Protein AF-A0A813ULP0-F1 (afdb_monomer_lite)

Radius of gyration: 39.41 Å; chains: 1; bounding box: 170×65×70 Å

Organism: NCBI:txid433720

Structure (mmCIF, N/CA/C/O backbone):
data_AF-A0A813ULP0-F1
#
_entry.id   AF-A0A813ULP0-F1
#
loop_
_atom_site.group_PDB
_atom_site.id
_atom_site.type_symbol
_atom_site.label_atom_id
_atom_site.label_alt_id
_atom_site.label_comp_id
_atom_site.label_asym_id
_atom_site.label_entity_id
_atom_site.label_seq_id
_atom_site.pdbx_PDB_ins_code
_atom_site.Cartn_x
_atom_site.Cartn_y
_atom_site.Cartn_z
_atom_site.occupancy
_atom_site.B_iso_or_equiv
_atom_site.auth_seq_id
_atom_site.auth_comp_id
_atom_site.auth_asym_id
_atom_site.auth_atom_id
_atom_site.pdbx_PDB_model_num
ATOM 1 N N . MET A 1 1 ? -31.531 0.037 6.165 1.00 57.38 1 MET A N 1
ATOM 2 C CA . MET A 1 1 ? -31.667 1.491 5.894 1.00 57.38 1 MET A CA 1
ATOM 3 C C . MET A 1 1 ? -33.011 1.809 5.252 1.00 57.38 1 MET A C 1
ATOM 5 O O . MET A 1 1 ? -33.846 2.366 5.949 1.00 57.38 1 MET A O 1
ATOM 9 N N . SER A 1 2 ? -33.280 1.391 4.008 1.00 66.00 2 SER A N 1
ATOM 10 C CA . SER A 1 2 ? -34.586 1.605 3.349 1.00 66.00 2 SER A CA 1
ATOM 11 C C . SER A 1 2 ? -35.760 1.038 4.158 1.00 66.00 2 SER A C 1
ATOM 13 O O . SER A 1 2 ? -36.785 1.687 4.310 1.00 66.00 2 SER A O 1
ATOM 15 N N . THR A 1 3 ? -35.562 -0.120 4.789 1.00 75.50 3 THR A N 1
ATOM 16 C CA . THR A 1 3 ? -36.512 -0.748 5.720 1.00 75.50 3 THR A CA 1
ATOM 17 C C . THR A 1 3 ? -36.778 0.082 6.982 1.00 75.50 3 THR A C 1
ATOM 19 O O . THR A 1 3 ? -37.923 0.210 7.396 1.00 75.50 3 THR A O 1
ATOM 22 N N . CYS A 1 4 ? -35.760 0.737 7.548 1.00 81.62 4 CYS A N 1
ATOM 23 C CA . CYS A 1 4 ? -35.929 1.636 8.695 1.00 81.62 4 CYS A CA 1
ATOM 24 C C . CYS A 1 4 ? -36.692 2.919 8.322 1.00 81.62 4 CYS A C 1
ATOM 26 O O . CYS A 1 4 ? -37.351 3.516 9.164 1.00 81.62 4 CYS A O 1
ATOM 28 N N . ALA A 1 5 ? -36.621 3.366 7.066 1.00 83.88 5 ALA A N 1
ATOM 29 C CA . ALA A 1 5 ? -37.425 4.498 6.611 1.00 83.88 5 ALA A CA 1
ATOM 30 C C . ALA A 1 5 ? -38.918 4.133 6.525 1.00 83.88 5 ALA A C 1
ATOM 32 O O . ALA A 1 5 ? -39.761 4.970 6.835 1.00 83.88 5 ALA A O 1
ATOM 33 N N . ILE A 1 6 ? -39.247 2.879 6.184 1.00 85.31 6 ILE A N 1
ATOM 34 C CA . ILE A 1 6 ? -40.636 2.392 6.144 1.00 85.31 6 ILE A CA 1
ATOM 35 C C . ILE A 1 6 ? -41.298 2.559 7.513 1.00 85.31 6 ILE A C 1
ATOM 37 O O . ILE A 1 6 ? -42.375 3.141 7.591 1.00 85.31 6 ILE A O 1
ATOM 41 N N . ILE A 1 7 ? -40.641 2.142 8.603 1.00 87.94 7 ILE A N 1
ATOM 42 C CA . ILE A 1 7 ? -41.223 2.284 9.947 1.00 87.94 7 ILE A CA 1
ATOM 43 C C . ILE A 1 7 ? -41.443 3.751 10.340 1.00 87.94 7 ILE A C 1
ATOM 45 O O . ILE A 1 7 ? -42.465 4.062 10.947 1.00 87.94 7 ILE A O 1
ATOM 49 N N . TYR A 1 8 ? -40.547 4.662 9.944 1.00 90.44 8 TYR A N 1
ATOM 50 C CA . TYR A 1 8 ? -40.748 6.096 10.154 1.00 90.44 8 TYR A CA 1
ATOM 51 C C . TYR A 1 8 ? -42.027 6.585 9.468 1.00 90.44 8 TYR A C 1
ATOM 53 O O . TYR A 1 8 ? -42.889 7.166 10.125 1.00 90.44 8 TYR A O 1
ATOM 61 N N . TYR A 1 9 ? -42.185 6.307 8.171 1.00 89.62 9 TYR A N 1
ATOM 62 C CA . TYR A 1 9 ? -43.353 6.762 7.417 1.00 89.62 9 TYR A CA 1
ATOM 63 C C . TYR A 1 9 ? -44.649 6.086 7.878 1.00 89.62 9 TYR A C 1
ATOM 65 O O . TYR A 1 9 ? -45.676 6.753 7.962 1.00 89.62 9 TYR A O 1
ATOM 73 N N . CYS A 1 10 ? -44.615 4.801 8.241 1.00 89.06 10 CYS A N 1
ATOM 74 C CA . CYS A 1 10 ? -45.773 4.097 8.795 1.00 89.06 10 CYS A CA 1
ATOM 75 C C . CYS A 1 10 ? -46.200 4.665 10.156 1.00 89.06 10 CYS A C 1
ATOM 77 O O . CYS A 1 10 ? -47.393 4.844 10.393 1.00 89.06 10 CYS A O 1
ATOM 79 N N . PHE A 1 11 ? -45.248 4.975 11.041 1.00 90.50 11 PHE A N 1
ATOM 80 C CA . PHE A 1 11 ? -45.536 5.625 12.323 1.00 90.50 11 PHE A CA 1
ATOM 81 C C . PHE A 1 11 ? -46.102 7.038 12.126 1.00 90.50 11 PHE A C 1
ATOM 83 O O . PHE A 1 11 ? -47.079 7.415 12.768 1.00 90.50 11 PHE A O 1
ATOM 90 N N . HIS A 1 12 ? -45.533 7.794 11.187 1.00 89.19 12 HIS A N 1
ATOM 91 C CA . HIS A 1 12 ? -45.998 9.135 10.842 1.00 89.19 12 HIS A CA 1
ATOM 92 C C . HIS A 1 12 ? -47.400 9.115 10.209 1.00 89.19 12 HIS A C 1
ATOM 94 O O . HIS A 1 12 ? -48.234 9.966 10.492 1.00 89.19 12 HIS A O 1
ATOM 100 N N . PHE A 1 13 ? -47.702 8.124 9.370 1.00 89.25 13 PHE A N 1
ATOM 101 C CA . PHE A 1 13 ? -49.045 7.934 8.829 1.00 89.25 13 PHE A CA 1
ATOM 102 C C . PHE A 1 13 ? -50.051 7.594 9.932 1.00 89.25 13 PHE A C 1
ATOM 104 O O . PHE A 1 13 ? -51.128 8.190 9.982 1.00 89.25 13 PHE A O 1
ATOM 111 N N . TRP A 1 14 ? -49.689 6.673 10.830 1.00 90.94 14 TRP A N 1
ATOM 112 C CA . TRP A 1 14 ? -50.522 6.297 11.969 1.00 90.94 14 TRP A CA 1
ATOM 113 C C . TRP A 1 14 ? -50.854 7.502 12.849 1.00 90.94 14 TRP A C 1
ATOM 115 O O . TRP A 1 14 ? -52.031 7.755 13.088 1.00 90.94 14 TRP A O 1
ATOM 125 N N . SER A 1 15 ? -49.865 8.305 13.249 1.00 87.12 15 SER A N 1
ATOM 126 C CA . SER A 1 15 ? -50.094 9.453 14.136 1.00 87.12 15 SER A CA 1
ATOM 127 C C . SER A 1 15 ? -51.034 10.504 13.530 1.00 87.12 15 SER A C 1
ATOM 129 O O . SER A 1 15 ? -51.970 10.950 14.194 1.00 87.12 15 SER A O 1
ATOM 131 N N . TYR A 1 16 ? -50.853 10.856 12.253 1.00 85.69 16 TYR A N 1
ATOM 132 C CA . TYR A 1 16 ? -51.699 11.839 11.565 1.00 85.69 16 TYR A CA 1
ATOM 133 C C . TYR A 1 16 ? -53.104 11.310 11.262 1.00 85.69 16 TYR A C 1
ATOM 135 O O . TYR A 1 16 ? -54.089 12.032 11.428 1.00 85.69 16 TYR A O 1
ATOM 143 N N . LYS A 1 17 ? -53.239 10.050 10.831 1.00 84.94 17 LYS A N 1
ATOM 144 C CA . LYS A 1 17 ? -54.567 9.461 10.602 1.00 84.94 17 LYS A CA 1
ATOM 145 C C . LYS A 1 17 ? -55.341 9.280 11.896 1.00 84.94 17 LYS A C 1
ATOM 147 O O . LYS A 1 17 ? -56.541 9.533 11.907 1.00 84.94 17 LYS A O 1
ATOM 152 N N . ARG A 1 18 ? -54.659 8.939 12.986 1.00 84.81 18 ARG A N 1
ATOM 153 C CA . ARG A 1 18 ? -55.249 8.874 14.322 1.00 84.81 18 ARG A CA 1
ATOM 154 C C . ARG A 1 18 ? -55.837 10.224 14.754 1.00 84.81 18 ARG A C 1
ATOM 156 O O . ARG A 1 18 ? -56.952 10.253 15.262 1.00 84.81 18 ARG A O 1
ATOM 163 N N . LEU A 1 19 ? -55.149 11.337 14.481 1.00 79.44 19 LEU A N 1
ATOM 164 C CA . LEU A 1 19 ? -55.668 12.699 14.705 1.00 79.44 19 LEU A CA 1
ATOM 165 C C . LEU A 1 19 ? -56.899 13.019 13.851 1.00 79.44 19 LEU A C 1
ATOM 167 O O . LEU A 1 19 ? -57.885 13.539 14.362 1.00 79.44 19 LEU A O 1
ATOM 171 N N . SER A 1 20 ? -56.869 12.671 12.563 1.00 79.19 20 SER A N 1
ATOM 172 C CA . SER A 1 20 ? -58.017 12.865 11.667 1.00 79.19 20 SER A CA 1
ATOM 173 C C . SER A 1 20 ? -59.244 12.062 12.117 1.00 79.19 20 SER A C 1
ATOM 175 O O . SER A 1 20 ? -60.358 12.575 12.059 1.00 79.19 20 SER A O 1
ATOM 177 N N . LEU A 1 21 ? -59.051 10.834 12.607 1.00 79.19 21 LEU A N 1
ATOM 178 C CA . LEU A 1 21 ? -60.127 10.016 13.171 1.00 79.19 21 LEU A CA 1
ATOM 179 C C . LEU A 1 21 ? -60.687 10.626 14.464 1.00 79.19 21 LEU A C 1
ATOM 181 O O . LEU A 1 21 ? -61.899 10.646 14.641 1.00 79.19 21 LEU A O 1
ATOM 185 N N . LEU A 1 22 ? -59.832 11.179 15.331 1.00 75.50 22 LEU A N 1
ATOM 186 C CA . LEU A 1 22 ? -60.267 11.900 16.534 1.00 75.50 22 LEU A CA 1
ATOM 187 C C . LEU A 1 22 ? -61.091 13.154 16.193 1.00 75.50 22 LEU A C 1
ATOM 189 O O . LEU A 1 22 ? -62.142 13.362 16.789 1.00 75.50 22 LEU A O 1
ATOM 193 N N . SER A 1 23 ? -60.661 13.946 15.207 1.00 68.69 23 SER A N 1
ATOM 194 C CA . SER A 1 23 ? -61.389 15.138 14.743 1.00 68.69 23 SER A CA 1
ATOM 195 C C . SER A 1 23 ? -62.751 14.791 14.125 1.00 68.69 23 SER A C 1
ATOM 197 O O . SER A 1 23 ? -63.761 15.389 14.489 1.00 68.69 23 SER A O 1
ATOM 199 N N . ASN A 1 24 ? -62.811 13.775 13.258 1.00 66.06 24 ASN A N 1
ATOM 200 C CA . ASN A 1 24 ? -64.068 13.324 12.651 1.00 66.06 24 ASN A CA 1
ATOM 201 C C . ASN A 1 24 ? -65.046 12.752 13.691 1.00 66.06 24 ASN A C 1
ATOM 203 O O . ASN A 1 24 ? -66.256 12.937 13.564 1.00 66.06 24 ASN A O 1
ATOM 207 N N . ASN A 1 25 ? -64.532 12.081 14.728 1.00 65.00 25 ASN A N 1
ATOM 208 C CA . ASN A 1 25 ? -65.350 11.571 15.825 1.00 65.00 25 ASN A CA 1
ATOM 209 C C . ASN A 1 25 ? -66.039 12.712 16.594 1.00 65.00 25 ASN A C 1
ATOM 211 O O . ASN A 1 25 ? -67.228 12.584 16.880 1.00 65.00 25 ASN A O 1
ATOM 215 N N . LEU A 1 26 ? -65.328 13.817 16.856 1.00 61.91 26 LEU A N 1
ATOM 216 C CA . LEU A 1 26 ? -65.849 15.015 17.536 1.00 61.91 26 LEU A CA 1
ATOM 217 C C . LEU A 1 26 ? -66.866 15.791 16.681 1.00 61.91 26 LEU A C 1
ATOM 219 O O . LEU A 1 26 ? -67.908 16.203 17.180 1.00 61.91 26 LEU A O 1
ATOM 223 N N . LEU A 1 27 ? -66.611 15.944 15.378 1.00 59.59 27 LEU A N 1
ATOM 224 C CA . LEU A 1 27 ? -67.542 16.621 14.464 1.00 59.59 27 LEU A CA 1
ATOM 225 C C . LEU A 1 27 ? -68.843 15.823 14.273 1.00 59.59 27 LEU A C 1
ATOM 227 O O . LEU A 1 27 ? -69.924 16.400 14.214 1.00 59.59 27 LEU A O 1
ATOM 231 N N . SER A 1 28 ? -68.765 14.486 14.237 1.00 54.34 28 SER A N 1
ATOM 232 C CA . SER A 1 28 ? -69.952 13.632 14.083 1.00 54.34 28 SER A CA 1
ATOM 233 C C . SER A 1 28 ? -70.864 13.596 15.315 1.00 54.34 28 SER A C 1
ATOM 235 O O . SER A 1 28 ? -72.061 13.361 15.163 1.00 54.34 28 SER A O 1
ATOM 237 N N . SER A 1 29 ? -70.331 13.837 16.524 1.00 53.97 29 SER A N 1
ATOM 238 C CA . SER A 1 29 ? -71.146 13.892 17.748 1.00 53.97 29 SER A CA 1
ATOM 239 C C . SER A 1 29 ? -72.040 15.129 17.829 1.00 53.97 29 SER A C 1
ATOM 241 O O . SER A 1 29 ? -73.008 15.101 18.584 1.00 53.97 29 SER A O 1
ATOM 243 N N . ASN A 1 30 ? -71.760 16.172 17.039 1.00 53.84 30 ASN A N 1
ATOM 244 C CA . ASN A 1 30 ? -72.551 17.405 17.017 1.00 53.84 30 ASN A CA 1
ATOM 245 C C . ASN A 1 30 ? -73.714 17.375 16.006 1.00 53.84 30 ASN A C 1
ATOM 247 O O . ASN A 1 30 ? -74.602 18.215 16.112 1.00 5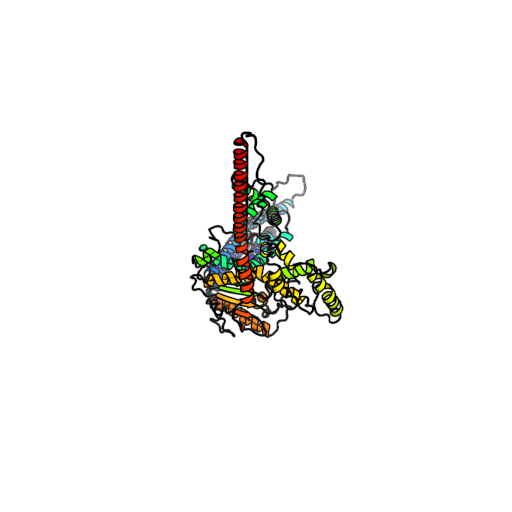3.84 30 ASN A O 1
ATOM 251 N N . GLU A 1 31 ? -73.759 16.425 15.056 1.00 53.81 31 GLU A N 1
ATOM 252 C CA . GLU A 1 31 ? -74.728 16.487 13.945 1.00 53.81 31 GLU A CA 1
ATOM 253 C C . GLU A 1 31 ? -75.733 15.335 13.803 1.00 53.81 31 GLU A C 1
ATOM 255 O O . GLU A 1 31 ? -76.680 15.521 13.053 1.00 53.81 31 GLU A O 1
ATOM 260 N N . THR A 1 32 ? -75.650 14.173 14.465 1.00 46.78 32 THR A N 1
ATOM 261 C CA . THR A 1 32 ? -76.798 13.225 14.506 1.00 46.78 32 THR A CA 1
ATOM 262 C C . THR A 1 32 ? -76.580 12.015 15.420 1.00 46.78 32 THR A C 1
ATOM 264 O O . THR A 1 32 ? -75.466 11.555 15.651 1.00 46.78 32 THR A O 1
ATOM 267 N N . GLU A 1 33 ? -77.709 11.467 15.871 1.00 49.66 33 GLU A N 1
ATOM 268 C CA . GLU A 1 33 ? -77.979 10.300 16.723 1.00 49.66 33 GLU A CA 1
ATOM 269 C C . GLU A 1 33 ? -77.349 8.959 16.245 1.00 49.66 33 GLU A C 1
ATOM 271 O O . GLU A 1 33 ? -78.037 7.974 15.987 1.00 49.66 33 GLU A O 1
ATOM 276 N N . LYS A 1 34 ? -76.016 8.874 16.122 1.00 48.75 34 LYS A N 1
ATOM 277 C CA . LYS A 1 34 ? -75.280 7.595 16.051 1.00 48.75 34 LYS A CA 1
ATOM 278 C C . LYS A 1 34 ? -74.608 7.310 17.388 1.00 48.75 34 LYS A C 1
ATOM 280 O O . LYS A 1 34 ? -73.934 8.169 17.948 1.00 48.75 34 LYS A O 1
ATOM 285 N N . SER A 1 35 ? -74.773 6.085 17.898 1.00 44.38 35 SER A N 1
ATOM 286 C CA . SER A 1 35 ? -74.277 5.702 19.223 1.00 44.38 35 SER A CA 1
ATOM 287 C C . SER A 1 35 ? -72.772 6.004 19.371 1.00 44.38 35 SER A C 1
ATOM 289 O O . SER A 1 35 ? -71.990 5.535 18.533 1.00 44.38 35 SER A O 1
ATOM 291 N N . PRO A 1 36 ? -72.336 6.687 20.447 1.00 49.50 36 PRO A N 1
ATOM 292 C CA . PRO A 1 36 ? -70.943 7.112 20.658 1.00 49.50 36 PRO A CA 1
ATOM 293 C C . PRO A 1 36 ? -69.922 5.956 20.721 1.00 49.50 36 PRO A C 1
ATOM 295 O O . PRO A 1 36 ? -68.712 6.174 20.680 1.00 49.50 36 PRO A O 1
ATOM 298 N N . THR A 1 37 ? -70.388 4.707 20.777 1.00 49.84 37 THR A N 1
ATOM 299 C CA . THR A 1 37 ? -69.567 3.492 20.818 1.00 49.84 37 THR A CA 1
ATOM 300 C C . THR A 1 37 ? -68.911 3.155 19.470 1.00 49.84 37 THR A C 1
ATOM 302 O O . THR A 1 37 ? -67.724 2.844 19.454 1.00 49.84 37 THR A O 1
ATOM 305 N N . SER A 1 38 ? -69.613 3.304 18.337 1.00 50.78 38 SER A N 1
ATOM 306 C CA . SER A 1 38 ? -69.149 2.931 16.976 1.00 50.78 38 SER A CA 1
ATOM 307 C C . SER A 1 38 ? -67.841 3.626 16.553 1.00 50.78 38 SER A C 1
ATOM 309 O O . SER A 1 38 ? -66.940 3.031 15.951 1.00 50.78 38 SER A O 1
ATOM 311 N N . ASN A 1 39 ? -67.715 4.905 16.897 1.00 55.78 39 ASN A N 1
ATOM 312 C CA . ASN A 1 39 ? -66.625 5.771 16.446 1.00 55.78 39 ASN A CA 1
ATOM 313 C C . ASN A 1 39 ? -65.359 5.625 17.315 1.00 55.78 39 ASN A C 1
ATOM 315 O O . ASN A 1 39 ? -64.236 5.691 16.807 1.00 55.78 39 ASN A O 1
ATOM 319 N N . SER A 1 40 ? -65.526 5.301 18.603 1.00 66.19 40 SER A N 1
ATOM 320 C CA . SER A 1 40 ? -64.434 4.877 19.493 1.00 66.19 40 SER A CA 1
ATOM 321 C C . SER A 1 40 ? -63.865 3.512 19.080 1.00 66.19 40 SER A C 1
ATOM 323 O O . SER A 1 40 ? -62.647 3.326 19.031 1.00 66.19 40 SER A O 1
ATOM 325 N N . THR A 1 41 ? -64.728 2.575 18.664 1.00 77.12 41 THR A N 1
ATOM 326 C CA . THR A 1 41 ? -64.302 1.254 18.174 1.00 77.12 41 THR A CA 1
ATOM 327 C C . THR A 1 41 ? -63.416 1.354 16.929 1.00 77.12 41 THR A C 1
ATOM 329 O O . THR A 1 41 ? -62.426 0.635 16.832 1.00 77.12 41 THR A O 1
ATOM 332 N N . THR A 1 42 ? -63.699 2.286 16.013 1.00 80.75 42 THR A N 1
ATOM 333 C CA . THR A 1 42 ? -62.881 2.505 14.803 1.00 80.75 42 THR A CA 1
ATOM 334 C C . THR A 1 42 ? -61.440 2.918 15.132 1.00 80.75 42 THR A C 1
ATOM 336 O O . THR A 1 42 ? -60.498 2.408 14.526 1.00 80.75 42 THR A O 1
ATOM 339 N N . LEU A 1 43 ? -61.249 3.799 16.121 1.00 82.12 43 LEU A N 1
ATOM 340 C CA . LEU A 1 43 ? -59.921 4.234 16.569 1.00 82.12 43 LEU A CA 1
ATOM 341 C C . LEU A 1 43 ? -59.136 3.079 17.208 1.00 82.12 43 LEU A C 1
ATOM 343 O O . LEU A 1 43 ? -57.963 2.879 16.902 1.00 82.12 43 LEU A O 1
ATOM 347 N N . VAL A 1 44 ? -59.805 2.290 18.055 1.00 84.88 44 VAL A N 1
ATOM 348 C CA . VAL A 1 44 ? -59.213 1.115 18.711 1.00 84.88 44 VAL A CA 1
ATOM 349 C C . VAL A 1 44 ? -58.806 0.063 17.679 1.00 84.88 44 VAL A C 1
ATOM 351 O O . VAL A 1 44 ? -57.695 -0.458 17.746 1.00 84.88 44 VAL A O 1
ATOM 354 N N . ILE A 1 45 ? -59.661 -0.220 16.691 1.00 87.06 45 ILE A N 1
ATOM 355 C CA . ILE A 1 45 ? -59.338 -1.136 15.588 1.00 87.06 45 ILE A CA 1
ATOM 356 C C . ILE A 1 45 ? -58.115 -0.629 14.815 1.00 87.06 45 ILE A C 1
ATOM 358 O O . ILE A 1 45 ? -57.216 -1.413 14.521 1.00 87.06 45 ILE A O 1
ATOM 362 N N . PHE A 1 46 ? -58.042 0.670 14.516 1.00 88.00 46 PHE A N 1
ATOM 363 C CA . PHE A 1 46 ? -56.906 1.258 13.806 1.00 88.00 46 PHE A CA 1
ATOM 364 C C . PHE A 1 46 ? -55.585 1.130 14.585 1.00 88.00 46 PHE A C 1
ATOM 366 O O . PHE A 1 46 ? -54.567 0.746 14.003 1.00 88.00 46 PHE A O 1
ATOM 373 N N . ASP A 1 47 ? -55.606 1.377 15.899 1.00 87.81 47 ASP A N 1
ATOM 374 C CA . ASP A 1 47 ? -54.438 1.216 16.775 1.00 87.81 47 ASP A CA 1
ATOM 375 C C . ASP A 1 47 ? -53.980 -0.259 16.838 1.00 87.81 47 ASP A C 1
ATOM 377 O O . ASP A 1 47 ? -52.782 -0.542 16.741 1.00 87.81 47 ASP A O 1
ATOM 381 N N . TRP A 1 48 ? -54.917 -1.216 16.890 1.00 90.69 48 TRP A N 1
ATOM 382 C CA . TRP A 1 48 ? -54.605 -2.651 16.824 1.00 90.69 48 TRP A CA 1
ATOM 383 C C . TRP A 1 48 ? -54.032 -3.084 15.473 1.00 90.69 48 TRP A C 1
ATOM 385 O O . TRP A 1 48 ? -53.060 -3.839 15.438 1.00 90.69 48 TRP A O 1
ATOM 395 N N . VAL A 1 49 ? -54.586 -2.596 14.359 1.00 91.62 49 VAL A N 1
ATOM 396 C CA . VAL A 1 49 ? -54.069 -2.887 13.010 1.00 91.62 49 VAL A CA 1
ATOM 397 C C . VAL A 1 49 ? -52.628 -2.402 12.874 1.00 91.62 49 VAL A C 1
ATOM 399 O O . VAL A 1 49 ? -51.772 -3.135 12.373 1.00 91.62 49 VAL A O 1
ATOM 402 N N . TRP A 1 50 ? -52.331 -1.195 13.358 1.00 90.56 50 TRP A N 1
ATOM 403 C CA . TRP A 1 50 ? -50.969 -0.672 13.346 1.00 90.56 50 TRP A CA 1
ATOM 404 C C . TRP A 1 50 ? -50.029 -1.484 14.246 1.00 90.56 50 TRP A C 1
ATOM 406 O O . TRP A 1 50 ? -48.917 -1.806 13.826 1.00 90.56 50 TRP A O 1
ATOM 416 N N . PHE A 1 51 ? -50.475 -1.872 15.445 1.00 90.25 51 PHE A N 1
ATOM 417 C CA . PHE A 1 51 ? -49.680 -2.699 16.354 1.00 90.25 51 PHE A CA 1
ATOM 418 C C . PHE A 1 51 ? -49.320 -4.054 15.729 1.00 90.25 51 PHE A C 1
ATOM 420 O O . PHE A 1 51 ? -48.155 -4.453 15.744 1.00 90.25 51 PHE A O 1
ATOM 427 N N . VAL A 1 52 ? -50.288 -4.726 15.101 1.00 92.31 52 VAL A N 1
ATOM 428 C CA . VAL A 1 52 ? -50.052 -5.989 14.385 1.00 92.31 52 VAL A CA 1
ATOM 429 C C . VAL A 1 52 ? -49.063 -5.783 13.235 1.00 92.31 52 VAL A C 1
ATOM 431 O O . VAL A 1 52 ? -48.091 -6.531 13.124 1.00 92.31 52 VAL A O 1
ATOM 434 N N . ALA A 1 53 ? -49.240 -4.735 12.424 1.00 89.50 53 ALA A N 1
ATOM 435 C CA . ALA A 1 53 ? -48.315 -4.410 11.338 1.00 89.50 53 ALA A CA 1
ATOM 436 C C . ALA A 1 53 ? -46.889 -4.125 11.848 1.00 89.50 53 ALA A C 1
ATOM 438 O O . ALA A 1 53 ? -45.908 -4.539 11.226 1.00 89.50 53 ALA A O 1
ATOM 439 N N . TYR A 1 54 ? -46.761 -3.469 13.002 1.00 91.00 54 TYR A N 1
ATOM 440 C CA . TYR A 1 54 ? -45.483 -3.203 13.651 1.00 91.00 54 TYR A CA 1
ATOM 441 C C . TYR A 1 54 ? -44.792 -4.486 14.139 1.00 91.00 54 TYR A C 1
ATOM 443 O O . TYR A 1 54 ? -43.598 -4.677 13.892 1.00 91.00 54 TYR A O 1
ATOM 451 N N . CYS A 1 55 ? -45.534 -5.407 14.759 1.00 91.31 55 CYS A N 1
ATOM 452 C CA . CYS A 1 55 ? -45.019 -6.722 15.145 1.00 91.31 55 CYS A CA 1
ATOM 453 C C . CYS A 1 55 ? -44.578 -7.546 13.925 1.00 91.31 55 CYS A C 1
ATOM 455 O O . CYS A 1 55 ? -43.494 -8.135 13.942 1.00 91.31 55 CYS A O 1
ATOM 457 N N . CYS A 1 56 ? -45.361 -7.537 12.841 1.00 90.00 56 CYS A N 1
ATOM 458 C CA . CYS A 1 56 ? -44.983 -8.175 11.579 1.00 90.00 56 CYS A CA 1
ATOM 459 C C . CYS A 1 56 ? -43.703 -7.565 10.991 1.00 90.00 56 CYS A C 1
ATOM 461 O O . CYS A 1 56 ? -42.821 -8.306 10.557 1.00 90.00 56 CYS A O 1
ATOM 463 N N . TYR A 1 57 ? -43.561 -6.235 11.021 1.00 90.00 57 TYR A N 1
ATOM 464 C CA . TYR A 1 57 ? -42.339 -5.550 10.595 1.00 90.00 57 TYR A CA 1
ATOM 465 C C . TYR A 1 57 ? -41.120 -6.029 11.391 1.00 90.00 57 TYR A C 1
ATOM 467 O O . TYR A 1 57 ? -40.118 -6.389 10.781 1.00 90.00 57 TYR A O 1
ATOM 475 N N . ILE A 1 58 ? -41.205 -6.095 12.726 1.00 89.81 58 ILE A N 1
ATOM 476 C CA . ILE A 1 58 ? -40.113 -6.594 13.582 1.00 89.81 58 ILE A CA 1
ATOM 477 C C . ILE A 1 58 ? -39.722 -8.025 13.189 1.00 89.81 58 ILE A C 1
ATOM 479 O O . ILE A 1 58 ? -38.536 -8.310 13.009 1.00 89.81 58 ILE A O 1
ATOM 483 N N . GLY A 1 59 ? -40.710 -8.910 13.023 1.00 88.44 59 GLY A N 1
ATOM 484 C CA . GLY A 1 59 ? -40.480 -10.303 12.639 1.00 88.44 59 GLY A CA 1
ATOM 485 C C . GLY A 1 59 ? -39.791 -10.432 11.280 1.00 88.44 59 GLY A C 1
ATOM 486 O O . GLY A 1 59 ? -38.764 -11.098 11.167 1.00 88.44 59 GLY A O 1
ATOM 487 N N . LEU A 1 60 ? -40.299 -9.736 10.259 1.00 88.56 60 LEU A N 1
ATOM 488 C CA . LEU A 1 60 ? -39.720 -9.741 8.911 1.00 88.56 60 LEU A CA 1
ATOM 489 C C . LEU A 1 60 ? -38.323 -9.110 8.870 1.00 88.56 60 LEU A C 1
ATOM 491 O O . LEU A 1 60 ? -37.446 -9.604 8.162 1.00 88.56 60 LEU A O 1
ATOM 495 N N . PHE A 1 61 ? -38.100 -8.047 9.645 1.00 88.56 61 PHE A N 1
ATOM 496 C CA . PHE A 1 61 ? -36.820 -7.342 9.717 1.00 88.56 61 PHE A CA 1
ATOM 497 C C . PHE A 1 61 ? -35.699 -8.228 10.272 1.00 88.56 61 PHE A C 1
ATOM 499 O O . PHE A 1 61 ? -34.553 -8.099 9.849 1.00 88.56 61 PHE A O 1
ATOM 506 N N . LEU A 1 62 ? -36.021 -9.147 11.186 1.00 88.19 62 LEU A N 1
ATOM 507 C CA . LEU A 1 62 ? -35.076 -10.145 11.690 1.00 88.19 62 LEU A CA 1
ATOM 508 C C . LEU A 1 62 ? -34.975 -11.368 10.771 1.00 88.19 62 LEU A C 1
ATOM 510 O O . LEU A 1 62 ? -33.877 -11.871 10.535 1.00 88.19 62 LEU A O 1
ATOM 514 N N . TYR A 1 63 ? -36.105 -11.832 10.234 1.00 90.56 63 TYR A N 1
ATOM 515 C CA . TYR A 1 63 ? -36.170 -13.051 9.433 1.00 90.56 63 TYR A CA 1
ATOM 516 C C . TYR A 1 63 ? -35.459 -12.924 8.082 1.00 90.56 63 TYR A C 1
ATOM 518 O O . TYR A 1 63 ? -34.655 -13.788 7.745 1.00 90.56 63 TYR A O 1
ATOM 526 N N . ILE A 1 64 ? -35.714 -11.859 7.312 1.00 88.44 64 ILE A N 1
ATOM 527 C CA . ILE A 1 64 ? -35.203 -11.735 5.935 1.00 88.44 64 ILE A CA 1
ATOM 528 C C . ILE A 1 64 ? -33.664 -11.752 5.894 1.00 88.44 64 ILE A C 1
ATOM 530 O O . ILE A 1 64 ? -33.106 -12.557 5.142 1.00 88.44 64 ILE A O 1
ATOM 534 N N . PRO A 1 65 ? -32.943 -10.944 6.701 1.00 87.12 65 PRO A N 1
ATOM 535 C CA . PRO A 1 65 ? -31.484 -10.976 6.702 1.00 87.12 65 PRO A CA 1
ATOM 536 C C . PRO A 1 65 ? -30.941 -12.309 7.219 1.00 87.12 65 PRO A C 1
ATOM 538 O O . PRO A 1 65 ? -29.997 -12.832 6.640 1.00 87.12 65 PRO A O 1
ATOM 541 N N . ALA A 1 66 ? -31.548 -12.896 8.257 1.00 88.81 66 ALA A N 1
ATOM 542 C CA . ALA A 1 66 ? -31.127 -14.196 8.779 1.00 88.81 66 ALA A CA 1
ATOM 543 C C . ALA A 1 66 ? -31.284 -15.315 7.735 1.00 88.81 66 ALA A C 1
ATOM 545 O O . ALA A 1 66 ? -30.363 -16.106 7.540 1.00 88.81 66 ALA A O 1
ATOM 546 N N . HIS A 1 67 ? -32.408 -15.340 7.015 1.00 90.31 67 HIS A N 1
ATOM 547 C CA . HIS A 1 67 ? -32.655 -16.284 5.927 1.00 90.31 67 HIS A CA 1
ATOM 548 C C . HIS A 1 67 ? -31.624 -16.124 4.805 1.00 90.31 67 HIS A C 1
ATOM 550 O O . HIS A 1 67 ? -31.029 -17.108 4.376 1.00 90.31 67 HIS A O 1
ATOM 556 N N . TYR A 1 68 ? -31.363 -14.889 4.362 1.00 88.38 68 TYR A N 1
ATOM 557 C CA . TYR A 1 68 ? -30.385 -14.615 3.305 1.00 88.38 68 TYR A CA 1
ATOM 558 C C . TYR A 1 68 ? -28.961 -15.010 3.721 1.00 88.38 68 TYR A C 1
ATOM 560 O O . TYR A 1 68 ? -28.213 -15.585 2.935 1.00 88.38 68 TYR A O 1
ATOM 568 N N . ILE A 1 69 ? -28.600 -14.771 4.988 1.00 91.31 69 ILE A N 1
ATOM 569 C CA . ILE A 1 69 ? -27.295 -15.155 5.533 1.00 91.31 69 ILE A CA 1
ATOM 570 C C . ILE A 1 69 ? -27.080 -16.676 5.481 1.00 91.31 69 ILE A C 1
ATOM 572 O O . ILE A 1 69 ? -25.969 -17.134 5.201 1.00 91.31 69 ILE A O 1
ATOM 576 N N . ILE A 1 70 ? -28.132 -17.442 5.783 1.00 86.50 70 ILE A N 1
ATOM 577 C CA . ILE A 1 70 ? -28.111 -18.908 5.779 1.00 86.50 70 ILE A CA 1
ATOM 578 C C . ILE A 1 70 ? -28.112 -19.441 4.341 1.00 86.50 70 ILE A C 1
ATOM 580 O O . ILE A 1 70 ? -27.311 -20.320 4.035 1.00 86.50 70 ILE A O 1
ATOM 584 N N . ALA A 1 71 ? -28.959 -18.891 3.465 1.00 89.06 71 ALA A N 1
ATOM 585 C CA . ALA A 1 71 ? -29.091 -19.321 2.073 1.00 89.06 71 ALA A CA 1
ATOM 586 C C . ALA A 1 71 ? -27.791 -19.141 1.268 1.00 89.06 71 ALA A C 1
ATOM 588 O O . ALA A 1 71 ? -27.398 -20.035 0.527 1.00 89.06 71 ALA A O 1
ATOM 589 N N . GLU A 1 72 ? -27.087 -18.025 1.470 1.00 87.69 72 GLU A N 1
ATOM 590 C CA . GLU A 1 72 ? -25.849 -17.686 0.748 1.00 87.69 72 GLU A CA 1
ATOM 591 C C . GLU A 1 72 ? -24.567 -18.160 1.463 1.00 87.69 72 GLU A C 1
ATOM 593 O O . GLU A 1 72 ? -23.452 -17.888 1.020 1.00 87.69 72 GLU A O 1
ATOM 598 N N . ASN A 1 73 ? -24.702 -18.866 2.592 1.00 87.38 73 ASN A N 1
ATOM 599 C CA . ASN A 1 73 ? -23.606 -19.484 3.345 1.00 87.38 73 ASN A CA 1
ATOM 600 C C . ASN A 1 73 ? -22.415 -18.544 3.668 1.00 87.38 73 ASN A C 1
ATOM 602 O O . ASN A 1 73 ? -21.251 -18.936 3.570 1.00 87.38 73 ASN A O 1
ATOM 606 N N . TYR A 1 74 ? -22.682 -17.309 4.111 1.00 80.00 74 TYR A N 1
ATOM 607 C CA . TYR A 1 74 ? -21.633 -16.315 4.416 1.00 80.00 74 TYR A CA 1
ATOM 608 C C . TYR A 1 74 ? -20.632 -16.770 5.504 1.00 80.00 74 TYR A C 1
ATOM 610 O O . TYR A 1 74 ? -20.996 -17.577 6.357 1.00 80.00 74 TYR A O 1
ATOM 618 N N . PRO A 1 75 ? -19.400 -16.229 5.574 1.00 85.00 75 PRO A N 1
ATOM 619 C CA . PRO A 1 75 ? -18.448 -16.517 6.657 1.00 85.00 75 PRO A CA 1
ATOM 620 C C . PRO A 1 75 ? -18.956 -16.094 8.045 1.00 85.00 75 PRO A C 1
ATOM 622 O O . PRO A 1 75 ? -19.670 -15.099 8.162 1.00 85.00 75 PRO A O 1
ATOM 625 N N . ILE A 1 76 ? -18.549 -16.801 9.111 1.00 81.06 76 ILE A N 1
ATOM 626 C CA . ILE A 1 76 ? -19.090 -16.623 10.477 1.00 81.06 76 ILE A CA 1
ATOM 627 C C . ILE A 1 76 ? -19.008 -15.177 10.989 1.00 81.06 76 ILE A C 1
ATOM 629 O O . ILE A 1 76 ? -19.979 -14.664 11.540 1.00 81.06 76 ILE A O 1
ATOM 633 N N . VAL A 1 77 ? -17.895 -14.489 10.723 1.00 79.12 77 VAL A N 1
ATOM 634 C CA . VAL A 1 77 ? -17.684 -13.088 11.117 1.00 79.12 77 VAL A CA 1
ATOM 635 C C . VAL A 1 77 ? -18.668 -12.166 10.395 1.00 79.12 77 VAL A C 1
ATOM 637 O O . VAL A 1 77 ? -19.309 -11.326 11.022 1.00 79.12 77 VAL A O 1
ATOM 640 N N . THR A 1 78 ? -18.870 -12.369 9.092 1.00 81.25 78 THR A N 1
ATOM 641 C CA . THR A 1 78 ? -19.858 -11.627 8.300 1.00 81.25 78 THR A CA 1
ATOM 642 C C . THR A 1 78 ? -21.275 -11.855 8.825 1.00 81.25 78 THR A C 1
ATOM 644 O O . THR A 1 78 ? -22.038 -10.896 8.932 1.00 81.25 78 THR A O 1
ATOM 647 N N . ARG A 1 79 ? -21.620 -13.091 9.228 1.00 85.75 79 ARG A N 1
ATOM 648 C CA . ARG A 1 79 ? -22.925 -13.388 9.851 1.00 85.75 79 ARG A CA 1
ATOM 649 C C . ARG A 1 79 ? -23.121 -12.573 11.125 1.00 85.75 79 ARG A C 1
ATOM 651 O O . ARG A 1 79 ? -24.156 -11.932 11.278 1.00 85.75 79 ARG A O 1
ATOM 658 N N . ILE A 1 80 ? -22.118 -12.567 12.007 1.00 85.12 80 ILE A N 1
ATOM 659 C CA . ILE A 1 80 ? -22.158 -11.828 13.276 1.00 85.12 80 ILE A CA 1
ATOM 660 C C . ILE A 1 80 ? -22.338 -10.331 13.020 1.00 85.12 80 ILE A C 1
ATOM 662 O O . ILE A 1 80 ? -23.217 -9.723 13.624 1.00 85.12 80 ILE A O 1
ATOM 666 N N . ILE A 1 81 ? -21.565 -9.747 12.099 1.00 85.81 81 ILE A N 1
ATOM 667 C CA . ILE A 1 81 ? -21.644 -8.315 11.775 1.00 85.81 81 ILE A CA 1
ATOM 668 C C . ILE A 1 81 ? -23.034 -7.951 11.250 1.00 85.81 81 ILE A C 1
ATOM 670 O O . ILE A 1 81 ? -23.650 -7.012 11.752 1.00 85.81 81 ILE A O 1
ATOM 674 N N . ILE A 1 82 ? -23.551 -8.695 10.264 1.00 86.94 82 ILE A N 1
ATOM 675 C CA . ILE A 1 82 ? -24.855 -8.382 9.669 1.00 86.94 82 ILE A CA 1
ATOM 676 C C . ILE A 1 82 ? -25.960 -8.507 10.723 1.00 86.94 82 ILE A C 1
ATOM 678 O O . ILE A 1 82 ? -26.808 -7.617 10.804 1.00 86.94 82 ILE A O 1
ATOM 682 N N . LEU A 1 83 ? -25.945 -9.565 11.544 1.00 89.94 83 LEU A N 1
ATOM 683 C CA . LEU A 1 83 ? -26.939 -9.779 12.600 1.00 89.94 83 LEU A CA 1
ATOM 684 C C . LEU A 1 83 ? -26.855 -8.715 13.702 1.00 89.94 83 LEU A C 1
ATOM 686 O O . LEU A 1 83 ? -27.887 -8.178 14.099 1.00 89.94 83 LEU A O 1
ATOM 690 N N . ALA A 1 84 ? -25.653 -8.359 14.161 1.00 88.88 84 ALA A N 1
ATOM 691 C CA . ALA A 1 84 ? -25.457 -7.305 15.155 1.00 88.88 84 ALA A CA 1
ATOM 692 C C . ALA A 1 84 ? -25.957 -5.946 14.640 1.00 88.88 84 ALA A C 1
ATOM 694 O O . ALA A 1 84 ? -26.646 -5.222 15.360 1.00 88.88 84 ALA A O 1
ATOM 695 N N . GLU A 1 85 ? -25.695 -5.629 13.369 1.00 90.19 85 GLU A N 1
ATOM 696 C CA . GLU A 1 85 ? -26.228 -4.426 12.728 1.00 90.19 85 GLU A CA 1
ATOM 697 C C . GLU A 1 85 ? -27.757 -4.463 12.593 1.00 90.19 85 GLU A C 1
ATOM 699 O O . GLU A 1 85 ? -28.410 -3.444 12.832 1.00 90.19 85 GLU A O 1
ATOM 704 N N . GLN A 1 86 ? -28.360 -5.623 12.292 1.00 90.62 86 GLN A N 1
ATOM 705 C CA . GLN A 1 86 ? -29.823 -5.749 12.294 1.00 90.62 86 GLN A CA 1
ATOM 706 C C . GLN A 1 86 ? -30.405 -5.484 13.683 1.00 90.62 86 GLN A C 1
ATOM 708 O O . GLN A 1 86 ? -31.344 -4.699 13.815 1.00 90.62 86 GLN A O 1
ATOM 713 N N . VAL A 1 87 ? -29.824 -6.075 14.729 1.00 90.38 87 VAL A N 1
ATOM 714 C CA . VAL A 1 87 ? -30.249 -5.840 16.115 1.00 90.38 87 VAL A CA 1
ATOM 715 C C . VAL A 1 87 ? -30.115 -4.356 16.468 1.00 90.38 87 VAL A C 1
ATOM 717 O O . VAL A 1 87 ? -31.059 -3.765 16.994 1.00 90.38 87 VAL A O 1
ATOM 720 N N . ARG A 1 88 ? -29.005 -3.707 16.095 1.00 91.44 88 ARG A N 1
ATOM 721 C CA . ARG A 1 88 ? -28.790 -2.269 16.321 1.00 91.44 88 ARG A CA 1
ATOM 722 C C . ARG A 1 88 ? -29.882 -1.416 15.671 1.00 91.44 88 ARG A C 1
ATOM 724 O O . ARG A 1 88 ? -30.451 -0.538 16.326 1.00 91.44 88 ARG A O 1
ATOM 731 N N . PHE A 1 89 ? -30.195 -1.658 14.399 1.00 91.94 89 PHE A N 1
ATOM 732 C CA . PHE A 1 89 ? -31.238 -0.911 13.691 1.00 91.94 89 PHE A CA 1
ATOM 733 C C . PHE A 1 89 ? -32.641 -1.189 14.230 1.00 91.94 89 PHE A C 1
ATOM 735 O O . PHE A 1 89 ? -33.463 -0.267 14.277 1.00 91.94 89 PHE A O 1
ATOM 742 N N . LEU A 1 90 ? -32.908 -2.417 14.671 1.00 91.69 90 LEU A N 1
ATOM 743 C CA . LEU A 1 90 ? -34.168 -2.789 15.302 1.00 91.69 90 LEU A CA 1
ATOM 744 C C . LEU A 1 90 ? -34.368 -2.039 16.620 1.00 91.69 90 LEU A C 1
ATOM 746 O O . LEU A 1 90 ? -35.395 -1.387 16.805 1.00 91.69 90 LEU A O 1
ATOM 750 N N . MET A 1 91 ? -33.364 -2.070 17.502 1.00 91.88 91 MET A N 1
ATOM 751 C CA . MET A 1 91 ? -33.396 -1.376 18.792 1.00 91.88 91 MET A CA 1
ATOM 752 C C . MET A 1 91 ? -33.622 0.124 18.610 1.00 91.88 91 MET A C 1
ATOM 754 O O . MET A 1 91 ? -34.434 0.713 19.317 1.00 91.88 91 MET A O 1
ATOM 758 N N . LYS A 1 92 ? -32.959 0.739 17.625 1.00 93.12 92 LYS A N 1
ATOM 759 C CA . LYS A 1 92 ? -33.170 2.152 17.286 1.00 93.12 92 LYS A CA 1
ATOM 760 C C . LYS A 1 92 ? -34.580 2.407 16.757 1.00 93.12 92 LYS A C 1
ATOM 762 O O . LYS A 1 92 ? -35.256 3.311 17.233 1.00 93.12 92 LYS A O 1
ATOM 767 N N . SER A 1 93 ? -35.062 1.596 15.820 1.00 91.38 93 SER A N 1
ATOM 768 C CA . SER A 1 93 ? -36.423 1.737 15.285 1.00 91.38 93 SER A CA 1
ATOM 769 C C . SER A 1 93 ? -37.477 1.628 16.393 1.00 91.38 93 SER A C 1
ATOM 771 O O . SER A 1 93 ? -38.405 2.432 16.447 1.00 91.38 93 SER A O 1
ATOM 773 N N . HIS A 1 94 ? -37.300 0.685 17.321 1.00 92.12 94 HIS A N 1
ATOM 774 C CA . HIS A 1 94 ? -38.172 0.530 18.480 1.00 92.12 94 HIS A CA 1
ATOM 775 C C . HIS A 1 94 ? -38.058 1.689 19.470 1.00 92.12 94 HIS A C 1
ATOM 777 O O . HIS A 1 94 ? -39.080 2.214 19.897 1.00 92.12 94 HIS A O 1
ATOM 783 N N . ALA A 1 95 ? -36.846 2.147 19.787 1.00 92.75 95 ALA A N 1
ATOM 784 C CA . ALA A 1 95 ? -36.638 3.299 20.659 1.00 92.75 95 ALA A CA 1
ATOM 785 C C . ALA A 1 95 ? -37.307 4.569 20.110 1.00 92.75 95 ALA A C 1
ATOM 787 O O . ALA A 1 95 ? -37.914 5.311 20.876 1.00 92.75 95 ALA A O 1
ATOM 788 N N . PHE A 1 96 ? -37.256 4.793 18.792 1.00 92.81 96 PHE A N 1
ATOM 789 C CA . PHE A 1 96 ? -37.961 5.901 18.146 1.00 92.81 96 PHE A CA 1
ATOM 790 C C . PHE A 1 96 ? -39.481 5.802 18.330 1.00 92.81 96 PHE A C 1
ATOM 792 O O . PHE A 1 96 ? -40.112 6.765 18.759 1.00 92.81 96 PHE A O 1
ATOM 799 N N . VAL A 1 97 ? -40.067 4.640 18.032 1.00 91.75 97 VAL A N 1
ATOM 800 C CA . VAL A 1 97 ? -41.514 4.417 18.160 1.00 91.75 97 VAL A CA 1
ATOM 801 C C . VAL A 1 97 ? -41.960 4.531 19.620 1.00 91.75 97 VAL A C 1
ATOM 803 O O . VAL A 1 97 ? -42.919 5.238 19.913 1.00 91.75 97 VAL A O 1
ATOM 806 N N . ARG A 1 98 ? -41.234 3.898 20.547 1.00 91.62 98 ARG A N 1
ATOM 807 C CA . ARG A 1 98 ? -41.523 3.905 21.987 1.00 91.62 98 ARG A CA 1
ATOM 808 C C . ARG A 1 98 ? -41.517 5.315 22.574 1.00 91.62 98 ARG A C 1
ATOM 810 O O . ARG A 1 98 ? -42.367 5.626 23.396 1.00 91.62 98 ARG A O 1
ATOM 817 N N . GLU A 1 99 ? -40.572 6.154 22.159 1.00 90.50 99 GLU A N 1
ATOM 818 C CA . GLU A 1 99 ? -40.444 7.520 22.675 1.00 90.50 99 GLU A CA 1
ATOM 819 C C . GLU A 1 99 ? -41.522 8.461 22.112 1.00 90.50 99 GLU A C 1
ATOM 821 O O . GLU A 1 99 ? -41.972 9.381 22.790 1.00 90.50 99 GLU A O 1
ATOM 826 N N . ASN A 1 100 ? -41.966 8.238 20.870 1.00 90.00 100 ASN A N 1
ATOM 827 C CA . ASN A 1 100 ? -42.897 9.147 20.198 1.00 90.00 100 ASN A CA 1
ATOM 828 C C . ASN A 1 100 ? -44.364 8.699 20.253 1.00 90.00 100 ASN A C 1
ATOM 830 O O . ASN A 1 100 ? -45.243 9.550 20.132 1.00 90.00 100 ASN A O 1
ATOM 834 N N . ALA A 1 101 ? -44.667 7.413 20.458 1.00 88.75 101 ALA A N 1
ATOM 835 C CA . ALA A 1 101 ? -46.051 6.933 20.527 1.00 88.75 101 ALA A CA 1
ATOM 836 C C . ALA A 1 101 ? -46.856 7.579 21.676 1.00 88.75 101 ALA A C 1
ATOM 838 O O . ALA A 1 101 ? -47.947 8.086 21.402 1.00 88.75 101 ALA A O 1
ATOM 839 N N . PRO A 1 102 ? -46.338 7.686 22.922 1.00 86.69 102 PRO A N 1
ATOM 840 C CA . PRO A 1 102 ? -47.040 8.391 23.997 1.00 86.69 102 PRO A CA 1
ATOM 841 C C . PRO A 1 102 ? -47.241 9.878 23.691 1.00 86.69 102 PRO A C 1
ATOM 843 O O . PRO A 1 102 ? -48.294 10.433 23.990 1.00 86.69 102 PRO A O 1
ATOM 846 N N . ARG A 1 103 ? -46.257 10.518 23.040 1.00 84.88 103 ARG A N 1
ATOM 847 C CA . ARG A 1 103 ? -46.328 11.933 22.640 1.00 84.88 103 ARG A CA 1
ATOM 848 C C . ARG A 1 103 ? -47.429 12.168 21.607 1.00 84.88 103 ARG A C 1
ATOM 850 O O . ARG A 1 103 ? -48.185 13.119 21.750 1.00 84.88 103 ARG A O 1
ATOM 857 N N . ALA A 1 104 ? -47.557 11.285 20.617 1.00 84.19 104 ALA A N 1
ATOM 858 C CA . ALA A 1 104 ? -48.615 11.356 19.610 1.00 84.19 104 ALA A CA 1
ATOM 859 C C . ALA A 1 104 ? -50.017 11.148 20.218 1.00 84.19 104 ALA A C 1
ATOM 861 O O . ALA A 1 104 ? -50.972 11.810 19.813 1.00 84.19 104 ALA A O 1
ATOM 862 N N . ILE A 1 105 ? -50.147 10.261 21.213 1.00 83.94 105 ILE A N 1
ATOM 863 C CA . ILE A 1 105 ? -51.411 10.028 21.929 1.00 83.94 105 ILE A CA 1
ATOM 864 C C . ILE A 1 105 ? -51.791 11.247 22.777 1.00 83.94 105 ILE A C 1
ATOM 866 O O . ILE A 1 105 ? -52.920 11.724 22.666 1.00 83.94 105 ILE A O 1
ATOM 870 N N . LEU A 1 106 ? -50.852 11.765 23.576 1.00 81.62 106 LEU A N 1
ATOM 871 C CA . LEU A 1 106 ? -51.055 12.945 24.420 1.00 81.62 106 LEU A CA 1
ATOM 872 C C . LEU A 1 106 ? -51.405 14.180 23.581 1.00 81.62 106 LEU A C 1
ATOM 874 O O . LEU A 1 106 ? -52.317 14.925 23.923 1.00 81.62 106 LEU A O 1
ATOM 878 N N . TYR A 1 107 ? -50.729 14.356 22.444 1.00 80.12 107 TYR A N 1
ATOM 879 C CA . TYR A 1 107 ? -51.032 15.427 21.499 1.00 80.12 107 TYR A CA 1
ATOM 880 C C . TYR A 1 107 ? -52.476 15.343 20.984 1.00 80.12 107 TYR A C 1
ATOM 882 O O . TYR A 1 107 ? -53.180 16.346 20.972 1.00 80.12 107 TYR A O 1
ATOM 890 N N . GLY A 1 108 ? -52.954 14.144 20.633 1.00 75.81 108 GLY A N 1
ATOM 891 C CA . GLY A 1 108 ? -54.350 13.941 20.236 1.00 75.81 108 GLY A CA 1
ATOM 892 C C . GLY A 1 108 ? -55.365 14.254 21.341 1.00 75.81 108 GLY A C 1
ATOM 893 O O . GLY A 1 108 ? -56.449 14.743 21.037 1.00 75.81 108 GLY A O 1
ATOM 894 N N . GLN A 1 109 ? -55.021 14.014 22.612 1.00 76.00 109 GLN A N 1
ATOM 895 C CA . GLN A 1 109 ? -55.879 14.350 23.755 1.00 76.00 109 GLN A CA 1
ATOM 896 C C . GLN A 1 109 ? -55.986 15.865 23.956 1.00 76.00 109 GLN A C 1
ATOM 898 O O . GLN A 1 109 ? -57.096 16.380 24.066 1.00 76.00 109 GLN A O 1
ATOM 903 N N . ILE A 1 110 ? -54.859 16.577 23.935 1.00 75.12 110 ILE A N 1
ATOM 904 C CA . ILE A 1 110 ? -54.830 18.044 24.057 1.00 75.12 110 ILE A CA 1
ATOM 905 C C . ILE A 1 110 ? -55.590 18.684 22.888 1.00 75.12 110 ILE A C 1
ATOM 907 O O . ILE A 1 110 ? -56.483 19.495 23.105 1.00 75.12 110 ILE A O 1
ATOM 911 N N . TYR A 1 111 ? -55.334 18.223 21.661 1.00 72.50 111 TYR A N 1
ATOM 912 C CA . TYR A 1 111 ? -56.024 18.696 20.458 1.00 72.50 111 TYR A CA 1
ATOM 913 C C . TYR A 1 111 ? -57.550 18.505 20.533 1.00 72.50 111 TYR A C 1
ATOM 915 O O . TYR A 1 111 ? -58.313 19.390 20.155 1.00 72.50 111 TYR A O 1
ATOM 923 N N . SER A 1 112 ? -58.018 17.371 21.072 1.00 67.88 112 SER A N 1
ATOM 924 C CA . SER A 1 112 ? -59.455 17.143 21.283 1.00 67.88 112 SER A CA 1
ATOM 925 C C . SER A 1 112 ? -60.074 18.050 22.353 1.00 67.88 112 SER A C 1
ATOM 927 O O . SER A 1 112 ? -61.249 18.389 22.258 1.00 67.88 112 SER A O 1
ATOM 929 N N . GLN A 1 113 ? -59.301 18.449 23.369 1.00 68.75 113 GLN A N 1
ATOM 930 C CA . GLN A 1 113 ? -59.761 19.347 24.431 1.00 68.75 113 GLN A CA 1
ATOM 931 C C . GLN A 1 113 ? -59.842 20.801 23.951 1.00 68.75 113 GLN A C 1
ATOM 933 O O . GLN A 1 113 ? -60.804 21.484 24.288 1.00 68.75 113 GLN A O 1
ATOM 938 N N . GLU A 1 114 ? -58.886 21.248 23.133 1.00 68.75 114 GLU A N 1
ATOM 939 C CA . GLU A 1 114 ? -58.886 22.589 22.530 1.00 68.75 114 GLU A CA 1
ATOM 940 C C . GLU A 1 114 ? -60.069 22.784 21.566 1.00 68.75 114 GLU A C 1
ATOM 942 O O . GLU A 1 114 ? -60.772 23.785 21.670 1.00 68.75 114 GLU A O 1
ATOM 947 N N . ILE A 1 115 ? -60.373 21.796 20.710 1.00 66.12 115 ILE A N 1
ATOM 948 C CA . ILE A 1 115 ? -61.552 21.845 19.820 1.00 66.12 115 ILE A CA 1
ATOM 949 C C . ILE A 1 115 ? -62.861 21.954 20.620 1.00 66.12 115 ILE A C 1
ATOM 951 O O . ILE A 1 115 ? -63.731 22.749 20.274 1.00 66.12 115 ILE A O 1
ATOM 955 N N . ASN A 1 116 ? -62.997 21.192 21.711 1.00 60.47 116 ASN A N 1
ATOM 956 C CA . ASN A 1 116 ? -64.190 21.250 22.561 1.00 60.47 116 ASN A CA 1
ATOM 957 C C . ASN A 1 116 ? -64.321 22.587 23.316 1.00 60.47 116 ASN A C 1
ATOM 959 O O . ASN A 1 116 ? -65.436 23.032 23.581 1.00 60.47 116 ASN A O 1
ATOM 963 N N . ALA A 1 117 ? -63.204 23.228 23.678 1.00 59.25 117 ALA A N 1
ATOM 964 C CA . ALA A 1 117 ? -63.200 24.524 24.357 1.00 59.25 117 ALA A CA 1
ATOM 965 C C . ALA A 1 117 ? -63.575 25.684 23.417 1.00 59.25 117 ALA A C 1
ATOM 967 O O . ALA A 1 117 ? -64.277 26.603 23.840 1.00 59.25 117 ALA A O 1
ATOM 968 N N . ASP A 1 118 ? -63.162 25.628 22.148 1.00 55.94 118 ASP A N 1
ATOM 969 C CA . ASP A 1 118 ? -63.528 26.625 21.134 1.00 55.94 118 ASP A CA 1
ATOM 970 C C . ASP A 1 118 ? -65.011 26.542 20.723 1.00 55.94 118 ASP A C 1
ATOM 972 O O . ASP A 1 118 ? -65.638 27.580 20.500 1.00 55.94 118 ASP A O 1
ATOM 976 N N . ASP A 1 119 ? -65.608 25.343 20.689 1.00 53.28 119 ASP A N 1
ATOM 977 C CA . ASP A 1 119 ? -67.054 25.186 20.449 1.00 53.28 119 ASP A CA 1
ATOM 978 C C . ASP A 1 119 ? -67.902 25.653 21.652 1.00 53.28 119 ASP A C 1
ATOM 980 O O . ASP A 1 119 ? -68.956 26.253 21.457 1.00 53.28 119 ASP A O 1
ATOM 984 N N . LEU A 1 120 ? -67.428 25.481 22.895 1.00 51.59 120 LEU A N 1
ATOM 985 C CA . LEU A 1 120 ? -68.098 26.001 24.104 1.00 51.59 120 LEU A CA 1
ATOM 986 C C . LEU A 1 120 ? -67.987 27.531 24.260 1.00 51.59 120 LEU A C 1
ATOM 988 O O . LEU A 1 120 ? -68.866 28.151 24.862 1.00 51.59 120 LEU A O 1
ATOM 992 N N . ASN A 1 121 ? -66.929 28.150 23.726 1.00 49.91 121 ASN A N 1
ATOM 993 C CA . ASN A 1 121 ? -66.708 29.601 23.790 1.00 49.91 121 ASN A CA 1
ATOM 994 C C . ASN A 1 121 ? -67.336 30.378 22.621 1.00 49.91 121 ASN A C 1
ATOM 996 O O . ASN A 1 121 ? -67.421 31.605 22.686 1.00 49.91 121 ASN A O 1
ATOM 1000 N N . LYS A 1 122 ? -67.832 29.703 21.576 1.00 47.69 122 LYS A N 1
ATOM 1001 C CA . LYS A 1 122 ? -68.557 30.355 20.471 1.00 47.69 122 LYS A CA 1
ATOM 1002 C C . LYS A 1 122 ? -69.932 30.911 20.861 1.00 47.69 122 LYS A C 1
ATOM 1004 O O . LYS A 1 122 ? -70.399 31.831 20.196 1.00 47.69 122 LYS A O 1
ATOM 1009 N N . ASP A 1 123 ? -70.526 30.436 21.959 1.00 44.97 123 ASP A N 1
ATOM 1010 C CA . ASP A 1 123 ? -71.839 30.889 22.449 1.00 44.97 123 ASP A CA 1
ATOM 1011 C C . ASP A 1 123 ? -71.779 32.024 23.494 1.00 44.97 123 ASP A C 1
ATOM 1013 O O . ASP A 1 123 ? -72.814 32.464 24.001 1.00 44.97 123 ASP A O 1
ATOM 1017 N N . LYS A 1 124 ? -70.592 32.557 23.820 1.00 44.44 124 LYS A N 1
ATOM 1018 C CA . LYS A 1 124 ? -70.453 33.730 24.703 1.00 44.44 124 LYS A CA 1
ATOM 1019 C C . LYS A 1 124 ? -69.474 34.749 24.130 1.00 44.44 124 LYS A C 1
ATOM 1021 O O . LYS A 1 124 ? -68.281 34.727 24.409 1.00 44.44 124 LYS A O 1
ATOM 1026 N N . SER A 1 125 ? -70.003 35.686 23.349 1.00 43.75 125 SER A N 1
ATOM 1027 C CA . SER A 1 125 ? -69.299 36.917 22.991 1.00 43.75 125 SER A CA 1
ATOM 1028 C C . SER A 1 125 ? -69.177 37.866 24.193 1.00 43.75 125 SER A C 1
ATOM 1030 O O . SER A 1 125 ? -70.181 38.096 24.871 1.00 43.75 125 SER A O 1
ATOM 1032 N N . ASN A 1 126 ? -68.001 38.502 24.315 1.00 42.09 126 ASN A N 1
ATOM 1033 C CA . ASN A 1 126 ? -67.595 39.562 25.262 1.00 42.09 126 ASN A CA 1
ATOM 1034 C C . ASN A 1 126 ? -67.322 39.011 26.679 1.00 42.09 126 ASN A C 1
ATOM 1036 O O . ASN A 1 126 ? -68.183 38.372 27.264 1.00 42.09 126 ASN A O 1
ATOM 1040 N N . ASP A 1 127 ? -66.157 39.156 27.314 1.00 32.62 127 ASP A N 1
ATOM 1041 C CA . ASP A 1 127 ? -65.341 40.361 27.519 1.00 32.62 127 ASP A CA 1
ATOM 1042 C C . ASP A 1 127 ? -63.942 39.993 28.104 1.00 32.62 127 ASP A C 1
ATOM 1044 O O . ASP A 1 127 ? -63.767 38.904 28.642 1.00 32.62 127 ASP A O 1
ATOM 1048 N N . SER A 1 128 ? -62.977 40.920 28.014 1.00 35.72 128 SER A N 1
ATOM 1049 C CA . SER A 1 128 ? -61.714 41.087 28.783 1.00 35.72 128 SER A CA 1
ATOM 1050 C C . SER A 1 128 ? -60.878 39.892 29.329 1.00 35.72 128 SER A C 1
ATOM 1052 O O . SER A 1 128 ? -61.302 39.151 30.208 1.00 35.72 128 SER A O 1
ATOM 1054 N N . SER A 1 129 ? -59.587 39.898 28.945 1.00 39.84 129 SER A N 1
ATOM 1055 C CA . SER A 1 129 ? -58.369 39.547 29.719 1.00 39.84 129 SER A CA 1
ATOM 1056 C C . SER A 1 129 ? -58.331 38.274 30.583 1.00 39.84 129 SER A C 1
ATOM 1058 O O . SER A 1 129 ? -58.942 38.245 31.646 1.00 39.84 129 SER A O 1
ATOM 1060 N N . ASN A 1 130 ? -57.431 37.328 30.258 1.00 28.50 130 ASN A N 1
ATOM 1061 C CA . ASN A 1 130 ? -56.476 36.818 31.254 1.00 28.50 130 ASN A CA 1
ATOM 1062 C C . ASN A 1 130 ? -55.327 35.955 30.703 1.00 28.50 130 ASN A C 1
ATOM 1064 O O . ASN A 1 130 ? -55.472 35.175 29.768 1.00 28.50 130 ASN A O 1
ATOM 1068 N N . GLU A 1 131 ? -54.190 36.176 31.361 1.00 34.78 131 GLU A N 1
ATOM 1069 C CA . GLU A 1 131 ? -52.939 35.426 31.506 1.00 34.78 131 GLU A CA 1
ATOM 1070 C C . GLU A 1 131 ? -52.793 34.071 30.791 1.00 34.78 131 GLU A C 1
ATOM 1072 O O . GLU A 1 131 ? -53.436 33.069 31.103 1.00 34.78 131 GLU A O 1
ATOM 1077 N N . GLN A 1 132 ? -51.817 34.028 29.882 1.00 29.56 132 GLN A N 1
ATOM 1078 C CA . GLN A 1 132 ? -51.421 32.838 29.144 1.00 29.56 132 GLN A CA 1
ATOM 1079 C C . GLN A 1 132 ? -50.410 32.025 29.967 1.00 29.56 132 GLN A C 1
ATOM 1081 O O . GLN A 1 132 ? -49.234 32.375 30.085 1.00 29.56 132 GLN A O 1
ATOM 1086 N N . SER A 1 133 ? -50.892 30.929 30.548 1.00 30.38 133 SER A N 1
ATOM 1087 C CA . SER A 1 133 ? -50.068 29.896 31.169 1.00 30.38 133 SER A CA 1
ATOM 1088 C C . SER A 1 133 ? -49.161 29.237 30.120 1.00 30.38 133 SER A C 1
ATOM 1090 O O . SER A 1 133 ? -49.593 28.758 29.073 1.00 30.38 133 SER A O 1
ATOM 1092 N N . THR A 1 134 ? -47.859 29.247 30.385 1.00 31.77 134 THR A N 1
ATOM 1093 C CA . THR A 1 134 ? -46.815 28.713 29.511 1.00 31.77 134 THR A CA 1
ATOM 1094 C C . THR A 1 134 ? -46.686 27.197 29.674 1.00 31.77 134 THR A C 1
ATOM 1096 O O . THR A 1 134 ? -45.799 26.702 30.365 1.00 31.77 134 THR A O 1
ATOM 1099 N N . PHE A 1 135 ? -47.539 26.436 28.988 1.00 34.88 135 PHE A N 1
ATOM 1100 C CA . PHE A 1 135 ? -47.235 25.047 28.632 1.00 34.88 135 PHE A CA 1
ATOM 1101 C C . PHE A 1 135 ? -47.108 24.966 27.108 1.00 34.88 135 PHE A C 1
ATOM 1103 O O . PHE A 1 135 ? -48.091 25.058 26.380 1.00 34.88 135 PHE A O 1
ATOM 1110 N N . SER A 1 136 ? -45.875 24.890 26.603 1.00 36.78 136 SER A N 1
ATOM 1111 C CA . SER A 1 136 ? -45.596 24.888 25.167 1.00 36.78 136 SER A CA 1
ATOM 1112 C C . SER A 1 136 ? -46.079 23.588 24.516 1.00 36.78 136 SER A C 1
ATOM 1114 O O . SER A 1 136 ? -45.414 22.552 24.565 1.00 36.78 136 SER A O 1
ATOM 1116 N N . VAL A 1 137 ? -47.250 23.647 23.881 1.00 46.12 137 VAL A N 1
ATOM 1117 C CA . VAL A 1 137 ? -47.787 22.566 23.046 1.00 46.12 137 VAL A CA 1
ATOM 1118 C C . VAL A 1 137 ? -46.811 22.294 21.882 1.00 46.12 137 VAL A C 1
ATOM 1120 O O . VAL A 1 137 ? -46.384 23.235 21.208 1.00 46.12 137 VAL A O 1
ATOM 1123 N N . PRO A 1 138 ? -46.400 21.036 21.623 1.00 52.09 138 PRO A N 1
ATOM 1124 C CA . PRO A 1 138 ? -45.483 20.729 20.526 1.00 52.09 138 PRO A CA 1
ATOM 1125 C C . PRO A 1 138 ? -46.121 21.028 19.159 1.00 52.09 138 PRO A C 1
ATOM 1127 O O . PRO A 1 138 ? -47.208 20.556 18.866 1.00 52.09 138 PRO A O 1
ATOM 1130 N N . HIS A 1 139 ? -45.420 21.756 18.283 1.00 58.69 139 HIS A N 1
ATOM 1131 C CA . HIS A 1 139 ? -45.938 22.216 16.980 1.00 58.69 139 HIS A CA 1
ATOM 1132 C C . HIS A 1 139 ? -46.332 21.108 15.976 1.00 58.69 139 HIS A C 1
ATOM 1134 O O . HIS A 1 139 ? -46.932 21.414 14.951 1.00 58.69 139 HIS A O 1
ATOM 1140 N N . THR A 1 140 ? -45.980 19.839 16.219 1.00 67.12 140 THR A N 1
ATOM 1141 C CA . THR A 1 140 ? -46.305 18.698 15.341 1.00 67.12 140 THR A CA 1
ATOM 1142 C C . THR A 1 140 ? -46.430 17.393 16.143 1.00 67.12 140 THR A C 1
ATOM 1144 O O . THR A 1 140 ? -45.726 17.223 17.142 1.00 67.12 140 THR A O 1
ATOM 1147 N N . PRO A 1 141 ? -47.261 16.429 15.698 1.00 69.44 141 PRO A N 1
ATOM 1148 C CA . PRO A 1 141 ? -47.461 15.154 16.396 1.00 69.44 141 PRO A CA 1
ATOM 1149 C C . PRO A 1 141 ? -46.286 14.177 16.268 1.00 69.44 141 PRO A C 1
ATOM 1151 O O . PRO A 1 141 ? -46.239 13.177 16.985 1.00 69.44 141 PRO A O 1
ATOM 1154 N N . CYS A 1 142 ? -45.355 14.418 15.339 1.00 79.88 142 CYS A N 1
ATOM 1155 C CA . CYS A 1 142 ? -44.208 13.553 15.079 1.00 79.88 142 CYS A CA 1
ATOM 1156 C C . CYS A 1 142 ? -42.950 14.350 14.709 1.00 79.88 142 CYS A C 1
ATOM 1158 O O . CYS A 1 142 ? -43.052 15.383 14.049 1.00 79.88 142 CYS A O 1
ATOM 1160 N N . PRO A 1 143 ? -41.753 13.847 15.059 1.00 85.56 143 PRO A N 1
ATOM 1161 C CA . PRO A 1 143 ? -40.496 14.458 14.644 1.00 85.56 143 PRO A CA 1
ATOM 1162 C C . PRO A 1 143 ? -40.225 14.350 13.134 1.00 85.56 143 PRO A C 1
ATOM 1164 O O . PRO A 1 143 ? -40.613 13.388 12.467 1.00 85.56 143 PRO A O 1
ATOM 1167 N N . GLU A 1 144 ? -39.461 15.307 12.607 1.00 87.44 144 GLU A N 1
ATOM 1168 C CA . GLU A 1 144 ? -38.980 15.308 11.221 1.00 87.44 144 GLU A CA 1
ATOM 1169 C C . GLU A 1 144 ? -38.089 14.101 10.880 1.00 87.44 144 GLU A C 1
ATOM 1171 O O . GLU A 1 144 ? -37.314 13.613 11.710 1.00 87.44 144 GLU A O 1
ATOM 1176 N N . PHE A 1 145 ? -38.103 13.693 9.607 1.00 88.38 145 PHE A N 1
ATOM 1177 C CA . PHE A 1 145 ? -37.274 12.596 9.102 1.00 88.38 145 PHE A CA 1
ATOM 1178 C C . PHE A 1 145 ? -35.778 12.857 9.306 1.00 88.38 145 PHE A C 1
ATOM 1180 O O . PHE A 1 145 ? -35.021 11.933 9.589 1.00 88.38 145 PHE A O 1
ATOM 1187 N N . SER A 1 146 ? -35.355 14.122 9.235 1.00 85.81 146 SER A N 1
ATOM 1188 C CA . SER A 1 146 ? -33.977 14.560 9.489 1.00 85.81 146 SER A CA 1
ATOM 1189 C C . SER A 1 146 ? -33.473 14.128 10.878 1.00 85.81 146 SER A C 1
ATOM 1191 O O . SER A 1 146 ? -32.330 13.686 11.026 1.00 85.81 146 SER A O 1
ATOM 1193 N N . LYS A 1 147 ? -34.340 14.197 11.899 1.00 88.50 147 LYS A N 1
ATOM 1194 C CA . LYS A 1 147 ? -34.045 13.815 13.288 1.00 88.50 147 LYS A CA 1
ATOM 1195 C C . LYS A 1 147 ? -33.952 12.300 13.433 1.00 88.50 147 LYS A C 1
ATOM 1197 O O . LYS A 1 147 ? -33.011 11.802 14.051 1.00 88.50 147 LYS A O 1
ATOM 1202 N N . PHE A 1 148 ? -34.873 11.571 12.801 1.00 89.50 148 PHE A N 1
ATOM 1203 C CA . PHE A 1 148 ? -34.843 10.110 12.754 1.00 89.50 148 PHE A CA 1
ATOM 1204 C C . PHE A 1 148 ? -33.595 9.588 12.031 1.00 89.50 148 PHE A C 1
ATOM 1206 O O . PHE A 1 148 ? -32.872 8.750 12.570 1.00 89.50 148 PHE A O 1
ATOM 1213 N N . LEU A 1 149 ? -33.289 10.138 10.854 1.00 88.75 149 LEU A N 1
ATOM 1214 C CA . LEU A 1 149 ? -32.118 9.767 10.067 1.00 88.75 149 LEU A CA 1
ATOM 1215 C C . LEU A 1 149 ? -30.829 10.002 10.857 1.00 88.75 149 LEU A C 1
ATOM 1217 O O . LEU A 1 149 ? -29.985 9.115 10.926 1.00 88.75 149 LEU A O 1
ATOM 1221 N N . TYR A 1 150 ? -30.700 11.153 11.519 1.00 87.81 150 TYR A N 1
ATOM 1222 C CA . TYR A 1 150 ? -29.557 11.426 12.387 1.00 87.81 150 TYR A CA 1
ATOM 1223 C C . TYR A 1 150 ? -29.444 10.407 13.530 1.00 87.81 150 TYR A C 1
ATOM 1225 O O . TYR A 1 150 ? -28.364 9.877 13.789 1.00 87.81 150 TYR A O 1
ATOM 1233 N N . PHE A 1 151 ? -30.556 10.090 14.199 1.00 91.25 151 PHE A N 1
ATOM 1234 C CA . PHE A 1 151 ? -30.574 9.107 15.279 1.00 91.25 151 PHE A CA 1
ATOM 1235 C C . PHE A 1 151 ? -30.136 7.708 14.824 1.00 91.25 151 PHE A C 1
ATOM 1237 O O . PHE A 1 151 ? -29.458 7.015 15.585 1.00 91.25 151 PHE A O 1
ATOM 1244 N N . LEU A 1 152 ? -30.439 7.295 13.587 1.00 88.50 152 LEU A N 1
ATOM 1245 C CA . LEU A 1 152 ? -29.986 6.001 13.060 1.00 88.50 152 LEU A CA 1
ATOM 1246 C C . LEU A 1 152 ? -28.453 5.857 13.086 1.00 88.50 152 LEU A C 1
ATOM 1248 O O . LEU A 1 152 ? -27.942 4.763 13.340 1.00 88.50 152 LEU A O 1
ATOM 1252 N N . PHE A 1 153 ? -27.729 6.962 12.902 1.00 87.00 153 PHE A N 1
ATOM 1253 C CA . PHE A 1 153 ? -26.264 6.993 12.883 1.00 87.00 153 PHE A CA 1
ATOM 1254 C C . PHE A 1 153 ? -25.628 7.479 14.188 1.00 87.00 153 PHE A C 1
ATOM 1256 O O . PHE A 1 153 ? -24.452 7.215 14.420 1.00 87.00 153 PHE A O 1
ATOM 1263 N N . ALA A 1 154 ? -26.383 8.136 15.069 1.00 84.94 154 ALA A N 1
ATOM 1264 C CA . ALA A 1 154 ? -25.871 8.567 16.365 1.00 84.94 154 ALA A CA 1
ATOM 1265 C C . ALA A 1 154 ? -25.430 7.355 17.223 1.00 84.94 154 ALA A C 1
ATOM 1267 O O . ALA A 1 154 ? -26.131 6.336 17.236 1.00 84.94 154 ALA A O 1
ATOM 1268 N N . PRO A 1 155 ? -24.326 7.440 17.991 1.00 84.38 155 PRO A N 1
ATOM 1269 C CA . PRO A 1 155 ? -23.817 6.346 18.826 1.00 84.38 155 PRO A CA 1
ATOM 1270 C C . PRO A 1 155 ? -24.610 6.213 20.141 1.00 84.38 155 PRO A C 1
ATOM 1272 O O . PRO A 1 155 ? -24.066 6.236 21.238 1.00 84.38 155 PRO A O 1
ATOM 1275 N N . THR A 1 156 ? -25.935 6.137 20.041 1.00 87.06 156 THR A N 1
ATOM 1276 C CA . THR A 1 156 ? -26.855 6.012 21.175 1.00 87.06 156 THR A CA 1
ATOM 1277 C C . THR A 1 156 ? -28.091 5.214 20.781 1.00 87.06 156 THR A C 1
ATOM 1279 O O . THR A 1 156 ? -28.519 5.233 19.624 1.00 87.06 156 THR A O 1
ATOM 1282 N N . LEU A 1 157 ? -28.672 4.510 21.748 1.00 89.38 157 LEU A N 1
ATOM 1283 C CA . LEU A 1 157 ? -29.935 3.782 21.603 1.00 89.38 157 LEU A CA 1
ATOM 1284 C C . LEU A 1 157 ? -31.136 4.580 22.125 1.00 89.38 157 LEU A C 1
ATOM 1286 O O . LEU A 1 157 ? -32.270 4.139 21.982 1.00 89.38 157 LEU A O 1
ATOM 1290 N N . ILE A 1 158 ? -30.902 5.756 22.710 1.00 89.25 158 ILE A N 1
ATOM 1291 C CA . ILE A 1 158 ? -31.949 6.615 23.265 1.00 89.25 158 ILE A CA 1
ATOM 1292 C C . ILE A 1 158 ? -32.298 7.679 22.230 1.00 89.25 158 ILE A C 1
ATOM 1294 O O . ILE A 1 158 ? -31.443 8.508 21.899 1.00 89.25 158 ILE A O 1
ATOM 1298 N N . TYR A 1 159 ? -33.536 7.661 21.733 1.00 90.69 159 TYR A N 1
ATOM 1299 C CA . TYR A 1 159 ? -34.043 8.693 20.831 1.00 90.69 159 TYR A CA 1
ATOM 1300 C C . TYR A 1 159 ? -34.232 10.022 21.579 1.00 90.69 159 TYR A C 1
ATOM 1302 O O . TYR A 1 159 ? -34.754 10.044 22.691 1.00 90.69 159 TYR A O 1
ATOM 1310 N N . ARG A 1 160 ? -33.802 11.131 20.970 1.00 86.50 160 ARG A N 1
ATOM 1311 C CA . ARG A 1 160 ? -34.061 12.509 21.408 1.00 86.50 160 ARG A CA 1
ATOM 1312 C C . ARG A 1 160 ? -34.264 13.389 20.177 1.00 86.50 160 ARG A C 1
ATOM 1314 O O . ARG A 1 160 ? -33.606 13.181 19.160 1.00 86.50 160 ARG A O 1
ATOM 1321 N N . ASP A 1 161 ? -35.118 14.407 20.284 1.00 82.19 161 ASP A N 1
ATOM 1322 C CA . ASP A 1 161 ? -35.359 15.356 19.182 1.00 82.19 161 ASP A CA 1
ATOM 1323 C C . ASP A 1 161 ? -34.143 16.239 18.876 1.00 82.19 161 ASP A C 1
ATOM 1325 O O . ASP A 1 161 ? -33.996 16.746 17.761 1.00 82.19 161 ASP A O 1
ATOM 1329 N N . SER A 1 162 ? -33.267 16.417 19.863 1.00 80.94 162 SER A N 1
ATOM 1330 C CA . SER A 1 162 ? -32.009 17.134 19.736 1.00 80.94 162 SER A CA 1
ATOM 1331 C C . SER A 1 162 ? -30.895 16.389 20.471 1.00 80.94 162 SER A C 1
ATOM 1333 O O . SER A 1 162 ? -31.065 15.854 21.568 1.00 80.94 162 SER A O 1
ATOM 1335 N N . TYR A 1 163 ? -29.730 16.357 19.835 1.00 79.69 163 TYR A N 1
ATOM 1336 C CA . TYR A 1 163 ? -28.479 15.900 20.430 1.00 79.69 163 TYR A CA 1
ATOM 1337 C C . TYR A 1 163 ? -27.509 17.084 20.468 1.00 79.69 163 TYR A C 1
ATOM 1339 O O . TYR A 1 163 ? -27.658 17.992 19.644 1.00 79.69 163 TYR A O 1
ATOM 1347 N N . PRO A 1 164 ? -26.517 17.094 21.374 1.00 76.69 164 PRO A N 1
ATOM 1348 C CA . PRO A 1 164 ? -25.493 18.135 21.397 1.00 76.69 164 PRO A CA 1
ATOM 1349 C C . PRO A 1 164 ? -24.826 18.258 20.018 1.00 76.69 164 PRO A C 1
ATOM 1351 O O . PRO A 1 164 ? -24.288 17.281 19.497 1.00 76.69 164 PRO A O 1
ATOM 1354 N N . ARG A 1 165 ? -24.904 19.443 19.401 1.00 65.56 165 ARG A N 1
ATOM 1355 C CA . ARG A 1 165 ? -24.348 19.748 18.072 1.00 65.56 165 ARG A CA 1
ATOM 1356 C C . ARG A 1 165 ? -23.573 21.059 18.122 1.00 65.56 165 ARG A C 1
ATOM 1358 O O . ARG A 1 165 ? -23.899 21.955 18.894 1.00 65.56 165 ARG A O 1
ATOM 1365 N N . THR A 1 166 ? -22.572 21.184 17.259 1.00 70.94 166 THR A N 1
ATOM 1366 C CA . THR A 1 166 ? -21.922 22.470 16.989 1.00 70.94 166 THR A CA 1
ATOM 1367 C C . THR A 1 166 ? -22.849 23.368 16.165 1.00 70.94 166 THR A C 1
ATOM 1369 O O . THR A 1 166 ? -23.618 22.870 15.346 1.00 70.94 166 THR A O 1
ATOM 1372 N N . SER A 1 167 ? -22.757 24.689 16.339 1.00 73.62 167 SER A N 1
ATOM 1373 C CA . SER A 1 167 ? -23.639 25.679 15.693 1.00 73.62 167 SER A CA 1
ATOM 1374 C C . SER A 1 167 ? -23.540 25.745 14.161 1.00 73.62 167 SER A C 1
ATOM 1376 O O . SER A 1 167 ? -24.442 26.272 13.519 1.00 73.62 167 SER A O 1
ATOM 1378 N N . SER A 1 168 ? -22.482 25.199 13.554 1.00 75.31 168 SER A N 1
ATOM 1379 C CA . SER A 1 168 ? -22.308 25.143 12.100 1.00 75.31 168 SER A CA 1
ATOM 1380 C C . SER A 1 168 ? -21.766 23.791 11.628 1.00 75.31 168 SER A C 1
ATOM 1382 O O . SER A 1 168 ? -20.945 23.154 12.299 1.00 75.31 168 SER A O 1
ATOM 1384 N N . ILE A 1 169 ? -22.233 23.348 10.453 1.00 65.75 169 ILE A N 1
ATOM 1385 C CA . ILE A 1 169 ? -21.713 22.162 9.759 1.00 65.75 169 ILE A CA 1
ATOM 1386 C C . ILE A 1 169 ? -20.439 22.572 9.021 1.00 65.75 169 ILE A C 1
ATOM 1388 O O . ILE A 1 169 ? -20.462 23.392 8.103 1.00 65.75 169 ILE A O 1
ATOM 1392 N N . ARG A 1 170 ? -19.307 21.987 9.410 1.00 74.50 170 ARG A N 1
ATOM 1393 C CA . ARG A 1 170 ? -18.002 22.262 8.798 1.00 74.50 170 ARG A CA 1
ATOM 1394 C C . ARG A 1 170 ? -17.830 21.406 7.540 1.00 74.50 170 ARG A C 1
ATOM 1396 O O . ARG A 1 170 ? -17.129 20.403 7.570 1.00 74.50 170 ARG A O 1
ATOM 1403 N N . TRP A 1 171 ? -18.469 21.778 6.433 1.00 71.44 171 TRP A N 1
ATOM 1404 C CA . TRP A 1 171 ? -18.449 20.993 5.186 1.00 71.44 171 TRP A CA 1
ATOM 1405 C C . TRP A 1 171 ? -17.045 20.688 4.657 1.00 71.44 171 TRP A C 1
ATOM 1407 O O . TRP A 1 171 ? -16.783 19.570 4.227 1.00 71.44 171 TRP A O 1
ATOM 1417 N N . THR A 1 172 ? -16.108 21.628 4.782 1.00 57.44 172 THR A N 1
ATOM 1418 C CA . THR A 1 172 ? -14.697 21.402 4.434 1.00 57.44 172 THR A CA 1
ATOM 1419 C C . THR A 1 172 ? -14.071 20.282 5.266 1.00 57.44 172 THR A C 1
ATOM 1421 O O . THR A 1 172 ? -13.284 19.502 4.748 1.00 57.44 172 THR A O 1
ATOM 1424 N N . TYR A 1 173 ? -14.453 20.159 6.541 1.00 56.16 173 TYR A N 1
ATOM 1425 C CA . TYR A 1 173 ? -14.007 19.075 7.415 1.00 56.16 173 TYR A CA 1
ATOM 1426 C C . TYR A 1 173 ? -14.665 17.747 7.039 1.00 56.16 173 TYR A C 1
ATOM 1428 O O . TYR A 1 173 ? -13.968 16.748 6.954 1.00 56.16 173 TYR A O 1
ATOM 1436 N N . VAL A 1 174 ? -15.969 17.729 6.746 1.00 59.62 174 VAL A N 1
ATOM 1437 C CA . VAL A 1 174 ? -16.665 16.508 6.296 1.00 59.62 174 VAL A CA 1
ATOM 1438 C C . VAL A 1 174 ? -16.031 15.966 5.014 1.00 59.62 174 VAL A C 1
ATOM 1440 O O . VAL A 1 174 ? -15.723 14.783 4.939 1.00 59.62 174 VAL A O 1
ATOM 1443 N N . ILE A 1 175 ? -15.762 16.838 4.040 1.00 65.62 175 ILE A N 1
ATOM 1444 C CA . ILE A 1 175 ? -15.097 16.460 2.787 1.00 65.62 175 ILE A CA 1
ATOM 1445 C C . ILE A 1 175 ? -13.652 16.031 3.056 1.00 65.62 175 ILE A C 1
ATOM 1447 O O . ILE A 1 175 ? -13.226 15.002 2.549 1.00 65.62 175 ILE A O 1
ATOM 1451 N N . SER A 1 176 ? -12.910 16.760 3.894 1.00 49.53 176 SER A N 1
ATOM 1452 C CA . SER A 1 176 ? -11.536 16.398 4.256 1.00 49.53 176 SER A CA 1
ATOM 1453 C C . SER A 1 176 ? -11.454 15.060 4.981 1.00 49.53 176 SER A C 1
ATOM 1455 O O . SER A 1 176 ? -10.496 14.340 4.756 1.00 49.53 176 SER A O 1
ATOM 1457 N N . GLN A 1 177 ? -12.417 14.720 5.839 1.00 51.28 177 GLN A N 1
ATOM 1458 C CA . GLN A 1 177 ? -12.456 13.437 6.542 1.00 51.28 177 GLN A CA 1
ATOM 1459 C C . GLN A 1 177 ? -12.916 12.306 5.629 1.00 51.28 177 GLN A C 1
ATOM 1461 O O . GLN A 1 177 ? -12.395 11.206 5.727 1.00 51.28 177 GLN A O 1
ATOM 1466 N N . LEU A 1 178 ? -13.835 12.570 4.698 1.00 53.97 178 LEU A N 1
ATOM 1467 C CA . LEU A 1 178 ? -14.222 11.599 3.675 1.00 53.97 178 LEU A CA 1
ATOM 1468 C C . LEU A 1 178 ? -13.046 11.289 2.736 1.00 53.97 178 LEU A C 1
ATOM 1470 O O . LEU A 1 178 ? -12.789 10.128 2.434 1.00 53.97 178 LEU A O 1
ATOM 1474 N N . VAL A 1 179 ? -12.304 12.322 2.324 1.00 54.03 179 VAL A N 1
ATOM 1475 C CA . VAL A 1 179 ? -11.073 12.180 1.540 1.00 54.03 179 VAL A CA 1
ATOM 1476 C C . VAL A 1 179 ? -9.989 11.515 2.377 1.00 54.03 179 VAL A C 1
ATOM 1478 O O . VAL A 1 179 ? -9.409 10.562 1.900 1.00 54.03 179 VAL A O 1
ATOM 1481 N N . GLN A 1 180 ? -9.749 11.920 3.627 1.00 45.34 180 GLN A N 1
ATOM 1482 C CA . GLN A 1 180 ? -8.759 11.274 4.502 1.00 45.34 180 GLN A CA 1
ATOM 1483 C C . GLN A 1 180 ? -9.107 9.818 4.794 1.00 45.34 180 GLN A C 1
ATOM 1485 O O . GLN A 1 180 ? -8.198 9.004 4.824 1.00 45.34 180 GLN A O 1
ATOM 1490 N N . PHE A 1 181 ? -10.378 9.465 4.970 1.00 45.69 181 PHE A N 1
ATOM 1491 C CA . PHE A 1 181 ? -10.813 8.078 5.107 1.00 45.69 181 PHE A CA 1
ATOM 1492 C C . PHE A 1 181 ? -10.529 7.302 3.819 1.00 45.69 181 PHE A C 1
ATOM 1494 O O . PHE A 1 181 ? -9.831 6.299 3.865 1.00 45.69 181 PHE A O 1
ATOM 1501 N N . ALA A 1 182 ? -10.955 7.817 2.662 1.00 43.91 182 ALA A N 1
ATOM 1502 C CA . ALA A 1 182 ? -10.684 7.187 1.371 1.00 43.91 182 ALA A CA 1
ATOM 1503 C C . ALA A 1 182 ? -9.176 7.068 1.077 1.00 43.91 182 ALA A C 1
ATOM 1505 O O . ALA A 1 182 ? -8.717 6.031 0.625 1.00 43.91 182 ALA A O 1
ATOM 1506 N N . THR A 1 183 ? -8.390 8.101 1.373 1.00 40.72 183 THR A N 1
ATOM 1507 C CA . THR A 1 183 ? -6.932 8.143 1.219 1.00 40.72 183 THR A CA 1
ATOM 1508 C C . THR A 1 183 ? -6.247 7.214 2.224 1.00 40.72 183 THR A C 1
ATOM 1510 O O . THR A 1 183 ? -5.396 6.429 1.841 1.00 40.72 183 THR A O 1
ATOM 1513 N N . THR A 1 184 ? -6.610 7.211 3.503 1.00 43.53 184 THR A N 1
ATOM 1514 C CA . THR A 1 184 ? -5.967 6.322 4.492 1.00 43.53 184 THR A CA 1
ATOM 1515 C C . THR A 1 184 ? -6.257 4.856 4.172 1.00 43.53 184 THR A C 1
ATOM 1517 O O . THR A 1 184 ? -5.329 4.053 4.192 1.00 43.53 184 THR A O 1
ATOM 1520 N N . SER A 1 185 ? -7.489 4.549 3.747 1.00 46.88 185 SER A N 1
ATOM 1521 C CA . SER A 1 185 ? -7.886 3.231 3.235 1.00 46.88 185 SER A CA 1
ATOM 1522 C C . SER A 1 185 ? -7.245 2.843 1.892 1.00 46.88 185 SER A C 1
ATOM 1524 O O . SER A 1 185 ? -7.365 1.711 1.449 1.00 46.88 185 SER A O 1
ATOM 1526 N N . LEU A 1 186 ? -6.585 3.763 1.186 1.00 45.06 186 LEU A N 1
ATOM 1527 C CA . LEU A 1 186 ? -5.930 3.462 -0.094 1.00 45.06 186 LEU A CA 1
ATOM 1528 C C . LEU A 1 186 ? -4.400 3.461 0.021 1.00 45.06 186 LEU A C 1
ATOM 1530 O O . LEU A 1 186 ? -3.752 2.644 -0.618 1.00 45.06 186 LEU A O 1
ATOM 1534 N N . PHE A 1 187 ? -3.811 4.323 0.853 1.00 46.88 187 PHE A N 1
ATOM 1535 C CA . PHE A 1 187 ? -2.359 4.532 0.919 1.00 46.88 187 PHE A CA 1
ATOM 1536 C C . PHE A 1 187 ? -1.649 3.731 2.030 1.00 46.88 187 PHE A C 1
ATOM 1538 O O . PHE A 1 187 ? -0.451 3.483 1.920 1.00 46.88 187 PHE A O 1
ATOM 1545 N N . ALA A 1 188 ? -2.342 3.325 3.104 1.00 55.12 188 ALA A N 1
ATOM 1546 C CA . ALA A 1 188 ? -1.724 2.641 4.253 1.00 55.12 188 ALA A CA 1
ATOM 1547 C C . ALA A 1 188 ? -2.190 1.185 4.448 1.00 55.12 188 ALA A C 1
ATOM 1549 O O . ALA A 1 188 ? -1.601 0.451 5.246 1.00 55.12 188 ALA A O 1
ATOM 1550 N N . ASP A 1 189 ? -3.212 0.744 3.711 1.00 62.47 189 ASP A N 1
ATOM 1551 C CA . ASP A 1 189 ? -3.906 -0.520 3.978 1.00 62.47 189 ASP A CA 1
ATOM 1552 C C . ASP A 1 189 ? -3.052 -1.762 3.709 1.00 62.47 189 ASP A C 1
ATOM 1554 O O . ASP A 1 189 ? -3.129 -2.722 4.470 1.00 62.47 189 ASP A O 1
ATOM 1558 N N . ALA A 1 190 ? -2.163 -1.740 2.713 1.00 73.31 190 ALA A N 1
ATOM 1559 C CA . ALA A 1 190 ? -1.267 -2.867 2.437 1.00 73.31 190 ALA A CA 1
ATOM 1560 C C . ALA A 1 190 ? -0.237 -3.091 3.559 1.00 73.31 190 ALA A C 1
ATOM 1562 O O . ALA A 1 190 ? -0.025 -4.215 4.016 1.00 73.31 190 ALA A O 1
ATOM 1563 N N . THR A 1 191 ? 0.364 -2.004 4.048 1.00 78.12 191 THR A N 1
ATOM 1564 C CA . THR A 1 191 ? 1.269 -2.028 5.201 1.00 78.12 191 THR A CA 1
ATOM 1565 C C . THR A 1 191 ? 0.519 -2.481 6.452 1.00 78.12 191 THR A C 1
ATOM 1567 O O . THR A 1 191 ? 0.961 -3.413 7.119 1.00 78.12 191 THR A O 1
ATOM 1570 N N . ASN A 1 192 ? -0.639 -1.879 6.737 1.00 78.44 192 ASN A N 1
ATOM 1571 C CA . ASN A 1 192 ? -1.458 -2.212 7.901 1.00 78.44 192 ASN A CA 1
ATOM 1572 C C . ASN A 1 192 ? -1.953 -3.662 7.870 1.00 78.44 192 ASN A C 1
ATOM 1574 O O . ASN A 1 192 ? -1.977 -4.306 8.911 1.00 78.44 192 ASN A O 1
ATOM 1578 N N . ALA A 1 193 ? -2.301 -4.206 6.702 1.00 80.75 193 ALA A N 1
ATOM 1579 C CA . ALA A 1 193 ? -2.722 -5.597 6.568 1.00 80.75 193 ALA A CA 1
ATOM 1580 C C . ALA A 1 193 ? -1.598 -6.568 6.953 1.00 80.75 193 ALA A C 1
ATOM 1582 O O . ALA A 1 193 ? -1.846 -7.527 7.682 1.00 80.75 193 ALA A O 1
ATOM 1583 N N . ILE A 1 194 ? -0.358 -6.296 6.527 1.00 83.06 194 ILE A N 1
ATOM 1584 C CA . ILE A 1 194 ? 0.803 -7.090 6.947 1.00 83.06 194 ILE A CA 1
ATOM 1585 C C . ILE A 1 194 ? 1.071 -6.887 8.446 1.00 83.06 194 ILE A C 1
ATOM 1587 O O . ILE A 1 194 ? 1.286 -7.869 9.146 1.00 83.06 194 ILE A O 1
ATOM 1591 N N . LEU A 1 195 ? 1.001 -5.654 8.964 1.00 80.62 195 LEU A N 1
ATOM 1592 C CA . LEU A 1 195 ? 1.179 -5.369 10.396 1.00 80.62 195 LEU A CA 1
ATOM 1593 C C . LEU A 1 195 ? 0.166 -6.113 11.272 1.00 80.62 195 LEU A C 1
ATOM 1595 O O . LEU A 1 195 ? 0.541 -6.755 12.249 1.00 80.62 195 LEU A O 1
ATOM 1599 N N . LEU A 1 196 ? -1.114 -6.059 10.907 1.00 80.25 196 LEU A N 1
ATOM 1600 C CA . LEU A 1 196 ? -2.179 -6.758 11.613 1.00 80.25 196 LEU A CA 1
ATOM 1601 C C . LEU A 1 196 ? -1.986 -8.262 11.523 1.00 80.25 196 LEU A C 1
ATOM 1603 O O . LEU A 1 196 ? -2.121 -8.934 12.539 1.00 80.25 196 LEU A O 1
ATOM 1607 N N . ALA A 1 197 ? -1.626 -8.778 10.346 1.00 79.19 197 ALA A N 1
ATOM 1608 C CA . ALA A 1 197 ? -1.322 -10.190 10.181 1.00 79.19 197 ALA A CA 1
ATOM 1609 C C . ALA A 1 197 ? -0.104 -10.626 10.991 1.00 79.19 197 ALA A C 1
ATOM 1611 O O . ALA A 1 197 ? -0.014 -11.802 11.282 1.00 79.19 197 ALA A O 1
ATOM 1612 N N . MET A 1 198 ? 0.808 -9.718 11.352 1.00 74.81 198 MET A N 1
ATOM 1613 C CA . MET A 1 198 ? 1.956 -9.994 12.223 1.00 74.81 198 MET A CA 1
ATOM 1614 C C . MET A 1 198 ? 1.626 -9.905 13.720 1.00 74.81 198 MET A C 1
ATOM 1616 O O . MET A 1 198 ? 2.431 -10.338 14.545 1.00 74.81 198 MET A O 1
ATOM 1620 N N . SER A 1 199 ? 0.482 -9.327 14.089 1.00 77.25 199 SER A N 1
ATOM 1621 C CA . SER A 1 199 ? 0.099 -9.165 15.487 1.00 77.25 199 SER A CA 1
ATOM 1622 C C . SER A 1 199 ? -0.497 -10.451 16.052 1.00 77.25 199 SER A C 1
ATOM 1624 O O . SER A 1 199 ? -1.416 -11.022 15.465 1.00 77.25 199 SER A O 1
ATOM 1626 N N . LYS A 1 200 ? -0.060 -10.838 17.257 1.00 75.06 200 LYS A N 1
ATOM 1627 C CA . LYS A 1 200 ? -0.613 -11.987 18.000 1.00 75.06 200 LYS A CA 1
ATOM 1628 C C . LYS A 1 200 ? -2.119 -11.868 18.247 1.00 75.06 200 LYS A C 1
ATOM 1630 O O . LYS A 1 200 ? -2.810 -12.874 18.354 1.00 75.06 200 LYS A O 1
ATOM 1635 N N . HIS A 1 201 ? -2.644 -10.644 18.322 1.00 79.00 201 HIS A N 1
ATOM 1636 C CA . HIS A 1 201 ? -4.080 -10.398 18.502 1.00 79.00 201 HIS A CA 1
ATOM 1637 C C . HIS A 1 201 ? -4.920 -10.809 17.290 1.00 79.00 201 HIS A C 1
ATOM 1639 O O . HIS A 1 201 ? -6.121 -11.032 17.427 1.00 79.00 201 HIS A O 1
ATOM 1645 N N . SER A 1 202 ? -4.300 -10.915 16.113 1.00 76.38 202 SER A N 1
ATOM 1646 C CA . SER A 1 202 ? -4.960 -11.318 14.869 1.00 76.38 202 SER A CA 1
ATOM 1647 C C . SER A 1 202 ? -4.768 -12.799 14.537 1.00 76.38 202 SER A C 1
ATOM 1649 O O . SER A 1 202 ? -5.236 -13.243 13.481 1.00 76.38 202 SER A O 1
ATOM 1651 N N . ASP A 1 203 ? -4.094 -13.567 15.403 1.00 75.75 203 ASP A N 1
ATOM 1652 C CA . ASP A 1 203 ? -3.848 -14.992 15.190 1.00 75.75 203 ASP A CA 1
ATOM 1653 C C . ASP A 1 203 ? -5.179 -15.744 15.046 1.00 75.75 203 ASP A C 1
ATOM 1655 O O . ASP A 1 203 ? -6.063 -15.691 15.901 1.00 75.75 203 ASP A O 1
ATOM 1659 N N . GLY A 1 204 ? -5.351 -16.429 13.914 1.00 74.94 204 GLY A N 1
ATOM 1660 C CA . GLY A 1 204 ? -6.592 -17.132 13.573 1.00 74.94 204 GLY A CA 1
ATOM 1661 C C . GLY A 1 204 ? -7.732 -16.242 13.058 1.00 74.94 204 GLY A C 1
ATOM 1662 O O . GLY A 1 204 ? -8.758 -16.773 12.635 1.00 74.94 204 GLY A O 1
ATOM 1663 N N . ILE A 1 205 ? -7.564 -14.915 13.034 1.00 81.44 205 ILE A N 1
ATOM 1664 C CA . ILE A 1 205 ? -8.533 -13.966 12.457 1.00 81.44 205 ILE A CA 1
ATOM 1665 C C . ILE A 1 205 ? -8.194 -13.686 10.990 1.00 81.44 205 ILE A C 1
ATOM 1667 O O . ILE A 1 205 ? -9.074 -13.706 10.127 1.00 81.44 205 ILE A O 1
ATOM 1671 N N . ILE A 1 206 ? -6.914 -13.438 10.698 1.00 82.06 206 ILE A N 1
ATOM 1672 C CA . ILE A 1 206 ? -6.432 -13.167 9.340 1.00 82.06 206 ILE A CA 1
ATOM 1673 C C . ILE A 1 206 ? -5.868 -14.454 8.750 1.00 82.06 206 ILE A C 1
ATOM 1675 O O . ILE A 1 206 ? -4.814 -14.931 9.156 1.00 82.06 206 ILE A O 1
ATOM 1679 N N . ALA A 1 207 ? -6.566 -15.005 7.757 1.00 84.69 207 ALA A N 1
ATOM 1680 C CA . ALA A 1 207 ? -6.119 -16.218 7.080 1.00 84.69 207 ALA A CA 1
ATOM 1681 C C . ALA A 1 207 ? -5.010 -15.952 6.050 1.00 84.69 207 ALA A C 1
ATOM 1683 O O . ALA A 1 207 ? -4.160 -16.812 5.838 1.00 84.69 207 ALA A O 1
ATOM 1684 N N . ARG A 1 208 ? -5.071 -14.805 5.352 1.00 88.19 208 ARG A N 1
ATOM 1685 C CA . ARG A 1 208 ? -4.239 -14.450 4.184 1.00 88.19 208 ARG A CA 1
ATOM 1686 C C . ARG A 1 208 ? -4.141 -12.942 4.037 1.00 88.19 208 ARG A C 1
ATOM 1688 O O . ARG A 1 208 ? -5.055 -12.232 4.455 1.00 88.19 208 ARG A O 1
ATOM 1695 N N . VAL A 1 209 ? -3.081 -12.470 3.388 1.00 90.38 209 VAL A N 1
ATOM 1696 C CA . VAL A 1 209 ? -2.863 -11.039 3.146 1.00 90.38 209 VAL A CA 1
ATOM 1697 C C . VAL A 1 209 ? -2.664 -10.760 1.665 1.00 90.38 209 VAL A C 1
ATOM 1699 O O . VAL A 1 209 ? -1.858 -11.406 1.001 1.00 90.38 209 VAL A O 1
ATOM 1702 N N . ILE A 1 210 ? -3.379 -9.755 1.168 1.00 92.62 210 ILE A N 1
ATOM 1703 C CA . ILE A 1 210 ? -3.133 -9.130 -0.129 1.00 92.62 210 ILE A CA 1
ATOM 1704 C C . ILE A 1 210 ? -2.601 -7.727 0.161 1.00 92.62 210 ILE A C 1
ATOM 1706 O O . ILE A 1 210 ? -3.295 -6.929 0.786 1.00 92.62 210 ILE A O 1
ATOM 1710 N N . ALA A 1 211 ? -1.372 -7.440 -0.256 1.00 91.44 211 ALA A N 1
ATOM 1711 C CA . ALA A 1 211 ? -0.690 -6.176 -0.008 1.00 91.44 211 ALA A CA 1
ATOM 1712 C C . ALA A 1 211 ? -0.285 -5.523 -1.335 1.00 91.44 211 ALA A C 1
ATOM 1714 O O . ALA A 1 211 ? 0.615 -5.986 -2.028 1.00 91.44 211 ALA A O 1
ATOM 1715 N N . GLN A 1 212 ? -0.954 -4.438 -1.705 1.00 91.00 212 GLN A N 1
ATOM 1716 C CA . GLN A 1 212 ? -0.681 -3.710 -2.944 1.00 91.00 212 GLN A CA 1
ATOM 1717 C C . GLN A 1 212 ? 0.190 -2.496 -2.628 1.00 91.00 212 GLN A C 1
ATOM 1719 O O . GLN A 1 212 ? -0.206 -1.645 -1.833 1.00 91.00 212 GLN A O 1
ATOM 1724 N N . SER A 1 213 ? 1.393 -2.444 -3.197 1.00 90.06 213 SER A N 1
ATOM 1725 C CA . SER A 1 213 ? 2.295 -1.289 -3.119 1.00 90.06 213 SER A CA 1
ATOM 1726 C C . SER A 1 213 ? 2.707 -0.866 -1.696 1.00 90.06 213 SER A C 1
ATOM 1728 O O . SER A 1 213 ? 3.052 0.290 -1.459 1.00 90.06 213 SER A O 1
ATOM 1730 N N . GLY A 1 214 ? 2.698 -1.790 -0.726 1.00 88.00 214 GLY A N 1
ATOM 1731 C CA . GLY A 1 214 ? 2.947 -1.481 0.686 1.00 88.00 214 GLY A CA 1
ATOM 1732 C C . GLY A 1 214 ? 3.510 -2.653 1.493 1.00 88.00 214 GLY A C 1
ATOM 1733 O O . GLY A 1 214 ? 3.166 -3.809 1.260 1.00 88.00 214 GLY A O 1
ATOM 1734 N N . CYS A 1 215 ? 4.390 -2.344 2.449 1.00 86.88 215 CYS A N 1
ATOM 1735 C CA . CYS A 1 215 ? 4.963 -3.278 3.414 1.00 86.88 215 CYS A CA 1
ATOM 1736 C C . CYS A 1 215 ? 5.498 -2.542 4.667 1.00 86.88 215 CYS A C 1
ATOM 1738 O O . CYS A 1 215 ? 5.803 -1.347 4.589 1.00 86.88 215 CYS A O 1
ATOM 1740 N N . PRO A 1 216 ? 5.673 -3.238 5.809 1.00 83.00 216 PRO A N 1
ATOM 1741 C CA . PRO A 1 216 ? 6.180 -2.651 7.060 1.00 83.00 216 PRO A CA 1
ATOM 1742 C C . PRO A 1 216 ? 7.640 -2.179 7.046 1.00 83.00 216 PRO A C 1
ATOM 1744 O O . PRO A 1 216 ? 8.115 -1.629 8.035 1.00 83.00 216 PRO A O 1
ATOM 1747 N N . PHE A 1 217 ? 8.402 -2.447 5.981 1.00 85.50 217 PHE A N 1
ATOM 1748 C CA . PHE A 1 217 ? 9.813 -2.047 5.918 1.00 85.50 217 PHE A CA 1
ATOM 1749 C C . PHE A 1 217 ? 9.986 -0.614 5.418 1.00 85.50 217 PHE A C 1
ATOM 1751 O O . PHE A 1 217 ? 10.985 0.024 5.765 1.00 85.50 217 PHE A O 1
ATOM 1758 N N . HIS A 1 218 ? 9.006 -0.092 4.671 1.00 85.12 218 HIS A N 1
ATOM 1759 C CA . HIS A 1 218 ? 9.062 1.258 4.121 1.00 85.12 218 HIS A CA 1
ATOM 1760 C C . HIS A 1 218 ? 9.309 2.296 5.214 1.00 85.12 218 HIS A C 1
ATOM 1762 O O . HIS A 1 218 ? 8.728 2.227 6.296 1.00 85.12 218 HIS A O 1
ATOM 1768 N N . GLN A 1 219 ? 10.123 3.310 4.934 1.00 76.94 219 GLN A N 1
ATOM 1769 C CA . GLN A 1 219 ? 10.431 4.355 5.919 1.00 76.94 219 GLN A CA 1
ATOM 1770 C C . GLN A 1 219 ? 9.200 5.121 6.424 1.00 76.94 219 GLN A C 1
ATOM 1772 O O . GLN A 1 219 ? 9.190 5.590 7.559 1.00 76.94 219 GLN A O 1
ATOM 1777 N N . TRP A 1 220 ? 8.166 5.223 5.591 1.00 76.06 220 TRP A N 1
ATOM 1778 C CA . TRP A 1 220 ? 6.894 5.858 5.918 1.00 76.06 220 TRP A CA 1
ATOM 1779 C C . TRP A 1 220 ? 5.891 4.896 6.572 1.00 76.06 220 TRP A C 1
ATOM 1781 O O . TRP A 1 220 ? 4.801 5.315 6.906 1.00 76.06 220 TRP A O 1
ATOM 1791 N N . SER A 1 221 ? 6.200 3.611 6.758 1.00 77.44 221 SER A N 1
ATOM 1792 C CA . SER A 1 221 ? 5.217 2.638 7.268 1.00 77.44 221 SER A CA 1
ATOM 1793 C C . SER A 1 221 ? 4.950 2.746 8.770 1.00 77.44 221 SER A C 1
ATOM 1795 O O . SER A 1 221 ? 3.823 2.524 9.200 1.00 77.44 221 SER A O 1
ATOM 1797 N N . VAL A 1 222 ? 5.977 3.063 9.563 1.00 76.56 222 VAL A N 1
ATOM 1798 C CA . VAL A 1 222 ? 5.946 3.092 11.031 1.00 76.56 222 VAL A CA 1
ATOM 1799 C C . VAL A 1 222 ? 6.789 4.258 11.523 1.00 76.56 222 VAL A C 1
ATOM 1801 O O . VAL A 1 222 ? 7.910 4.473 11.056 1.00 76.56 222 VAL A O 1
ATOM 1804 N N . ASP A 1 223 ? 6.264 5.015 12.483 1.00 77.31 223 ASP A N 1
ATOM 1805 C CA . ASP A 1 223 ? 6.990 6.114 13.105 1.00 77.31 223 ASP A CA 1
ATOM 1806 C C . ASP A 1 223 ? 8.053 5.561 14.063 1.00 77.31 223 ASP A C 1
ATOM 1808 O O . ASP A 1 223 ? 7.760 4.995 15.118 1.00 77.31 223 ASP A O 1
ATOM 1812 N N . ARG A 1 224 ? 9.320 5.743 13.680 1.00 75.00 224 ARG A N 1
ATOM 1813 C CA . ARG A 1 224 ? 10.496 5.324 14.456 1.00 75.00 224 ARG A CA 1
ATOM 1814 C C . ARG A 1 224 ? 10.905 6.354 15.516 1.00 75.00 224 ARG A C 1
ATOM 1816 O O . ARG A 1 224 ? 11.817 6.091 16.297 1.00 75.00 224 ARG A O 1
ATOM 1823 N N . GLN A 1 225 ? 10.276 7.532 15.552 1.00 76.94 225 GLN A N 1
ATOM 1824 C CA . GLN A 1 225 ? 10.602 8.623 16.479 1.00 76.94 225 GLN A CA 1
ATOM 1825 C C . GLN A 1 225 ? 9.358 9.270 17.134 1.00 76.94 225 GLN A C 1
ATOM 1827 O O . GLN A 1 225 ? 9.278 10.504 17.227 1.00 76.94 225 GLN A O 1
ATOM 1832 N N . PRO A 1 226 ? 8.420 8.484 17.703 1.00 79.88 226 PRO A N 1
ATOM 1833 C CA . PRO A 1 226 ? 7.150 9.011 18.210 1.00 79.88 226 PRO A CA 1
ATOM 1834 C C . PRO A 1 226 ? 7.320 9.997 19.373 1.00 79.88 226 PRO A C 1
ATOM 1836 O O . PRO A 1 226 ? 6.561 10.956 19.503 1.00 79.88 226 PRO A O 1
ATOM 1839 N N . ILE A 1 227 ? 8.357 9.821 20.202 1.00 81.50 227 ILE A N 1
ATOM 1840 C CA . ILE A 1 227 ? 8.663 10.730 21.319 1.00 81.50 227 ILE A CA 1
ATOM 1841 C C . ILE A 1 227 ? 9.120 12.104 20.810 1.00 81.50 227 ILE A C 1
ATOM 1843 O O . ILE A 1 227 ? 8.733 13.129 21.371 1.00 81.50 227 ILE A O 1
ATOM 1847 N N . VAL A 1 228 ? 9.935 12.145 19.750 1.00 80.00 228 VAL A N 1
ATOM 1848 C CA . VAL A 1 228 ? 10.397 13.408 19.147 1.00 80.00 228 VAL A CA 1
ATOM 1849 C C . VAL A 1 228 ? 9.199 14.167 18.589 1.00 80.00 228 VAL A C 1
ATOM 1851 O O . VAL A 1 228 ? 9.026 15.351 18.882 1.00 80.00 228 VAL A O 1
ATOM 1854 N N . ARG A 1 229 ? 8.323 13.458 17.872 1.00 78.06 229 ARG A N 1
ATOM 1855 C CA . ARG A 1 229 ? 7.077 14.007 17.341 1.00 78.06 229 ARG A CA 1
ATOM 1856 C C . ARG A 1 229 ? 6.175 14.551 18.448 1.00 78.06 229 ARG A C 1
ATOM 1858 O O . ARG A 1 229 ? 5.746 15.701 18.380 1.00 78.06 229 ARG A O 1
ATOM 1865 N N . PHE A 1 230 ? 5.945 13.770 19.501 1.00 82.62 230 PHE A N 1
ATOM 1866 C CA . PHE A 1 230 ? 5.144 14.196 20.648 1.00 82.62 230 PHE A CA 1
ATOM 1867 C C . PHE A 1 230 ? 5.723 15.450 21.322 1.00 82.62 230 PHE A C 1
ATOM 1869 O O . PHE A 1 230 ? 4.996 16.404 21.590 1.00 82.62 230 PHE A O 1
ATOM 1876 N N . ASN A 1 231 ? 7.042 15.511 21.521 1.00 84.44 231 ASN A N 1
ATOM 1877 C CA . ASN A 1 231 ? 7.703 16.688 22.090 1.00 84.44 231 ASN A CA 1
ATOM 1878 C C . ASN A 1 231 ? 7.548 17.943 21.218 1.00 84.44 231 ASN A C 1
ATOM 1880 O O . ASN A 1 231 ? 7.419 19.043 21.759 1.00 84.44 231 ASN A O 1
ATOM 1884 N N . ASN A 1 232 ? 7.526 17.801 19.891 1.00 81.06 232 ASN A N 1
ATOM 1885 C CA . ASN A 1 232 ? 7.272 18.923 18.989 1.00 81.06 232 ASN A CA 1
ATOM 1886 C C . ASN A 1 232 ? 5.838 19.445 19.118 1.00 81.06 232 ASN A C 1
ATOM 1888 O O . ASN A 1 232 ? 5.649 20.661 19.157 1.00 81.06 232 ASN A O 1
ATOM 1892 N N . VAL A 1 233 ? 4.850 18.556 19.271 1.00 83.75 233 VAL A N 1
ATOM 1893 C CA . VAL A 1 233 ? 3.457 18.945 19.558 1.00 83.75 233 VAL A CA 1
ATOM 1894 C C . VAL A 1 233 ? 3.379 19.727 20.865 1.00 83.75 233 VAL A C 1
ATOM 1896 O O . VAL A 1 233 ? 2.781 20.801 20.903 1.00 83.75 233 VAL A O 1
ATOM 1899 N N . LEU A 1 234 ? 4.034 19.247 21.927 1.00 87.62 234 LEU A N 1
ATOM 1900 C CA . LEU A 1 234 ? 4.089 19.969 23.201 1.00 87.62 234 LEU A CA 1
ATOM 1901 C C . LEU A 1 234 ? 4.722 21.355 23.035 1.00 87.62 234 LEU A C 1
ATOM 1903 O O . LEU A 1 234 ? 4.175 22.344 23.518 1.00 87.62 234 LEU A O 1
ATOM 1907 N N . LYS A 1 235 ? 5.836 21.446 22.301 1.00 85.69 235 LYS A N 1
ATOM 1908 C CA . LYS A 1 235 ? 6.529 22.711 22.032 1.00 85.69 235 LYS A CA 1
ATOM 1909 C C . LYS A 1 235 ? 5.651 23.700 21.262 1.00 85.69 235 LYS A C 1
ATOM 1911 O O . LYS A 1 235 ? 5.615 24.869 21.630 1.00 85.69 235 LYS A O 1
ATOM 1916 N N . GLN A 1 236 ? 4.935 23.249 20.231 1.00 84.12 236 GLN A N 1
ATOM 1917 C CA . GLN A 1 236 ? 4.010 24.095 19.462 1.00 84.12 236 GLN A CA 1
ATOM 1918 C C . GLN A 1 236 ? 2.858 24.634 20.320 1.00 84.12 236 GLN A C 1
ATOM 1920 O O . GLN A 1 236 ? 2.361 25.727 20.070 1.00 84.12 236 GLN A O 1
ATOM 1925 N N . ASN A 1 237 ? 2.480 23.893 21.362 1.00 85.62 237 ASN A N 1
ATOM 1926 C CA . ASN A 1 237 ? 1.443 24.269 22.318 1.00 85.62 237 ASN A CA 1
ATOM 1927 C C . ASN A 1 237 ? 1.982 24.988 23.569 1.00 85.62 237 ASN A C 1
ATOM 1929 O O . ASN A 1 237 ? 1.240 25.175 24.531 1.00 85.62 237 ASN A O 1
ATOM 1933 N N . ASN A 1 238 ? 3.261 25.390 23.581 1.00 87.75 238 ASN A N 1
ATOM 1934 C CA . ASN A 1 238 ? 3.934 26.007 24.733 1.00 87.75 238 ASN A CA 1
ATOM 1935 C C . ASN A 1 238 ? 3.860 25.165 26.028 1.00 87.75 238 ASN A C 1
ATOM 1937 O O . ASN A 1 238 ? 3.866 25.702 27.136 1.00 87.75 238 ASN A O 1
ATOM 1941 N N . MET A 1 239 ? 3.803 23.838 25.899 1.00 87.94 239 MET A N 1
ATOM 1942 C CA . MET A 1 239 ? 3.761 22.883 27.010 1.00 87.94 239 MET A CA 1
ATOM 1943 C C . MET A 1 239 ? 5.165 22.378 27.375 1.00 87.94 239 MET A C 1
ATOM 1945 O O . MET A 1 239 ? 6.078 22.320 26.550 1.00 87.94 239 MET A O 1
ATOM 1949 N N . ASN A 1 240 ? 5.346 21.965 28.632 1.00 86.19 240 ASN A N 1
ATOM 1950 C CA . ASN A 1 240 ? 6.630 21.474 29.135 1.00 86.19 240 ASN A CA 1
ATOM 1951 C C . ASN A 1 240 ? 6.836 19.987 28.800 1.00 86.19 240 ASN A C 1
ATOM 1953 O O . ASN A 1 240 ? 6.056 19.147 29.236 1.00 86.19 240 ASN A O 1
ATOM 1957 N N . SER A 1 241 ? 7.919 19.639 28.102 1.00 86.00 241 SER A N 1
ATOM 1958 C CA . SER A 1 241 ? 8.222 18.259 27.681 1.00 86.00 241 SER A CA 1
ATOM 1959 C C . SER A 1 241 ? 8.832 17.359 28.765 1.00 86.00 241 SER A C 1
ATOM 1961 O O . SER A 1 241 ? 9.095 16.181 28.518 1.00 86.00 241 SER A O 1
ATOM 1963 N N . LYS A 1 242 ? 9.080 17.860 29.985 1.00 88.50 242 LYS A N 1
ATOM 1964 C CA . LYS A 1 242 ? 9.617 17.022 31.070 1.00 88.50 242 LYS A CA 1
ATOM 1965 C C . LYS A 1 242 ? 8.626 15.911 31.427 1.00 88.50 242 LYS A C 1
ATOM 1967 O O . LYS A 1 242 ? 7.459 16.183 31.690 1.00 88.50 242 LYS A O 1
ATOM 1972 N N . LYS A 1 243 ? 9.131 14.678 31.577 1.00 85.12 243 LYS A N 1
ATOM 1973 C CA . LYS A 1 243 ? 8.346 13.462 31.882 1.00 85.12 243 LYS A CA 1
ATOM 1974 C C . LYS A 1 243 ? 7.355 13.624 33.045 1.00 85.12 243 LYS A C 1
ATOM 1976 O O . LYS A 1 243 ? 6.268 13.066 32.994 1.00 85.12 243 LYS A O 1
ATOM 1981 N N . LYS A 1 244 ? 7.687 14.431 34.062 1.00 89.81 244 LYS A N 1
ATOM 1982 C CA . LYS A 1 244 ? 6.798 14.709 35.207 1.00 89.81 244 LYS A CA 1
ATOM 1983 C C . LYS A 1 244 ? 5.469 15.388 34.836 1.00 89.81 244 LYS A C 1
ATOM 1985 O O . LYS A 1 244 ? 4.517 15.274 35.592 1.00 89.81 244 LYS A O 1
ATOM 1990 N N . PHE A 1 245 ? 5.406 16.083 33.700 1.00 88.00 245 PHE A N 1
ATOM 1991 C CA . PHE A 1 245 ? 4.193 16.737 33.199 1.00 88.00 245 PHE A CA 1
ATOM 1992 C C . PHE A 1 245 ? 3.435 15.882 32.180 1.00 88.00 245 PHE A C 1
ATOM 1994 O O . PHE A 1 245 ? 2.410 16.320 31.676 1.00 88.00 245 PHE A O 1
ATOM 2001 N N . LEU A 1 246 ? 3.900 14.662 31.873 1.00 87.69 246 LEU A N 1
ATOM 2002 C CA . LEU A 1 246 ? 3.315 13.828 30.820 1.00 87.69 246 LEU A CA 1
ATOM 2003 C C . LEU A 1 246 ? 1.806 13.632 31.006 1.00 87.69 246 LEU A C 1
ATOM 2005 O O . LEU A 1 246 ? 1.050 13.812 30.058 1.00 87.69 246 LEU A O 1
ATOM 2009 N N . HIS A 1 247 ? 1.369 13.323 32.229 1.00 90.31 247 HIS A N 1
ATOM 2010 C CA . HIS A 1 247 ? -0.046 13.109 32.512 1.00 90.31 247 HIS A CA 1
ATOM 2011 C C . HIS A 1 247 ? -0.871 14.391 32.325 1.00 90.31 247 HIS A C 1
ATOM 2013 O O . HIS A 1 247 ? -1.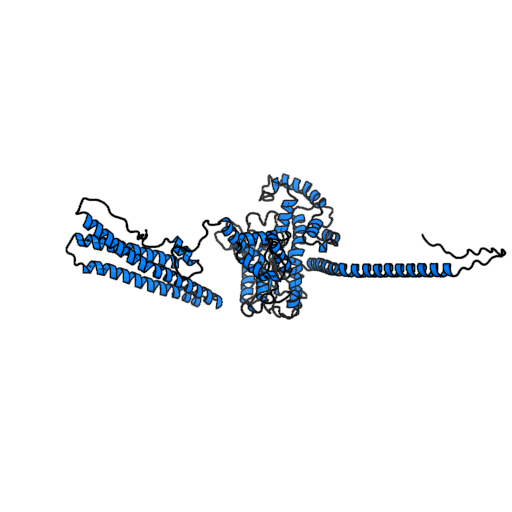857 14.366 31.596 1.00 90.31 247 HIS A O 1
ATOM 2019 N N . SER A 1 248 ? -0.443 15.533 32.886 1.00 91.38 248 SER A N 1
ATOM 2020 C CA . SER A 1 248 ? -1.194 16.788 32.717 1.00 91.38 248 SER A CA 1
ATOM 2021 C C . SER A 1 248 ? -1.187 17.276 31.270 1.00 91.38 248 SER A C 1
ATOM 2023 O O . SER A 1 248 ? -2.189 17.808 30.809 1.00 91.38 248 SER A O 1
ATOM 2025 N N . ASN A 1 249 ? -0.087 17.068 30.540 1.00 90.81 249 ASN A N 1
ATOM 2026 C CA . ASN A 1 249 ? -0.005 17.380 29.117 1.00 90.81 249 ASN A CA 1
ATOM 2027 C C . ASN A 1 249 ? -1.014 16.546 28.319 1.00 90.81 249 ASN A C 1
ATOM 2029 O O . ASN A 1 249 ? -1.715 17.096 27.480 1.00 90.81 249 ASN A O 1
ATOM 2033 N N . ILE A 1 250 ? -1.115 15.237 28.586 1.00 90.50 250 ILE A N 1
ATOM 2034 C CA . ILE A 1 250 ? -2.094 14.363 27.923 1.00 90.50 250 ILE A CA 1
ATOM 2035 C C . ILE A 1 250 ? -3.521 14.830 28.222 1.00 90.50 250 ILE A C 1
ATOM 2037 O O . ILE A 1 250 ? -4.318 14.950 27.295 1.00 90.50 250 ILE A O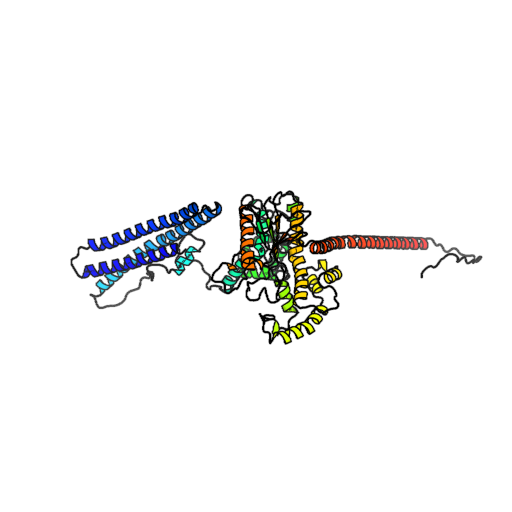 1
ATOM 2041 N N . GLU A 1 251 ? -3.844 15.138 29.478 1.00 91.75 251 GLU A N 1
ATOM 2042 C CA . GLU A 1 251 ? -5.179 15.631 29.840 1.00 91.75 251 GLU A CA 1
ATOM 2043 C C . GLU A 1 251 ? -5.494 16.972 29.167 1.00 91.75 251 GLU A C 1
ATOM 2045 O O . GLU A 1 251 ? -6.572 17.145 28.602 1.00 91.75 251 GLU A O 1
ATOM 2050 N N . GLN A 1 252 ? -4.531 17.894 29.109 1.00 89.12 252 GLN A N 1
ATOM 2051 C CA . GLN A 1 252 ? -4.709 19.159 28.401 1.00 89.12 252 GLN A CA 1
ATOM 2052 C C . GLN A 1 252 ? -4.906 18.944 26.891 1.00 89.12 252 GLN A C 1
ATOM 2054 O O . GLN A 1 252 ? -5.808 19.539 26.300 1.00 89.12 252 GLN A O 1
ATOM 2059 N N . LEU A 1 253 ? -4.128 18.056 26.263 1.00 89.25 253 LEU A N 1
ATOM 2060 C CA . LEU A 1 253 ? -4.284 17.718 24.845 1.00 89.25 253 LEU A CA 1
ATOM 2061 C C . LEU A 1 253 ? -5.643 17.059 24.554 1.00 89.25 253 LEU A C 1
ATOM 2063 O O . LEU A 1 253 ? -6.240 17.360 23.525 1.00 89.25 253 LEU A O 1
ATOM 2067 N N . LYS A 1 254 ? -6.182 16.234 25.463 1.00 90.94 254 LYS A N 1
ATOM 2068 C CA . LYS A 1 254 ? -7.536 15.654 25.334 1.00 90.94 254 LYS A CA 1
ATOM 2069 C C . LYS A 1 254 ? -8.643 16.709 25.350 1.00 90.94 254 LYS A C 1
ATOM 2071 O O . LYS A 1 254 ? -9.688 16.495 24.742 1.00 90.94 254 LYS A O 1
ATOM 2076 N N . THR A 1 255 ? -8.430 17.834 26.034 1.00 91.38 255 THR A N 1
ATOM 2077 C CA . THR A 1 255 ? -9.383 18.961 26.037 1.00 91.38 255 THR A CA 1
ATOM 2078 C C . THR A 1 255 ? -9.252 19.871 24.816 1.00 91.38 255 THR A C 1
ATOM 2080 O O . THR A 1 255 ? -10.122 20.709 24.575 1.00 91.38 255 THR A O 1
ATOM 2083 N N . MET A 1 256 ? -8.179 19.719 24.036 1.00 88.44 256 MET A N 1
ATOM 2084 C CA . MET A 1 256 ? -7.930 20.537 22.859 1.00 88.44 256 MET A CA 1
ATOM 2085 C C . MET A 1 256 ? -8.930 20.208 21.748 1.00 88.44 256 MET A C 1
ATOM 2087 O O . MET A 1 256 ? -9.282 19.051 21.515 1.00 88.44 256 MET A O 1
ATOM 2091 N N . ALA A 1 257 ? -9.365 21.225 21.001 1.00 88.19 257 ALA A N 1
ATOM 2092 C CA . ALA A 1 257 ? -10.144 20.973 19.801 1.00 88.19 257 ALA A CA 1
ATOM 2093 C C . ALA A 1 257 ? -9.300 20.165 18.801 1.00 88.19 257 ALA A C 1
ATOM 2095 O O . ALA A 1 257 ? -8.167 20.530 18.489 1.00 88.19 257 ALA A O 1
ATOM 2096 N N . ALA A 1 258 ? -9.878 19.101 18.239 1.00 81.94 258 ALA A N 1
ATOM 2097 C CA . ALA A 1 258 ? -9.170 18.190 17.335 1.00 81.94 258 ALA A CA 1
ATOM 2098 C C . ALA A 1 258 ? -8.477 18.895 16.151 1.00 81.94 258 ALA A C 1
ATOM 2100 O O . ALA A 1 258 ? -7.424 18.453 15.706 1.00 81.94 258 ALA A O 1
ATOM 2101 N N . LYS A 1 259 ? -9.032 20.016 15.663 1.00 78.31 259 LYS A N 1
ATOM 2102 C CA . LYS A 1 259 ? -8.420 20.832 14.601 1.00 78.31 259 LYS A CA 1
ATOM 2103 C C . LYS A 1 259 ? -7.090 21.443 15.043 1.00 78.31 259 LYS A C 1
ATOM 2105 O O . LYS A 1 259 ? -6.138 21.442 14.271 1.00 78.31 259 LYS A O 1
ATOM 2110 N N . ASP A 1 260 ? -7.042 21.978 16.253 1.00 80.12 260 ASP A N 1
ATOM 2111 C CA . ASP A 1 260 ? -5.861 22.672 16.758 1.00 80.12 260 ASP A CA 1
ATOM 2112 C C . ASP A 1 260 ? -4.773 21.651 17.113 1.00 80.12 260 ASP A C 1
ATOM 2114 O O . ASP A 1 260 ? -3.593 21.860 16.820 1.00 80.12 260 ASP A O 1
ATOM 2118 N N . PHE A 1 261 ? -5.183 20.482 17.615 1.00 82.25 261 PHE A N 1
ATOM 2119 C CA . PHE A 1 261 ? -4.292 19.336 17.761 1.00 82.25 261 PHE A CA 1
ATOM 2120 C C . PHE A 1 261 ? -3.734 18.880 16.405 1.00 82.25 261 PHE A C 1
ATOM 2122 O O . PHE A 1 261 ? -2.525 18.770 16.247 1.00 82.25 261 PHE A O 1
ATOM 2129 N N . GLN A 1 262 ? -4.585 18.683 15.393 1.00 76.00 262 GLN A N 1
ATOM 2130 C CA . GLN A 1 262 ? -4.150 18.288 14.048 1.00 76.00 262 GLN A CA 1
ATOM 2131 C C . GLN A 1 262 ? -3.206 19.320 13.422 1.00 76.00 262 GLN A C 1
ATOM 2133 O O . GLN A 1 262 ? -2.193 18.949 12.838 1.00 76.00 262 GLN A O 1
ATOM 2138 N N . TYR A 1 263 ? -3.505 20.611 13.571 1.00 74.50 263 TYR A N 1
ATOM 2139 C CA . TYR A 1 263 ? -2.654 21.688 13.076 1.00 74.50 263 TYR A CA 1
ATOM 2140 C C . TYR A 1 263 ? -1.274 21.654 13.746 1.00 74.50 263 TYR A C 1
ATOM 2142 O O . TYR A 1 263 ? -0.255 21.643 13.062 1.00 74.50 263 TYR A O 1
ATOM 2150 N N . THR A 1 264 ? -1.219 21.562 15.075 1.00 74.50 264 THR A N 1
ATOM 2151 C CA . THR A 1 264 ? 0.061 21.494 15.806 1.00 74.50 264 THR A CA 1
ATOM 2152 C C . THR A 1 264 ? 0.832 20.200 15.541 1.00 74.50 264 THR A C 1
ATOM 2154 O O . THR A 1 264 ? 2.062 20.213 15.499 1.00 74.50 264 THR A O 1
ATOM 2157 N N . TYR A 1 265 ? 0.125 19.097 15.291 1.00 72.38 265 TYR A N 1
ATOM 2158 C CA . TYR A 1 265 ? 0.704 17.820 14.881 1.00 72.38 265 TYR A CA 1
ATOM 2159 C C . TYR A 1 265 ? 1.328 17.887 13.481 1.00 72.38 265 TYR A C 1
ATOM 2161 O O . TYR A 1 265 ? 2.455 17.436 13.294 1.00 72.38 265 TYR A O 1
ATOM 2169 N N . GLN A 1 266 ? 0.642 18.502 12.515 1.00 63.97 266 GLN A N 1
ATOM 2170 C CA . GLN A 1 266 ? 1.085 18.582 11.120 1.00 63.97 266 GLN A CA 1
ATOM 2171 C C . GLN A 1 266 ? 2.192 19.627 10.896 1.00 63.97 266 GLN A C 1
ATOM 2173 O O . GLN A 1 266 ? 3.112 19.396 10.121 1.00 63.97 266 GLN A O 1
ATOM 2178 N N . TYR A 1 267 ? 2.153 20.768 11.593 1.00 56.94 267 TYR A N 1
ATOM 2179 C CA . TYR A 1 267 ? 3.168 21.828 11.465 1.00 56.94 267 TYR A CA 1
ATOM 2180 C C . TYR A 1 267 ? 4.387 21.637 12.383 1.00 56.94 267 TYR A C 1
ATOM 2182 O O . TYR A 1 267 ? 5.350 22.403 12.294 1.00 56.94 267 TYR A O 1
ATOM 2190 N N . GLY A 1 268 ? 4.359 20.645 13.278 1.00 51.16 268 GLY A N 1
ATOM 2191 C CA . GLY A 1 268 ? 5.438 20.324 14.217 1.00 51.16 268 GLY A CA 1
ATOM 2192 C C . GLY A 1 268 ? 6.631 19.574 13.618 1.00 51.16 268 GLY A C 1
ATOM 2193 O O . GLY A 1 268 ? 7.612 19.356 14.330 1.00 51.16 268 GLY A O 1
ATOM 2194 N N . LEU A 1 269 ? 6.568 19.166 12.349 1.00 51.19 269 LEU A N 1
ATOM 2195 C CA . LEU A 1 269 ? 7.558 18.302 11.706 1.00 51.19 269 LEU A CA 1
ATOM 2196 C C . LEU A 1 269 ? 8.193 18.972 10.483 1.00 51.19 269 LEU A C 1
ATOM 2198 O O . LEU A 1 269 ? 7.572 19.779 9.791 1.00 51.19 269 LEU A O 1
ATOM 2202 N N . ASP A 1 270 ? 9.451 18.616 10.209 1.00 50.34 270 ASP A N 1
ATOM 2203 C CA . ASP A 1 270 ? 10.037 18.823 8.886 1.00 50.34 270 ASP A CA 1
ATOM 2204 C C . ASP A 1 270 ? 9.166 18.087 7.852 1.00 50.34 270 ASP A C 1
ATOM 2206 O O . ASP A 1 270 ? 8.713 16.969 8.102 1.00 50.34 270 ASP A O 1
ATOM 2210 N N . LYS A 1 271 ? 8.927 18.732 6.702 1.00 46.28 271 LYS A N 1
ATOM 2211 C CA . LYS A 1 271 ? 7.920 18.411 5.656 1.00 46.28 271 LYS A CA 1
ATOM 2212 C C . LYS A 1 271 ? 8.005 17.012 5.004 1.00 46.28 271 LYS A C 1
ATOM 2214 O O . LYS A 1 271 ? 7.474 16.817 3.915 1.00 46.28 271 LYS A O 1
ATOM 2219 N N . SER A 1 272 ? 8.759 16.072 5.559 1.00 41.25 272 SER A N 1
ATOM 2220 C CA . SER A 1 272 ? 8.986 14.735 5.002 1.00 41.25 272 SER A CA 1
ATOM 2221 C C . SER A 1 272 ? 8.168 13.625 5.672 1.00 41.25 272 SER A C 1
ATOM 2223 O O . SER A 1 272 ? 8.206 12.503 5.179 1.00 41.25 272 SER A O 1
ATOM 2225 N N . SER A 1 273 ? 7.412 13.890 6.750 1.00 49.72 273 SER A N 1
ATOM 2226 C CA . SER A 1 273 ? 6.651 12.846 7.471 1.00 49.72 273 SER A CA 1
ATOM 2227 C C . SER A 1 273 ? 5.265 13.307 7.955 1.00 49.72 273 SER A C 1
ATOM 2229 O O . SER A 1 273 ? 4.923 13.196 9.130 1.00 49.72 273 SER A O 1
ATOM 2231 N N . ASP A 1 274 ? 4.450 13.807 7.024 1.00 49.88 274 ASP A N 1
ATOM 2232 C CA . ASP A 1 274 ? 3.162 14.483 7.277 1.00 49.88 274 ASP A CA 1
ATOM 2233 C C . ASP A 1 274 ? 2.009 13.594 7.807 1.00 49.88 274 ASP A C 1
ATOM 2235 O O . ASP A 1 274 ? 0.910 14.106 8.032 1.00 49.88 274 ASP A O 1
ATOM 2239 N N . TYR A 1 275 ? 2.210 12.291 8.050 1.00 56.34 275 TYR A N 1
ATOM 2240 C CA . TYR A 1 275 ? 1.122 11.374 8.427 1.00 56.34 275 TYR A CA 1
ATOM 2241 C C . TYR A 1 275 ? 1.343 10.699 9.791 1.00 56.34 275 TYR A C 1
ATOM 2243 O O . TYR A 1 275 ? 2.485 10.382 10.141 1.00 56.34 275 TYR A O 1
ATOM 2251 N N . PRO A 1 276 ? 0.278 10.489 10.595 1.00 58.00 276 PRO A N 1
ATOM 2252 C CA . PRO A 1 276 ? 0.344 9.676 11.803 1.00 58.00 276 PRO A CA 1
ATOM 2253 C C . PRO A 1 276 ? 0.505 8.209 11.403 1.00 58.00 276 PRO A C 1
ATOM 2255 O O . PRO A 1 276 ? -0.443 7.572 10.952 1.00 58.00 276 PRO A O 1
ATOM 2258 N N . PHE A 1 277 ? 1.718 7.688 11.541 1.00 69.31 277 PHE A N 1
ATOM 2259 C CA . PHE A 1 277 ? 2.012 6.290 11.256 1.00 69.31 277 PHE A CA 1
ATOM 2260 C C . PHE A 1 277 ? 1.903 5.443 12.530 1.00 69.31 277 PHE A C 1
ATOM 2262 O O . PHE A 1 277 ? 2.081 5.983 13.629 1.00 69.31 277 PHE A O 1
ATOM 2269 N N . PRO A 1 278 ? 1.615 4.133 12.404 1.00 76.06 278 PRO A N 1
ATOM 2270 C CA . PRO A 1 278 ? 1.730 3.184 13.505 1.00 76.06 278 PRO A CA 1
ATOM 2271 C C . PRO A 1 278 ? 3.060 3.341 14.250 1.00 76.06 278 PRO A C 1
ATOM 2273 O O . PRO A 1 278 ? 4.063 3.748 13.665 1.00 76.06 278 PRO A O 1
ATOM 2276 N N . VAL A 1 279 ? 3.074 3.008 15.536 1.00 79.88 279 VAL A N 1
ATOM 2277 C CA . VAL A 1 279 ? 4.273 3.042 16.385 1.00 79.88 279 VAL A CA 1
ATOM 2278 C C . VAL A 1 279 ? 4.546 1.645 16.920 1.00 79.88 279 VAL A C 1
ATOM 2280 O O . VAL A 1 279 ? 3.623 0.848 17.050 1.00 79.88 279 VAL A O 1
ATOM 2283 N N . VAL A 1 280 ? 5.803 1.363 17.259 1.00 79.94 280 VAL A N 1
ATOM 2284 C CA . VAL A 1 280 ? 6.139 0.182 18.063 1.00 79.94 280 VAL A CA 1
ATOM 2285 C C . VAL A 1 280 ? 5.638 0.442 19.485 1.00 79.94 280 VAL A C 1
ATOM 2287 O O . VAL A 1 280 ? 6.195 1.279 20.197 1.00 79.94 280 VAL A O 1
ATOM 2290 N N . ASP A 1 281 ? 4.536 -0.204 19.856 1.00 79.81 281 ASP A N 1
ATOM 2291 C CA . ASP A 1 281 ? 3.823 -0.017 21.125 1.00 79.81 281 ASP A CA 1
ATOM 2292 C C . ASP A 1 281 ? 4.024 -1.179 22.110 1.00 79.81 281 ASP A C 1
ATOM 2294 O O . ASP A 1 281 ? 3.541 -1.111 23.240 1.00 79.81 281 ASP A O 1
ATOM 2298 N N . ASN A 1 282 ? 4.775 -2.210 21.707 1.00 77.94 282 ASN A N 1
ATOM 2299 C CA . ASN A 1 282 ? 4.970 -3.464 22.436 1.00 77.94 282 ASN A CA 1
ATOM 2300 C C . ASN A 1 282 ? 3.661 -4.245 22.684 1.00 77.94 282 ASN A C 1
ATOM 2302 O O . ASN A 1 282 ? 3.637 -5.126 23.545 1.00 77.94 282 ASN A O 1
ATOM 2306 N N . ASP A 1 283 ? 2.592 -3.937 21.944 1.00 80.81 283 ASP A N 1
ATOM 2307 C CA . ASP A 1 283 ? 1.284 -4.589 22.056 1.00 80.81 283 ASP A CA 1
ATOM 2308 C C . ASP A 1 283 ? 0.810 -5.082 20.683 1.00 80.81 283 ASP A C 1
ATOM 2310 O O . ASP A 1 283 ? 0.937 -6.267 20.363 1.00 80.81 283 ASP A O 1
ATOM 2314 N N . LEU A 1 284 ? 0.340 -4.169 19.828 1.00 75.88 284 LEU A N 1
ATOM 2315 C CA . LEU A 1 284 ? -0.037 -4.502 18.459 1.00 75.88 284 LEU A CA 1
ATOM 2316 C C . LEU A 1 284 ? 1.211 -4.727 17.595 1.00 75.88 284 LEU A C 1
ATOM 2318 O O . LEU A 1 284 ? 1.282 -5.712 16.858 1.00 75.88 284 LEU A O 1
ATOM 2322 N N . VAL A 1 285 ? 2.193 -3.830 17.719 1.00 73.19 285 VAL A N 1
ATOM 2323 C CA . VAL A 1 285 ? 3.503 -3.882 17.065 1.00 73.19 285 VAL A CA 1
ATOM 2324 C C . VAL A 1 285 ? 4.560 -4.103 18.145 1.00 73.19 285 VAL A C 1
ATOM 2326 O O . VAL A 1 285 ? 4.968 -3.180 18.849 1.00 73.19 285 VAL A O 1
ATOM 2329 N N . ILE A 1 286 ? 4.986 -5.360 18.276 1.00 65.69 286 ILE A N 1
ATOM 2330 C CA . ILE A 1 286 ? 5.743 -5.839 19.442 1.00 65.69 286 ILE A CA 1
ATOM 2331 C C . ILE A 1 286 ? 7.207 -5.371 19.439 1.00 65.69 286 ILE A C 1
ATOM 2333 O O . ILE A 1 286 ? 7.766 -5.142 20.506 1.00 65.69 286 ILE A O 1
ATOM 2337 N N . ASP A 1 287 ? 7.835 -5.248 18.267 1.00 66.38 287 ASP A N 1
ATOM 2338 C CA . ASP A 1 287 ? 9.249 -4.872 18.138 1.00 66.38 287 ASP A CA 1
ATOM 2339 C C . ASP A 1 287 ? 9.567 -4.357 16.720 1.00 66.38 287 ASP A C 1
ATOM 2341 O O . ASP A 1 287 ? 8.703 -4.324 15.838 1.00 66.38 287 ASP A O 1
ATOM 2345 N N . ASN A 1 288 ? 10.825 -3.983 16.477 1.00 70.38 288 ASN A N 1
ATOM 2346 C CA . ASN A 1 288 ? 11.355 -3.707 15.151 1.00 70.38 288 ASN A CA 1
ATOM 2347 C C . ASN A 1 288 ? 11.142 -4.920 14.231 1.00 70.38 288 ASN A C 1
ATOM 2349 O O . ASN A 1 288 ? 11.616 -6.026 14.500 1.00 70.38 288 ASN A O 1
ATOM 2353 N N . PHE A 1 289 ? 10.453 -4.692 13.112 1.00 68.56 289 PHE A N 1
ATOM 2354 C CA . PHE A 1 289 ? 10.026 -5.739 12.187 1.00 68.56 289 PHE A CA 1
ATOM 2355 C C . PHE A 1 289 ? 11.160 -6.633 11.721 1.00 68.56 289 PHE A C 1
ATOM 2357 O O . PHE A 1 289 ? 10.963 -7.839 11.660 1.00 68.56 289 PHE A O 1
ATOM 2364 N N . GLU A 1 290 ? 12.340 -6.073 11.458 1.00 67.25 290 GLU A N 1
ATOM 2365 C CA . GLU A 1 290 ? 13.524 -6.839 11.057 1.00 67.25 290 GLU A CA 1
ATOM 2366 C C . GLU A 1 290 ? 13.830 -7.962 12.064 1.00 67.25 290 GLU A C 1
ATOM 2368 O O . GLU A 1 290 ? 14.036 -9.110 11.678 1.00 67.25 290 GLU A O 1
ATOM 2373 N N . GLN A 1 291 ? 13.739 -7.677 13.365 1.00 66.06 291 GLN A N 1
ATOM 2374 C CA . GLN A 1 291 ? 13.948 -8.674 14.417 1.00 66.06 291 GLN A CA 1
ATOM 2375 C C . GLN A 1 291 ? 12.772 -9.652 14.535 1.00 66.06 291 GLN A C 1
ATOM 2377 O O . GLN A 1 291 ? 12.982 -10.845 14.769 1.00 66.06 291 GLN A O 1
ATOM 2382 N N . LEU A 1 292 ? 11.536 -9.188 14.320 1.00 65.62 292 LEU A N 1
ATOM 2383 C CA . LEU A 1 292 ? 10.343 -10.045 14.332 1.00 65.62 292 LEU A CA 1
ATOM 2384 C C . LEU A 1 292 ? 10.363 -11.095 13.212 1.00 65.62 292 LEU A C 1
ATOM 2386 O O . LEU A 1 292 ? 9.919 -12.226 13.426 1.00 65.62 292 LEU A O 1
ATOM 2390 N N . ILE A 1 293 ? 10.910 -10.755 12.037 1.00 69.81 293 ILE A N 1
ATOM 2391 C CA . ILE A 1 293 ? 11.045 -11.713 10.930 1.00 69.81 293 ILE A CA 1
ATOM 2392 C C . ILE A 1 293 ? 12.023 -12.838 11.307 1.00 69.81 293 ILE A C 1
ATOM 2394 O O . ILE A 1 293 ? 11.734 -14.014 11.075 1.00 69.81 293 ILE A O 1
ATOM 2398 N N . HIS A 1 294 ? 13.154 -12.497 11.935 1.00 63.56 294 HIS A N 1
ATOM 2399 C CA . HIS A 1 294 ? 14.192 -13.465 12.307 1.00 63.56 294 HIS A CA 1
ATOM 2400 C C . HIS A 1 294 ? 13.856 -14.311 13.539 1.00 63.56 294 HIS A C 1
ATOM 2402 O O . HIS A 1 294 ? 14.243 -15.476 13.602 1.00 63.56 294 HIS A O 1
ATOM 2408 N N . THR A 1 295 ? 13.122 -13.760 14.508 1.00 60.16 295 THR A N 1
ATOM 2409 C CA . THR A 1 295 ? 12.710 -14.479 15.729 1.00 60.16 295 THR A CA 1
ATOM 2410 C C . THR A 1 295 ? 11.566 -15.472 15.490 1.00 60.16 295 THR A C 1
ATOM 2412 O O . THR A 1 295 ? 11.152 -16.167 16.414 1.00 60.16 295 THR A O 1
ATOM 2415 N N . GLY A 1 296 ? 11.080 -15.584 14.246 1.00 55.00 296 GLY A N 1
ATOM 2416 C CA . GLY A 1 296 ? 10.069 -16.565 13.844 1.00 55.00 296 GLY A CA 1
ATOM 2417 C C . GLY A 1 296 ? 8.631 -16.146 14.148 1.00 55.00 296 GLY A C 1
ATOM 2418 O O . GLY A 1 296 ? 7.725 -16.957 13.992 1.00 55.00 296 GLY A O 1
ATOM 2419 N N . SER A 1 297 ? 8.401 -14.886 14.533 1.00 54.97 297 SER A N 1
ATOM 2420 C CA . SER A 1 297 ? 7.057 -14.343 14.777 1.00 54.97 297 SER A CA 1
ATOM 2421 C C . SER A 1 297 ? 6.373 -13.836 13.503 1.00 54.97 297 SER A C 1
ATOM 2423 O O . SER A 1 297 ? 5.294 -13.248 13.582 1.00 54.97 297 SER A O 1
ATOM 2425 N N . LEU A 1 298 ? 6.977 -14.037 12.324 1.00 59.34 298 LEU A N 1
ATOM 2426 C CA . LEU A 1 298 ? 6.279 -13.795 11.070 1.00 59.34 298 LEU A CA 1
ATOM 2427 C C . LEU A 1 298 ? 5.174 -14.845 10.936 1.00 59.34 298 LEU A C 1
ATOM 2429 O O . LEU A 1 298 ? 5.437 -16.008 10.622 1.00 59.34 298 LEU A O 1
ATOM 2433 N N . VAL A 1 299 ? 3.948 -14.413 11.210 1.00 60.75 299 VAL A N 1
ATOM 2434 C CA . VAL A 1 299 ? 2.748 -15.240 11.154 1.00 60.75 299 VAL A CA 1
ATOM 2435 C C . VAL A 1 299 ? 2.727 -15.992 9.828 1.00 60.75 299 VAL A C 1
ATOM 2437 O O . VAL A 1 299 ? 3.004 -15.444 8.754 1.00 60.75 299 VAL A O 1
ATOM 2440 N N . ASN A 1 300 ? 2.507 -17.299 9.941 1.00 76.75 300 ASN A N 1
ATOM 2441 C CA . ASN A 1 300 ? 2.554 -18.290 8.875 1.00 76.75 300 ASN A CA 1
ATOM 2442 C C . ASN A 1 300 ? 1.342 -18.142 7.935 1.00 76.75 300 ASN A C 1
ATOM 2444 O O . ASN A 1 300 ? 0.547 -19.062 7.769 1.00 76.75 300 ASN A O 1
ATOM 2448 N N . THR A 1 301 ? 1.213 -16.951 7.358 1.00 86.25 301 THR A N 1
ATOM 2449 C CA . THR A 1 301 ? 0.089 -16.465 6.565 1.00 86.25 301 THR A CA 1
ATOM 2450 C C . THR A 1 301 ? 0.554 -16.255 5.141 1.00 86.25 301 THR A C 1
ATOM 2452 O O . THR A 1 301 ? 1.580 -15.604 4.923 1.00 86.25 301 THR A O 1
ATOM 2455 N N . ASP A 1 302 ? -0.179 -16.798 4.172 1.00 92.19 302 ASP A N 1
ATOM 2456 C CA . ASP A 1 302 ? 0.138 -16.607 2.759 1.00 92.19 302 ASP A CA 1
ATOM 2457 C C . ASP A 1 302 ? 0.010 -15.126 2.384 1.00 92.19 302 ASP A C 1
ATOM 2459 O O . ASP A 1 302 ? -0.925 -14.441 2.818 1.00 92.19 302 ASP A O 1
ATOM 2463 N N . ILE A 1 303 ? 0.939 -14.635 1.558 1.00 93.19 303 ILE A N 1
ATOM 2464 C CA . ILE A 1 303 ? 0.961 -13.239 1.102 1.00 93.19 303 ILE A CA 1
ATOM 2465 C C . ILE A 1 303 ? 0.926 -13.175 -0.425 1.00 93.19 303 ILE A C 1
ATOM 2467 O O . ILE A 1 303 ? 1.758 -13.780 -1.096 1.00 93.19 303 ILE A O 1
ATOM 2471 N N . LEU A 1 304 ? 0.015 -12.376 -0.972 1.00 95.94 304 LEU A N 1
ATOM 2472 C CA . LEU A 1 304 ? 0.084 -11.862 -2.336 1.00 95.94 304 LEU A CA 1
ATOM 2473 C C . LEU A 1 304 ? 0.504 -10.400 -2.236 1.00 95.94 304 LEU A C 1
ATOM 2475 O O . LEU A 1 304 ? -0.173 -9.608 -1.585 1.00 95.94 304 LEU A O 1
ATOM 2479 N N . ILE A 1 305 ? 1.631 -10.044 -2.842 1.00 95.38 305 ILE A N 1
ATOM 2480 C CA . ILE A 1 305 ? 2.194 -8.695 -2.768 1.00 95.38 305 ILE A CA 1
ATOM 2481 C C . ILE A 1 305 ? 2.687 -8.236 -4.135 1.00 95.38 305 ILE A C 1
ATOM 2483 O O . ILE A 1 305 ? 3.103 -9.048 -4.953 1.00 95.38 305 ILE A O 1
ATOM 2487 N N . GLY A 1 306 ? 2.663 -6.941 -4.411 1.00 95.25 306 GLY A N 1
ATOM 2488 C CA . GLY A 1 306 ? 3.235 -6.434 -5.652 1.00 95.25 306 GLY A CA 1
ATOM 2489 C C . GLY A 1 306 ? 3.215 -4.927 -5.753 1.00 95.25 306 GLY A C 1
ATOM 2490 O O . GLY A 1 306 ? 2.846 -4.240 -4.803 1.00 95.25 306 GLY A O 1
ATOM 2491 N N . VAL A 1 307 ? 3.676 -4.438 -6.899 1.00 95.12 307 VAL A N 1
ATOM 2492 C CA . VAL A 1 307 ? 3.864 -3.012 -7.180 1.00 95.12 307 VAL A CA 1
ATOM 2493 C C . VAL A 1 307 ? 3.530 -2.691 -8.634 1.00 95.12 307 VAL A C 1
ATOM 2495 O O . VAL A 1 307 ? 3.565 -3.559 -9.508 1.00 95.12 307 VAL A O 1
ATOM 2498 N N . THR A 1 308 ? 3.248 -1.424 -8.890 1.00 93.50 308 THR A N 1
ATOM 2499 C CA . THR A 1 308 ? 3.156 -0.796 -10.213 1.00 93.50 308 THR A CA 1
ATOM 2500 C C . THR A 1 308 ? 4.543 -0.421 -10.745 1.00 93.50 308 THR A C 1
ATOM 2502 O O . THR A 1 308 ? 5.518 -0.458 -10.001 1.00 93.50 308 THR A O 1
ATOM 2505 N N . ALA A 1 309 ? 4.675 -0.107 -12.039 1.00 92.75 309 ALA A N 1
ATOM 2506 C CA . ALA A 1 309 ? 5.983 0.153 -12.656 1.00 92.75 309 ALA A CA 1
ATOM 2507 C C . ALA A 1 309 ? 6.612 1.497 -12.259 1.00 92.75 309 ALA A C 1
ATOM 2509 O O . ALA A 1 309 ? 7.835 1.598 -12.108 1.00 92.75 309 ALA A O 1
ATOM 2510 N N . ASP A 1 310 ? 5.779 2.515 -12.057 1.00 89.94 310 ASP A N 1
ATOM 2511 C CA . ASP A 1 310 ? 6.160 3.886 -11.737 1.00 89.94 310 ASP A CA 1
ATOM 2512 C C . ASP A 1 310 ? 5.525 4.318 -10.398 1.00 89.94 310 ASP A C 1
ATOM 2514 O O . ASP A 1 310 ? 4.906 5.375 -10.311 1.00 89.94 310 ASP A O 1
ATOM 2518 N N . GLU A 1 311 ? 5.672 3.515 -9.336 1.00 87.81 311 GLU A N 1
ATOM 2519 C CA . GLU A 1 311 ? 5.036 3.728 -8.019 1.00 87.81 311 GLU A CA 1
ATOM 2520 C C . GLU A 1 311 ? 5.042 5.184 -7.537 1.00 87.81 311 GLU A C 1
ATOM 2522 O O . GLU A 1 311 ? 4.018 5.776 -7.213 1.00 87.81 311 GLU A O 1
ATOM 2527 N N . SER A 1 312 ? 6.207 5.827 -7.534 1.00 86.75 312 SER A N 1
ATOM 2528 C CA . SER A 1 312 ? 6.336 7.196 -7.027 1.00 86.75 312 SER A CA 1
ATOM 2529 C C . SER A 1 312 ? 6.020 8.276 -8.064 1.00 86.75 312 SER A C 1
ATOM 2531 O O . SER A 1 312 ? 6.472 9.415 -7.913 1.00 86.75 312 SER A O 1
ATOM 2533 N N . LEU A 1 313 ? 5.255 7.951 -9.114 1.00 81.81 313 LEU A N 1
ATOM 2534 C CA . LEU A 1 313 ? 4.909 8.883 -10.187 1.00 81.81 313 LEU A CA 1
ATOM 2535 C C . LEU A 1 313 ? 4.261 10.152 -9.646 1.00 81.81 313 LEU A C 1
ATOM 2537 O O . LEU A 1 313 ? 4.631 11.238 -10.066 1.00 81.81 313 LEU A O 1
ATOM 2541 N N . TYR A 1 314 ? 3.344 10.041 -8.686 1.00 74.12 314 TYR A N 1
ATOM 2542 C CA . TYR A 1 314 ? 2.634 11.199 -8.141 1.00 74.12 314 TYR A CA 1
ATOM 2543 C C . TYR A 1 314 ? 3.591 12.226 -7.501 1.00 74.12 314 TYR A C 1
ATOM 2545 O O . TYR A 1 314 ? 3.478 13.427 -7.753 1.00 74.12 314 TYR A O 1
ATOM 2553 N N . LEU A 1 315 ? 4.595 11.764 -6.743 1.00 72.25 315 LEU A N 1
ATOM 2554 C CA . LEU A 1 315 ? 5.632 12.626 -6.156 1.00 72.25 315 LEU A CA 1
ATOM 2555 C C . LEU A 1 315 ? 6.589 13.158 -7.215 1.00 72.25 315 LEU A C 1
ATOM 2557 O O . LEU A 1 315 ? 7.012 14.317 -7.161 1.00 72.25 315 LEU A O 1
ATOM 2561 N N . ALA A 1 316 ? 6.951 12.303 -8.169 1.00 70.75 316 ALA A N 1
ATOM 2562 C CA . ALA A 1 316 ? 7.844 12.658 -9.252 1.00 70.75 316 ALA A CA 1
ATOM 2563 C C . ALA A 1 316 ? 7.222 13.736 -10.145 1.00 70.75 316 ALA A C 1
ATOM 2565 O O . ALA A 1 316 ? 7.859 14.761 -10.378 1.00 70.75 316 ALA A O 1
ATOM 2566 N N . GLU A 1 317 ? 5.973 13.559 -10.575 1.00 70.81 317 GLU A N 1
ATOM 2567 C CA . GLU A 1 317 ? 5.195 14.541 -11.324 1.00 70.81 317 GLU A CA 1
ATOM 2568 C C . GLU A 1 317 ? 5.101 15.844 -10.543 1.00 70.81 317 GLU A C 1
ATOM 2570 O O . GLU A 1 317 ? 5.475 16.887 -11.075 1.00 70.81 317 GLU A O 1
ATOM 2575 N N . GLU A 1 318 ? 4.674 15.813 -9.279 1.00 68.75 318 GLU A N 1
ATOM 2576 C CA . GLU A 1 318 ? 4.578 17.017 -8.457 1.00 68.75 318 GLU A CA 1
ATOM 2577 C C . GLU A 1 318 ? 5.906 17.795 -8.454 1.00 68.75 318 GLU A C 1
ATOM 2579 O O . GLU A 1 318 ? 5.962 18.986 -8.790 1.00 68.75 318 GLU A O 1
ATOM 2584 N N . HIS A 1 319 ? 7.004 17.107 -8.149 1.00 69.25 319 HIS A N 1
ATOM 2585 C CA . HIS A 1 319 ? 8.321 17.719 -8.080 1.00 69.25 319 HIS A CA 1
ATOM 2586 C C . HIS A 1 319 ? 8.813 18.228 -9.441 1.00 69.25 319 HIS A C 1
ATOM 2588 O O . HIS A 1 319 ? 9.409 19.310 -9.508 1.00 69.25 319 HIS A O 1
ATOM 2594 N N . ILE A 1 320 ? 8.557 17.486 -10.521 1.00 69.88 320 ILE A N 1
ATOM 2595 C CA . ILE A 1 320 ? 8.858 17.902 -11.890 1.00 69.88 320 ILE A CA 1
ATOM 2596 C C . ILE A 1 320 ? 8.031 19.154 -12.199 1.00 69.88 320 ILE A C 1
ATOM 2598 O O . ILE A 1 320 ? 8.601 20.225 -12.371 1.00 69.88 320 ILE A O 1
ATOM 2602 N N . PHE A 1 321 ? 6.703 19.107 -12.161 1.00 66.69 321 PHE A N 1
ATOM 2603 C CA . PHE A 1 321 ? 5.837 20.220 -12.558 1.00 66.69 321 PHE A CA 1
ATOM 2604 C C . PHE A 1 321 ? 6.048 21.505 -11.738 1.00 66.69 321 PHE A C 1
ATOM 2606 O O . PHE A 1 321 ? 6.065 22.597 -12.319 1.00 66.69 321 PHE A O 1
ATOM 2613 N N . TYR A 1 322 ? 6.262 21.421 -10.420 1.00 65.00 322 TYR A N 1
ATOM 2614 C CA . TYR A 1 322 ? 6.505 22.612 -9.594 1.00 65.00 322 TYR A CA 1
ATOM 2615 C C . TYR A 1 322 ? 7.868 23.261 -9.834 1.00 65.00 322 TYR A C 1
ATOM 2617 O O . TYR A 1 322 ? 7.982 24.489 -9.734 1.00 65.00 322 TYR A O 1
ATOM 2625 N N . ASN A 1 323 ? 8.895 22.473 -10.152 1.00 61.69 323 ASN A N 1
ATOM 2626 C CA . ASN A 1 323 ? 10.257 22.984 -10.290 1.00 61.69 323 ASN A CA 1
ATOM 2627 C C . ASN A 1 323 ? 10.688 23.208 -11.742 1.00 61.69 323 ASN A C 1
ATOM 2629 O O . ASN A 1 323 ? 11.633 23.962 -11.965 1.00 61.69 323 ASN A O 1
ATOM 2633 N N . TYR A 1 324 ? 10.008 22.585 -12.703 1.00 62.91 324 TYR A N 1
ATOM 2634 C CA . TYR A 1 324 ? 10.401 22.519 -14.108 1.00 62.91 324 TYR A CA 1
ATOM 2635 C C . TYR A 1 324 ? 9.540 23.386 -15.025 1.00 62.91 324 TYR A C 1
ATOM 2637 O O . TYR A 1 324 ? 10.082 24.106 -15.861 1.00 62.91 324 TYR A O 1
ATOM 2645 N N . LEU A 1 325 ? 8.208 23.365 -14.868 1.00 56.94 325 LEU A N 1
ATOM 2646 C CA . LEU A 1 325 ? 7.340 24.111 -15.777 1.00 56.94 325 LEU A CA 1
ATOM 2647 C C . LEU A 1 325 ? 7.177 25.584 -15.364 1.00 56.94 325 LEU A C 1
ATOM 2649 O O . LEU A 1 325 ? 7.004 25.891 -14.169 1.00 56.94 325 LEU A O 1
ATOM 2653 N N . PRO A 1 326 ? 7.162 26.513 -16.345 1.00 56.22 326 PRO A N 1
ATOM 2654 C CA . PRO A 1 326 ? 6.757 27.898 -16.132 1.00 56.22 326 PRO A CA 1
ATOM 2655 C C . PRO A 1 326 ? 5.400 27.965 -15.427 1.00 56.22 326 PRO A C 1
ATOM 2657 O O . PRO A 1 326 ? 4.515 27.162 -15.716 1.00 56.22 326 PRO A O 1
ATOM 2660 N N . LYS A 1 327 ? 5.208 28.935 -14.519 1.00 60.06 327 LYS A N 1
ATOM 2661 C CA . LYS A 1 327 ? 3.985 29.059 -13.693 1.00 60.06 327 LYS A CA 1
ATOM 2662 C C . LYS A 1 327 ? 2.686 28.980 -14.508 1.00 60.06 327 LYS A C 1
ATOM 2664 O O . LYS A 1 327 ? 1.726 28.374 -14.044 1.00 60.06 327 LYS A O 1
ATOM 2669 N N . GLN A 1 328 ? 2.692 29.535 -15.719 1.00 54.66 328 GLN A N 1
ATOM 2670 C CA . GLN A 1 328 ? 1.579 29.511 -16.674 1.00 54.66 328 GLN A CA 1
ATOM 2671 C C . GLN A 1 328 ? 1.186 28.098 -17.147 1.00 54.66 328 GLN A C 1
ATOM 2673 O O . GLN A 1 328 ? 0.004 27.823 -17.308 1.00 54.66 328 GLN A O 1
ATOM 2678 N N . ASN A 1 329 ? 2.144 27.173 -17.263 1.00 51.81 329 ASN A N 1
ATOM 2679 C CA . ASN A 1 329 ? 1.907 25.807 -17.748 1.00 51.81 329 ASN A CA 1
ATOM 2680 C C . ASN A 1 329 ? 1.610 24.814 -16.611 1.00 51.81 329 ASN A C 1
ATOM 2682 O O . ASN A 1 329 ? 1.230 23.679 -16.870 1.00 51.81 329 ASN A O 1
ATOM 2686 N N . ARG A 1 330 ? 1.734 25.222 -15.338 1.00 58.72 330 ARG A N 1
ATOM 2687 C CA . ARG A 1 330 ? 1.496 24.340 -14.177 1.00 58.72 330 ARG A CA 1
ATOM 2688 C C . ARG A 1 330 ? 0.033 23.932 -14.006 1.00 58.72 330 ARG A C 1
ATOM 2690 O O . ARG A 1 330 ? -0.213 22.893 -13.399 1.00 58.72 330 ARG A O 1
ATOM 2697 N N . LYS A 1 331 ? -0.904 24.743 -14.516 1.00 52.41 331 LYS A N 1
ATOM 2698 C CA . LYS A 1 331 ? -2.361 24.552 -14.391 1.00 52.41 331 LYS A CA 1
ATOM 2699 C C . LYS A 1 331 ? -3.009 23.811 -15.565 1.00 52.41 331 LYS A C 1
ATOM 2701 O O . LYS A 1 331 ? -4.161 23.417 -15.428 1.00 52.41 331 LYS A O 1
ATOM 2706 N N . ASN A 1 332 ? -2.308 23.617 -16.685 1.00 51.06 332 ASN A N 1
ATOM 2707 C CA . ASN A 1 332 ? -2.856 22.831 -17.789 1.00 51.06 332 ASN A CA 1
ATOM 2708 C C . ASN A 1 332 ? -2.830 21.347 -17.411 1.00 51.06 332 ASN A C 1
ATOM 2710 O O . ASN A 1 332 ? -1.772 20.762 -17.176 1.00 51.06 332 ASN A O 1
ATOM 2714 N N . SER A 1 333 ? -4.025 20.772 -17.323 1.00 46.78 333 SER A N 1
ATOM 2715 C CA . SER A 1 333 ? -4.305 19.364 -17.041 1.00 46.78 333 SER A CA 1
ATOM 2716 C C . SER A 1 333 ? -3.916 18.428 -18.186 1.00 46.78 333 SER A C 1
ATOM 2718 O O . SER A 1 333 ? -3.694 17.246 -17.969 1.00 46.78 333 SER A O 1
ATOM 2720 N N . SER A 1 334 ? -3.806 18.967 -19.397 1.00 49.53 334 SER A N 1
ATOM 2721 C CA . SER A 1 334 ? -3.679 18.238 -20.658 1.00 49.53 334 SER A CA 1
ATOM 2722 C C . SER A 1 334 ? -2.452 18.695 -21.448 1.00 49.53 334 SER A C 1
ATOM 2724 O O . SER A 1 334 ? -2.537 19.075 -22.613 1.00 49.53 334 SER A O 1
ATOM 2726 N N . ILE A 1 335 ? -1.276 18.684 -20.815 1.00 49.69 335 ILE A N 1
ATOM 2727 C CA . ILE A 1 335 ? -0.030 19.103 -21.483 1.00 49.69 335 ILE A CA 1
ATOM 2728 C C . ILE A 1 335 ? 0.307 18.170 -22.664 1.00 49.69 335 ILE A C 1
ATOM 2730 O O . ILE A 1 335 ? 0.970 18.598 -23.603 1.00 49.69 335 ILE A O 1
ATOM 2734 N N . VAL A 1 336 ? -0.226 16.936 -22.682 1.00 45.00 336 VAL A N 1
ATOM 2735 C CA . VAL A 1 336 ? 0.108 15.923 -23.699 1.00 45.00 336 VAL A CA 1
ATOM 2736 C C . VAL A 1 336 ? -1.114 15.186 -24.284 1.00 45.00 336 VAL A C 1
ATOM 2738 O O . VAL A 1 336 ? -0.982 14.072 -24.781 1.00 45.00 336 VAL A O 1
ATOM 2741 N N . THR A 1 337 ? -2.325 15.761 -24.282 1.00 36.25 337 THR A N 1
ATOM 2742 C CA . THR A 1 337 ? -3.463 15.115 -24.976 1.00 36.25 337 THR A CA 1
ATOM 2743 C C . THR A 1 337 ? -3.672 15.678 -26.382 1.00 36.25 337 THR A C 1
ATOM 2745 O O . THR A 1 337 ? -4.250 16.747 -26.560 1.00 36.25 337 THR A O 1
ATOM 2748 N N . ASN A 1 338 ? -3.199 14.919 -27.374 1.00 35.41 338 ASN A N 1
ATOM 2749 C CA . ASN A 1 338 ? -3.759 14.745 -28.723 1.00 35.41 338 ASN A CA 1
ATOM 2750 C C . ASN A 1 338 ? -4.565 15.910 -29.336 1.00 35.41 338 ASN A C 1
ATOM 2752 O O . ASN A 1 338 ? -5.732 15.775 -29.692 1.00 35.41 338 ASN A O 1
ATOM 2756 N N . SER A 1 339 ? -3.887 17.019 -29.611 1.00 32.53 339 SER A N 1
ATOM 2757 C CA . SER A 1 339 ? -4.271 17.922 -30.693 1.00 32.53 339 SER A CA 1
ATOM 2758 C C . SER A 1 339 ? -3.079 18.003 -31.647 1.00 32.53 339 SER A C 1
ATOM 2760 O O . SER A 1 339 ? -2.028 18.566 -31.331 1.00 32.53 339 SER A O 1
ATOM 2762 N N . ARG A 1 340 ? -3.216 17.371 -32.822 1.00 36.59 340 ARG A N 1
ATOM 2763 C CA . ARG A 1 340 ? -2.186 17.320 -33.881 1.00 36.59 340 ARG A CA 1
ATOM 2764 C C . ARG A 1 340 ? -1.750 18.711 -34.377 1.00 36.59 340 ARG A C 1
ATOM 2766 O O . ARG A 1 340 ? -0.763 18.793 -35.102 1.00 36.59 340 ARG A O 1
ATOM 2773 N N . SER A 1 341 ? -2.439 19.786 -33.990 1.00 32.41 341 SER A N 1
ATOM 2774 C CA . SER A 1 341 ? -2.134 21.164 -34.387 1.00 32.41 341 SER A CA 1
ATOM 2775 C C . SER A 1 341 ? -1.416 21.993 -33.312 1.00 32.41 341 SER A C 1
ATOM 2777 O O . SER A 1 341 ? -0.670 22.894 -33.681 1.00 32.41 341 SER A O 1
ATOM 2779 N N . SER A 1 342 ? -1.558 21.684 -32.014 1.00 37.78 342 SER A N 1
ATOM 2780 C CA . SER A 1 342 ? -0.903 22.431 -30.916 1.00 37.78 342 SER A CA 1
ATOM 2781 C C . SER A 1 342 ? 0.262 21.697 -30.243 1.00 37.78 342 SER A C 1
ATOM 2783 O O . SER A 1 342 ? 1.023 22.318 -29.505 1.00 37.78 342 SER A O 1
ATOM 2785 N N . ALA A 1 343 ? 0.451 20.402 -30.519 1.00 37.56 343 ALA A N 1
ATOM 2786 C CA . ALA A 1 343 ? 1.572 19.632 -29.980 1.00 37.56 343 ALA A CA 1
ATOM 2787 C C . ALA A 1 343 ? 2.937 20.192 -30.426 1.00 37.56 343 ALA A C 1
ATOM 2789 O O . ALA A 1 343 ? 3.826 20.346 -29.598 1.00 37.56 343 ALA A O 1
ATOM 2790 N N . LYS A 1 344 ? 3.090 20.591 -31.699 1.00 37.31 344 LYS A N 1
ATOM 2791 C CA . LYS A 1 344 ? 4.396 20.965 -32.277 1.00 37.31 344 LYS A CA 1
ATOM 2792 C C . LYS A 1 344 ? 5.152 22.059 -31.506 1.00 37.31 344 LYS A C 1
ATOM 2794 O O . LYS A 1 344 ? 6.349 21.905 -31.303 1.00 37.31 344 LYS A O 1
ATOM 2799 N N . SER A 1 345 ? 4.481 23.110 -31.029 1.00 41.03 345 SER A N 1
ATOM 2800 C CA . SER A 1 345 ? 5.157 24.242 -30.369 1.00 41.03 345 SER A CA 1
ATOM 2801 C C . SER A 1 345 ? 5.548 23.970 -28.911 1.00 41.03 345 SER A C 1
ATOM 2803 O O . SER A 1 345 ? 6.552 24.497 -28.433 1.00 41.03 345 SER A O 1
ATOM 2805 N N . ILE A 1 346 ? 4.789 23.131 -28.198 1.00 43.78 346 ILE A N 1
ATOM 2806 C CA . ILE A 1 346 ? 5.101 22.738 -26.816 1.00 43.78 346 ILE A CA 1
ATOM 2807 C C . ILE A 1 346 ? 6.193 21.667 -26.811 1.00 43.78 346 ILE A C 1
ATOM 2809 O O . ILE A 1 346 ? 7.123 21.772 -26.015 1.00 43.78 346 ILE A O 1
ATOM 2813 N N . THR A 1 347 ? 6.148 20.702 -27.738 1.00 49.88 347 THR A N 1
ATOM 2814 C CA . THR A 1 347 ? 7.194 19.674 -27.846 1.00 49.88 347 THR A CA 1
ATOM 2815 C C . THR A 1 347 ? 8.545 20.286 -28.221 1.00 49.88 347 THR A C 1
ATOM 2817 O O . THR A 1 347 ? 9.551 19.902 -27.633 1.00 49.88 347 THR A O 1
ATOM 2820 N N . GLU A 1 348 ? 8.584 21.284 -29.115 1.00 46.19 348 GLU A N 1
ATOM 2821 C CA . GLU A 1 348 ? 9.816 22.031 -29.423 1.00 46.19 348 GLU A CA 1
ATOM 2822 C C . GLU A 1 348 ? 10.357 22.790 -28.203 1.00 46.19 348 GLU A C 1
ATOM 2824 O O . GLU A 1 348 ? 11.545 22.705 -27.900 1.00 46.19 348 GLU A O 1
ATOM 2829 N N . TYR A 1 349 ? 9.505 23.493 -27.448 1.00 50.47 349 TYR A N 1
ATOM 2830 C CA . TYR A 1 349 ? 9.949 24.222 -26.253 1.00 50.47 349 TYR A CA 1
ATOM 2831 C C . TYR A 1 349 ? 10.440 23.281 -25.137 1.00 50.47 349 TYR A C 1
ATOM 2833 O O . TYR A 1 349 ? 11.449 23.561 -24.483 1.00 50.47 349 TYR A O 1
ATOM 2841 N N . GLU A 1 350 ? 9.756 22.154 -24.919 1.00 52.84 350 GLU A N 1
ATOM 2842 C CA . GLU A 1 350 ? 10.136 21.123 -23.944 1.00 52.84 350 GLU A CA 1
ATOM 2843 C C . GLU A 1 350 ? 11.438 20.411 -24.323 1.00 52.84 350 GLU A C 1
ATOM 2845 O O . GLU A 1 350 ? 12.268 20.168 -23.443 1.00 52.84 350 GLU A O 1
ATOM 2850 N N . GLN A 1 351 ? 11.648 20.136 -25.615 1.00 51.44 351 GLN A N 1
ATOM 2851 C CA . GLN A 1 351 ? 12.900 19.584 -26.137 1.00 51.44 351 GLN A CA 1
ATOM 2852 C C . GLN A 1 351 ? 14.061 20.576 -25.951 1.00 51.44 351 GLN A C 1
ATOM 2854 O O . GLN A 1 351 ? 15.096 20.210 -25.396 1.00 51.44 351 GLN A O 1
ATOM 2859 N N . ILE A 1 352 ? 13.864 21.854 -26.299 1.00 49.28 352 ILE A N 1
ATOM 2860 C CA . ILE A 1 352 ? 14.928 22.873 -26.293 1.00 49.28 352 ILE A CA 1
ATOM 2861 C C . ILE A 1 352 ? 15.288 23.354 -24.874 1.00 49.28 352 ILE A C 1
ATOM 2863 O O . ILE A 1 352 ? 16.466 23.444 -24.514 1.00 49.28 352 ILE A O 1
ATOM 2867 N N . HIS A 1 353 ? 14.305 23.690 -24.034 1.00 49.62 353 HIS A N 1
ATOM 2868 C CA . HIS A 1 353 ? 14.567 24.329 -22.735 1.00 49.62 353 HIS A CA 1
ATOM 2869 C C . HIS A 1 353 ? 14.566 23.364 -21.559 1.00 49.62 353 HIS A C 1
ATOM 2871 O O . HIS A 1 353 ? 15.269 23.583 -20.567 1.00 49.62 353 HIS A O 1
ATOM 2877 N N . GLY A 1 354 ? 13.807 22.285 -21.671 1.00 53.62 354 GLY A N 1
ATOM 2878 C CA . GLY A 1 354 ? 13.632 21.325 -20.610 1.00 53.62 354 GLY A CA 1
ATOM 2879 C C . GLY A 1 354 ? 14.913 20.584 -20.219 1.00 53.62 354 GLY A C 1
ATOM 2880 O O . GLY A 1 354 ? 15.368 20.604 -19.071 1.00 53.62 354 GLY A O 1
ATOM 2881 N N . PHE A 1 355 ? 15.591 20.007 -21.205 1.00 54.84 355 PHE A N 1
ATOM 2882 C CA . PHE A 1 355 ? 16.817 19.246 -20.977 1.00 54.84 355 PHE A CA 1
ATOM 2883 C C . PHE A 1 355 ? 17.972 20.104 -20.421 1.00 54.84 355 PHE A C 1
ATOM 2885 O O . PHE A 1 355 ? 18.644 19.713 -19.459 1.00 54.84 355 PHE A O 1
ATOM 2892 N N . SER A 1 356 ? 18.168 21.318 -20.957 1.00 54.16 356 SER A N 1
ATOM 2893 C CA . SER A 1 356 ? 19.171 22.266 -20.438 1.00 54.16 356 SER A CA 1
ATOM 2894 C C . SER A 1 356 ? 18.891 22.646 -18.979 1.00 54.16 356 SER A C 1
ATOM 2896 O O . SER A 1 356 ? 19.820 22.809 -18.182 1.00 54.16 356 SER A O 1
ATOM 2898 N N . TYR A 1 357 ? 17.615 22.735 -18.597 1.00 54.06 357 TYR A N 1
ATOM 2899 C CA . TYR A 1 357 ? 17.205 23.058 -17.236 1.00 54.06 357 TYR A CA 1
ATOM 2900 C C . TYR A 1 357 ? 17.480 21.915 -16.244 1.00 54.06 357 TYR A C 1
ATOM 2902 O O . TYR A 1 357 ? 18.042 22.177 -15.175 1.00 54.06 357 TYR A O 1
ATOM 2910 N N . PHE A 1 358 ? 17.177 20.657 -16.608 1.00 59.12 358 PHE A N 1
ATOM 2911 C CA . PHE A 1 358 ? 17.512 19.472 -15.796 1.00 59.12 358 PHE A CA 1
ATOM 2912 C C . PHE A 1 358 ? 19.011 19.346 -15.534 1.00 59.12 358 PHE A C 1
ATOM 2914 O O . PHE A 1 358 ? 19.420 19.110 -14.403 1.00 59.12 358 PHE A O 1
ATOM 2921 N N . LYS A 1 359 ? 19.841 19.592 -16.551 1.00 57.12 359 LYS A N 1
ATOM 2922 C CA . LYS A 1 359 ? 21.303 19.533 -16.426 1.00 57.12 359 LYS A CA 1
ATOM 2923 C C . LYS A 1 359 ? 21.888 20.677 -15.584 1.00 57.12 359 LYS A C 1
ATOM 2925 O O . LYS A 1 359 ? 22.899 20.491 -14.912 1.00 57.12 359 LYS A O 1
ATOM 2930 N N . LYS A 1 360 ? 21.274 21.868 -15.607 1.00 58.00 360 LYS A N 1
ATOM 2931 C CA . LYS A 1 360 ? 21.730 23.038 -14.829 1.00 58.00 360 LYS A CA 1
ATOM 2932 C C . LYS A 1 360 ? 21.428 22.927 -13.336 1.00 58.00 360 LYS A C 1
ATOM 2934 O O . LYS A 1 360 ? 22.132 23.534 -12.529 1.00 58.00 360 LYS A O 1
ATOM 2939 N N . LYS A 1 361 ? 20.389 22.188 -12.947 1.00 59.84 361 LYS A N 1
ATOM 2940 C CA . LYS A 1 361 ? 19.981 22.051 -11.546 1.00 59.84 361 LYS A CA 1
ATOM 2941 C C . LYS A 1 361 ? 20.300 20.655 -11.023 1.00 59.84 361 LYS A C 1
ATOM 2943 O O . LYS A 1 361 ? 19.925 19.651 -11.604 1.00 59.84 361 LYS A O 1
ATOM 2948 N N . LYS A 1 362 ? 20.977 20.589 -9.875 1.00 74.62 362 LYS A N 1
ATOM 2949 C CA . LYS A 1 362 ? 21.382 19.334 -9.223 1.00 74.62 362 LYS A CA 1
ATOM 2950 C C . LYS A 1 362 ? 20.177 18.656 -8.550 1.00 74.62 362 LYS A C 1
ATOM 2952 O O . LYS A 1 362 ? 20.091 18.625 -7.329 1.00 74.62 362 LYS A O 1
ATOM 2957 N N . PHE A 1 363 ? 19.207 18.179 -9.331 1.00 74.50 363 PHE A N 1
ATOM 2958 C CA . PHE A 1 363 ? 17.918 17.683 -8.831 1.00 74.50 363 PHE A CA 1
ATOM 2959 C C . PHE A 1 363 ? 18.046 16.451 -7.946 1.00 74.50 363 PHE A C 1
ATOM 2961 O O . PHE A 1 363 ? 17.534 16.474 -6.831 1.00 74.50 363 PHE A O 1
ATOM 2968 N N . ILE A 1 364 ? 18.780 15.430 -8.397 1.00 83.12 364 ILE A N 1
ATOM 2969 C CA . ILE A 1 364 ? 19.089 14.247 -7.581 1.00 83.12 364 ILE A CA 1
ATOM 2970 C C . ILE A 1 364 ? 19.775 14.698 -6.289 1.00 83.12 364 ILE A C 1
ATOM 2972 O O . ILE A 1 364 ? 19.343 14.340 -5.202 1.00 83.12 364 ILE A O 1
ATOM 2976 N N . LYS A 1 365 ? 20.763 15.598 -6.382 1.00 84.88 365 LYS A N 1
ATOM 2977 C CA . LYS A 1 365 ? 21.462 16.133 -5.207 1.00 84.88 365 LYS A CA 1
ATOM 2978 C C . LYS A 1 365 ? 20.530 16.852 -4.233 1.00 84.88 365 LYS A C 1
ATOM 2980 O O . LYS A 1 365 ? 20.685 16.703 -3.029 1.00 84.88 365 LYS A O 1
ATOM 2985 N N . ASN A 1 366 ? 19.597 17.654 -4.740 1.00 81.62 366 ASN A N 1
ATOM 2986 C CA . ASN A 1 366 ? 18.639 18.398 -3.926 1.00 81.62 366 ASN A CA 1
ATOM 2987 C C . ASN A 1 366 ? 17.609 17.466 -3.284 1.00 81.62 366 ASN A C 1
ATOM 2989 O O . ASN A 1 366 ? 17.277 17.661 -2.120 1.00 81.62 366 ASN A O 1
ATOM 2993 N N . PHE A 1 367 ? 17.135 16.462 -4.027 1.00 80.50 367 PHE A N 1
ATOM 2994 C CA . PHE A 1 367 ? 16.246 15.425 -3.518 1.00 80.50 367 PHE A CA 1
ATOM 2995 C C . PHE A 1 367 ? 16.927 14.644 -2.392 1.00 80.50 367 PHE A C 1
ATOM 2997 O O . PHE A 1 367 ? 16.398 14.611 -1.286 1.00 80.50 367 PHE A O 1
ATOM 3004 N N . LEU A 1 368 ? 18.144 14.137 -2.627 1.00 86.06 368 LEU A N 1
ATOM 3005 C CA . LEU A 1 368 ? 18.943 13.466 -1.602 1.00 86.06 368 LEU A CA 1
ATOM 3006 C C . LEU A 1 368 ? 19.186 14.395 -0.411 1.00 86.06 368 LEU A C 1
ATOM 3008 O O . LEU A 1 368 ? 18.847 14.052 0.705 1.00 86.06 368 LEU A O 1
ATOM 3012 N N . LYS A 1 369 ? 19.653 15.630 -0.621 1.00 84.31 369 LYS A N 1
ATOM 3013 C CA . LYS A 1 369 ? 19.881 16.582 0.479 1.00 84.31 369 LYS A CA 1
ATOM 3014 C C . LYS A 1 369 ? 18.630 16.824 1.336 1.00 84.31 369 LYS A C 1
ATOM 3016 O O . LYS A 1 369 ? 18.769 17.078 2.528 1.00 84.31 369 LYS A O 1
ATOM 3021 N N . LYS A 1 370 ? 17.441 16.816 0.727 1.00 78.88 370 LYS A N 1
ATOM 3022 C CA . LYS A 1 370 ? 16.178 17.086 1.419 1.00 78.88 370 LYS A CA 1
ATOM 3023 C C . LYS A 1 370 ? 15.617 15.854 2.130 1.00 78.88 370 LYS A C 1
ATOM 3025 O O . LYS A 1 370 ? 15.137 16.002 3.246 1.00 78.88 370 LYS A O 1
ATOM 3030 N N . TYR A 1 371 ? 15.629 14.693 1.479 1.00 76.31 371 TYR A N 1
ATOM 3031 C CA . TYR A 1 371 ? 14.902 13.508 1.947 1.00 76.31 371 TYR A CA 1
ATOM 3032 C C . TYR A 1 371 ? 15.811 12.360 2.391 1.00 76.31 371 TYR A C 1
ATOM 3034 O O . TYR A 1 371 ? 15.429 11.626 3.289 1.00 76.31 371 TYR A O 1
ATOM 3042 N N . HIS A 1 372 ? 17.004 12.244 1.804 1.00 83.06 372 HIS A N 1
ATOM 3043 C CA . HIS A 1 372 ? 17.971 11.176 2.080 1.00 83.06 372 HIS A CA 1
ATOM 3044 C C . HIS A 1 372 ? 19.414 11.710 2.163 1.00 83.06 372 HIS A C 1
ATOM 3046 O O . HIS A 1 372 ? 20.267 11.363 1.327 1.00 83.06 372 HIS A O 1
ATOM 3052 N N . PRO A 1 373 ? 19.705 12.641 3.096 1.00 84.81 373 PRO A N 1
ATOM 3053 C CA . PRO A 1 373 ? 21.020 13.272 3.198 1.00 84.81 373 PRO A CA 1
ATOM 3054 C C . PRO A 1 373 ? 22.142 12.254 3.445 1.00 84.81 373 PRO A C 1
ATOM 3056 O O . PRO A 1 373 ? 23.287 12.499 3.063 1.00 84.81 373 PRO A O 1
ATOM 3059 N N . GLU A 1 374 ? 21.813 11.099 4.016 1.00 83.44 374 GLU A N 1
ATOM 3060 C CA . GLU A 1 374 ? 22.707 9.971 4.236 1.00 83.44 374 GLU A CA 1
ATOM 3061 C C . GLU A 1 374 ? 23.337 9.417 2.948 1.00 83.44 374 GLU A C 1
ATOM 3063 O O . GLU A 1 374 ? 24.494 8.993 2.962 1.00 83.44 374 GLU A O 1
ATOM 3068 N N . TYR A 1 375 ? 22.640 9.499 1.811 1.00 89.38 375 TYR A N 1
ATOM 3069 C CA . TYR A 1 375 ? 23.140 9.014 0.521 1.00 89.38 375 TYR A CA 1
ATOM 3070 C C . TYR A 1 375 ? 23.879 10.083 -0.291 1.00 89.38 375 TYR A C 1
ATOM 3072 O O . TYR A 1 375 ? 24.358 9.812 -1.392 1.00 89.38 375 TYR A O 1
ATOM 3080 N N . LEU A 1 376 ? 24.029 11.303 0.236 1.00 88.06 376 LEU A N 1
ATOM 3081 C CA . LEU A 1 376 ? 24.641 12.416 -0.495 1.00 88.06 376 LEU A CA 1
ATOM 3082 C C . LEU A 1 376 ? 26.110 12.157 -0.870 1.00 88.06 376 LEU A C 1
ATOM 3084 O O . LEU A 1 376 ? 26.581 12.669 -1.886 1.00 88.06 376 LEU A O 1
ATOM 3088 N N . CYS A 1 377 ? 26.826 11.359 -0.075 1.00 88.44 377 CYS A N 1
ATOM 3089 C CA . CYS A 1 377 ? 28.205 10.957 -0.362 1.00 88.44 377 CYS A CA 1
ATOM 3090 C C . CYS A 1 377 ? 28.327 10.037 -1.591 1.00 88.44 377 CYS A C 1
ATOM 3092 O O . CYS A 1 377 ? 29.362 10.056 -2.248 1.00 88.44 377 CYS A O 1
ATOM 3094 N N . PHE A 1 378 ? 27.260 9.321 -1.959 1.00 91.25 378 PHE A N 1
ATOM 3095 C CA . PHE A 1 378 ? 27.189 8.457 -3.145 1.00 91.25 378 PHE A CA 1
ATOM 3096 C C . PHE A 1 378 ? 26.518 9.145 -4.340 1.00 91.25 378 PHE A C 1
ATOM 3098 O O . PHE A 1 378 ? 26.128 8.488 -5.303 1.00 91.25 378 PHE A O 1
ATOM 3105 N N . TYR A 1 379 ? 26.367 10.473 -4.295 1.00 89.81 379 TYR A N 1
ATOM 3106 C CA . TYR A 1 379 ? 25.645 11.241 -5.311 1.00 89.81 379 TYR A CA 1
ATOM 3107 C C . TYR A 1 379 ? 26.093 10.934 -6.745 1.00 89.81 379 TYR A C 1
ATOM 3109 O O . TYR A 1 379 ? 25.241 10.804 -7.615 1.00 89.81 379 TYR A O 1
ATOM 3117 N N . GLU A 1 380 ? 27.397 10.822 -6.998 1.00 89.62 380 GLU A N 1
ATOM 3118 C CA . GLU A 1 380 ? 27.921 10.587 -8.350 1.00 89.62 380 GLU A CA 1
ATOM 3119 C C . GLU A 1 380 ? 27.539 9.199 -8.884 1.00 89.62 380 GLU A C 1
ATOM 3121 O O . GLU A 1 380 ? 27.167 9.069 -10.048 1.00 89.62 380 GLU A O 1
ATOM 3126 N N . GLU A 1 381 ? 27.559 8.178 -8.024 1.00 92.75 381 GLU A N 1
ATOM 3127 C CA . GLU A 1 381 ? 27.151 6.808 -8.360 1.00 92.75 381 GLU A CA 1
ATOM 3128 C C . GLU A 1 381 ? 25.634 6.740 -8.622 1.00 92.75 381 GLU A C 1
ATOM 3130 O O . GLU A 1 381 ? 25.190 6.169 -9.619 1.00 92.75 381 GLU A O 1
ATOM 3135 N N . ILE A 1 382 ? 24.835 7.402 -7.775 1.00 92.62 382 ILE A N 1
ATOM 3136 C CA . ILE A 1 382 ? 23.373 7.508 -7.927 1.00 92.62 382 ILE A CA 1
ATOM 3137 C C . ILE A 1 382 ? 23.009 8.291 -9.193 1.00 92.62 382 ILE A C 1
ATOM 3139 O O . ILE A 1 382 ? 22.119 7.893 -9.944 1.00 92.62 382 ILE A O 1
ATOM 3143 N N . GLU A 1 383 ? 23.703 9.393 -9.473 1.00 89.06 383 GLU A N 1
ATOM 3144 C CA . GLU A 1 383 ? 23.499 10.167 -10.696 1.00 89.06 383 GLU A CA 1
ATOM 3145 C C . GLU A 1 383 ? 23.868 9.352 -11.939 1.00 89.06 383 GLU A C 1
ATOM 3147 O O . GLU A 1 383 ? 23.136 9.396 -12.925 1.00 89.06 383 GLU A O 1
ATOM 3152 N N . ALA A 1 384 ? 24.948 8.571 -11.902 1.00 89.81 384 ALA A N 1
ATOM 3153 C CA . ALA A 1 384 ? 25.323 7.709 -13.016 1.00 89.81 384 ALA A CA 1
ATOM 3154 C C . ALA A 1 384 ? 24.258 6.637 -13.312 1.00 89.81 384 ALA A C 1
ATOM 3156 O O . ALA A 1 384 ? 23.975 6.383 -14.483 1.00 89.81 384 ALA A O 1
ATOM 3157 N N . GLN A 1 385 ? 23.638 6.063 -12.275 1.00 91.31 385 GLN A N 1
ATOM 3158 C CA . GLN A 1 385 ? 22.592 5.044 -12.406 1.00 91.31 385 GLN A CA 1
ATOM 3159 C C . GLN A 1 385 ? 21.267 5.618 -12.933 1.00 91.31 385 GLN A C 1
ATOM 3161 O O . GLN A 1 385 ? 20.694 5.092 -13.886 1.00 91.31 385 GLN A O 1
ATOM 3166 N N . TYR A 1 386 ? 20.775 6.704 -12.329 1.00 89.62 386 TYR A N 1
ATOM 3167 C CA . TYR A 1 386 ? 19.438 7.246 -12.618 1.00 89.62 386 TYR A CA 1
ATOM 3168 C C . TYR A 1 386 ? 19.442 8.404 -13.607 1.00 89.62 386 TYR A C 1
ATOM 3170 O O . TYR A 1 386 ? 18.392 8.839 -14.056 1.00 89.62 386 TYR A O 1
ATOM 3178 N N . MET A 1 387 ? 20.600 8.935 -13.974 1.00 85.31 387 MET A N 1
ATOM 3179 C CA . MET A 1 387 ? 20.711 9.982 -14.982 1.00 85.31 387 MET A CA 1
ATOM 3180 C C . MET A 1 387 ? 21.999 9.816 -15.800 1.00 85.31 387 MET A C 1
ATOM 3182 O O . MET A 1 387 ? 22.803 10.750 -15.881 1.00 85.31 387 MET A O 1
ATOM 3186 N N . PRO A 1 388 ? 22.208 8.657 -16.463 1.00 83.25 388 PRO A N 1
ATOM 3187 C CA . PRO A 1 388 ? 23.463 8.385 -17.151 1.00 83.25 388 PRO A CA 1
ATOM 3188 C C . PRO A 1 388 ? 23.745 9.445 -18.217 1.00 83.25 388 PRO A C 1
ATOM 3190 O O . PRO A 1 388 ? 22.829 9.957 -18.868 1.00 83.25 388 PRO A O 1
ATOM 3193 N N . LYS A 1 389 ? 25.013 9.790 -18.430 1.00 78.56 389 LYS A N 1
ATOM 3194 C CA . LYS A 1 389 ? 25.388 10.725 -19.497 1.00 78.56 389 LYS A CA 1
ATOM 3195 C C . LYS A 1 389 ? 25.214 10.026 -20.846 1.00 78.56 389 LYS A C 1
ATOM 3197 O O . LYS A 1 389 ? 25.877 9.029 -21.109 1.00 78.56 389 LYS A O 1
ATOM 3202 N N . ILE A 1 390 ? 24.343 10.553 -21.703 1.00 76.19 390 ILE A N 1
ATOM 3203 C CA . ILE A 1 390 ? 24.148 10.054 -23.071 1.00 76.19 390 ILE A CA 1
ATOM 3204 C C . ILE A 1 390 ? 24.414 11.161 -24.095 1.00 76.19 390 ILE A C 1
ATOM 3206 O O . ILE A 1 390 ? 24.324 12.345 -23.772 1.00 76.19 390 ILE A O 1
ATOM 3210 N N . LYS A 1 391 ? 24.768 10.768 -25.327 1.00 70.50 391 LYS A N 1
ATOM 3211 C CA . LYS A 1 391 ? 25.097 11.701 -26.421 1.00 70.50 391 LYS A CA 1
ATOM 3212 C C . LYS A 1 391 ? 23.865 12.360 -27.059 1.00 70.50 391 LYS A C 1
ATOM 3214 O O . LYS A 1 391 ? 24.014 13.413 -27.665 1.00 70.50 391 LYS A O 1
ATOM 3219 N N . ARG A 1 392 ? 22.679 11.746 -26.935 1.00 78.12 392 ARG A N 1
ATOM 3220 C CA . ARG A 1 392 ? 21.409 12.257 -27.481 1.00 78.12 392 ARG A CA 1
ATOM 3221 C C . ARG A 1 392 ? 20.573 12.975 -26.426 1.00 78.12 392 ARG A C 1
ATOM 3223 O O . ARG A 1 392 ? 20.725 12.720 -25.233 1.00 78.12 392 ARG A O 1
ATOM 3230 N N . GLU A 1 393 ? 19.642 13.803 -26.876 1.00 66.31 393 GLU A N 1
ATOM 3231 C CA . GLU A 1 393 ? 18.625 14.392 -26.005 1.00 66.31 393 GLU A CA 1
ATOM 3232 C C . GLU A 1 393 ? 17.616 13.331 -25.535 1.00 66.31 393 GLU A C 1
ATOM 3234 O O . GLU A 1 393 ? 17.338 12.348 -26.237 1.00 66.31 393 GLU A O 1
ATOM 3239 N N . ARG A 1 394 ? 17.110 13.513 -24.309 1.00 71.94 394 ARG A N 1
ATOM 3240 C CA . ARG A 1 394 ? 16.064 12.673 -23.712 1.00 71.94 394 ARG A CA 1
ATOM 3241 C C . ARG A 1 394 ? 14.702 13.331 -23.847 1.00 71.94 394 ARG A C 1
ATOM 3243 O O . ARG A 1 394 ? 14.602 14.551 -23.732 1.00 71.94 394 ARG A O 1
ATOM 3250 N N . SER A 1 395 ? 13.656 12.524 -24.004 1.00 72.12 395 SER A N 1
ATOM 3251 C CA . SER A 1 395 ? 12.282 13.025 -23.902 1.00 72.12 395 SER A CA 1
ATOM 3252 C C . SER A 1 395 ? 11.910 13.339 -22.445 1.00 72.12 395 SER A C 1
ATOM 3254 O O . SER A 1 395 ? 12.532 12.836 -21.504 1.00 72.12 395 SER A O 1
ATOM 3256 N N . LEU A 1 396 ? 10.864 14.148 -22.241 1.00 71.56 396 LEU A N 1
ATOM 3257 C CA . LEU A 1 396 ? 10.318 14.413 -20.905 1.00 71.56 396 LEU A CA 1
ATOM 3258 C C . LEU A 1 396 ? 9.901 13.114 -20.197 1.00 71.56 396 LEU A C 1
ATOM 3260 O O . LEU A 1 396 ? 10.221 12.937 -19.025 1.00 71.56 396 LEU A O 1
ATOM 3264 N N . THR A 1 397 ? 9.258 12.189 -20.915 1.00 73.94 397 THR A N 1
ATOM 3265 C CA . THR A 1 397 ? 8.856 10.874 -20.392 1.00 73.94 397 THR A CA 1
ATOM 3266 C C . THR A 1 397 ? 10.058 10.040 -19.953 1.00 73.94 397 THR A C 1
ATOM 3268 O O . THR A 1 397 ? 10.023 9.440 -18.886 1.00 73.94 397 THR A O 1
ATOM 3271 N N . GLU A 1 398 ? 11.162 10.043 -20.711 1.00 78.44 398 GLU A N 1
ATOM 3272 C CA . GLU A 1 398 ? 12.388 9.334 -20.311 1.00 78.44 398 GLU A CA 1
ATOM 3273 C C . GLU A 1 398 ? 12.976 9.904 -19.014 1.00 78.44 398 GLU A C 1
ATOM 3275 O O . GLU A 1 398 ? 13.375 9.152 -18.127 1.00 78.44 398 GLU A O 1
ATOM 3280 N N . ILE A 1 399 ? 13.019 11.233 -18.878 1.00 77.06 399 ILE A N 1
ATOM 3281 C CA . ILE A 1 399 ? 13.497 11.892 -17.654 1.00 77.06 399 ILE A CA 1
ATOM 3282 C C . ILE A 1 399 ? 12.564 11.586 -16.480 1.00 77.06 399 ILE A C 1
ATOM 3284 O O . ILE A 1 399 ? 13.038 11.302 -15.380 1.00 77.06 399 ILE A O 1
ATOM 3288 N N . ALA A 1 400 ? 11.253 11.627 -16.713 1.00 77.81 400 ALA A N 1
ATOM 3289 C CA . ALA A 1 400 ? 10.252 11.325 -15.707 1.00 77.81 400 ALA A CA 1
ATOM 3290 C C . ALA A 1 400 ? 10.343 9.876 -15.231 1.00 77.81 400 ALA A C 1
ATOM 3292 O O . ALA A 1 400 ? 10.369 9.668 -14.024 1.00 77.81 400 ALA A O 1
ATOM 3293 N N . HIS A 1 401 ? 10.495 8.893 -16.124 1.00 83.75 401 HIS A N 1
ATOM 3294 C CA . HIS A 1 401 ? 10.738 7.498 -15.739 1.00 83.75 401 HIS A CA 1
ATOM 3295 C C . HIS A 1 401 ? 12.012 7.353 -14.913 1.00 83.75 401 HIS A C 1
ATOM 3297 O O . HIS A 1 401 ? 12.005 6.720 -13.865 1.00 83.75 401 HIS A O 1
ATOM 3303 N N . LEU A 1 402 ? 13.117 7.959 -15.347 1.00 87.00 402 LEU A N 1
ATOM 3304 C CA . LEU A 1 402 ? 14.390 7.888 -14.634 1.00 87.00 402 LEU A CA 1
ATOM 3305 C C . LEU A 1 402 ? 14.308 8.481 -13.220 1.00 87.00 402 LEU A C 1
ATOM 3307 O O . LEU A 1 402 ? 14.778 7.876 -12.255 1.00 87.00 402 LEU A O 1
ATOM 3311 N N . TYR A 1 403 ? 13.678 9.647 -13.090 1.00 85.06 403 TYR A N 1
ATOM 3312 C CA . TYR A 1 403 ? 13.473 10.291 -11.799 1.00 85.06 403 TYR A CA 1
ATOM 3313 C C . TYR A 1 403 ? 12.483 9.512 -10.925 1.00 85.06 403 TYR A C 1
ATOM 3315 O O . TYR A 1 403 ? 12.750 9.284 -9.749 1.00 85.06 403 TYR A O 1
ATOM 3323 N N . THR A 1 404 ? 11.381 9.040 -11.505 1.00 88.12 404 THR A N 1
ATOM 3324 C CA . THR A 1 404 ? 10.386 8.217 -10.806 1.00 88.12 404 THR A CA 1
ATOM 3325 C C . THR A 1 404 ? 10.994 6.908 -10.334 1.00 88.12 404 THR A C 1
ATOM 3327 O O . THR A 1 404 ? 10.706 6.484 -9.222 1.00 88.12 404 THR A O 1
ATOM 3330 N N . ASN A 1 405 ? 11.898 6.307 -11.106 1.00 91.81 405 ASN A N 1
ATOM 3331 C CA . ASN A 1 405 ? 12.627 5.114 -10.700 1.00 91.81 405 ASN A CA 1
ATOM 3332 C C . ASN A 1 405 ? 13.497 5.362 -9.464 1.00 91.81 405 ASN A C 1
ATOM 3334 O O . ASN A 1 405 ? 13.436 4.568 -8.531 1.00 91.81 405 ASN A O 1
ATOM 3338 N N . LEU A 1 406 ? 14.241 6.474 -9.415 1.00 91.31 406 LEU A N 1
ATOM 3339 C CA . LEU A 1 406 ? 15.023 6.853 -8.231 1.00 91.31 406 LEU A CA 1
ATOM 3340 C C . LEU A 1 406 ? 14.133 6.964 -6.986 1.00 91.31 406 LEU A C 1
ATOM 3342 O O . LEU A 1 406 ? 14.460 6.409 -5.940 1.00 91.31 406 LEU A O 1
ATOM 3346 N N . VAL A 1 407 ? 13.015 7.684 -7.102 1.00 88.25 407 VAL A N 1
ATOM 3347 C CA . VAL A 1 407 ? 12.100 7.895 -5.971 1.00 88.25 407 VAL A CA 1
ATOM 3348 C C . VAL A 1 407 ? 11.421 6.578 -5.574 1.00 88.25 407 VAL A C 1
ATOM 3350 O O . VAL A 1 407 ? 11.391 6.250 -4.393 1.00 88.25 407 VAL A O 1
ATOM 3353 N N . SER A 1 408 ? 10.967 5.784 -6.547 1.00 91.81 408 SER A N 1
ATOM 3354 C CA . SER A 1 408 ? 10.301 4.494 -6.308 1.00 91.81 408 SER A CA 1
ATOM 3355 C C . SER A 1 408 ? 11.227 3.481 -5.653 1.00 91.81 408 SER A C 1
ATOM 3357 O O . SER A 1 408 ? 10.784 2.744 -4.779 1.00 91.81 408 SER A O 1
ATOM 3359 N N . ASP A 1 409 ? 12.513 3.461 -6.015 1.00 93.69 409 ASP A N 1
ATOM 3360 C CA . ASP A 1 409 ? 13.472 2.581 -5.352 1.00 93.69 409 ASP A CA 1
ATOM 3361 C C . ASP A 1 409 ? 13.659 2.937 -3.881 1.00 93.69 409 ASP A C 1
ATOM 3363 O O . ASP A 1 409 ? 13.610 2.049 -3.034 1.00 93.69 409 ASP A O 1
ATOM 3367 N N . LEU A 1 410 ? 13.843 4.224 -3.581 1.00 88.69 410 LEU A N 1
ATOM 3368 C CA . LEU A 1 410 ? 14.086 4.708 -2.223 1.00 88.69 410 LEU A CA 1
ATOM 3369 C C . LEU A 1 410 ? 12.844 4.635 -1.329 1.00 88.69 410 LEU A C 1
ATOM 3371 O O . LEU A 1 410 ? 12.975 4.453 -0.122 1.00 88.69 410 LEU A O 1
ATOM 3375 N N . MET A 1 411 ? 11.650 4.786 -1.904 1.00 84.75 411 MET A N 1
ATOM 3376 C CA . MET A 1 411 ? 10.404 4.827 -1.137 1.00 84.75 411 MET A CA 1
ATOM 3377 C C . MET A 1 411 ? 9.685 3.486 -1.041 1.00 84.75 411 MET A C 1
ATOM 3379 O O . MET A 1 411 ? 8.982 3.277 -0.051 1.00 84.75 411 MET A O 1
ATOM 3383 N N . ILE A 1 412 ? 9.817 2.625 -2.059 1.00 89.31 412 ILE A N 1
ATOM 3384 C CA . ILE A 1 412 ? 9.027 1.397 -2.202 1.00 89.31 412 ILE A CA 1
ATOM 3385 C C . ILE A 1 412 ? 9.910 0.177 -2.498 1.00 89.31 412 ILE A C 1
ATOM 3387 O O . ILE A 1 412 ? 10.024 -0.725 -1.671 1.00 89.31 412 ILE A O 1
ATOM 3391 N N . TYR A 1 413 ? 10.557 0.116 -3.668 1.00 94.69 413 TYR A N 1
ATOM 3392 C CA . TYR A 1 413 ? 11.111 -1.148 -4.174 1.00 94.69 413 TYR A CA 1
ATOM 3393 C C . TYR A 1 413 ? 12.235 -1.715 -3.308 1.00 94.69 413 TYR A C 1
ATOM 3395 O O . TYR A 1 413 ? 12.256 -2.922 -3.072 1.00 94.69 413 TYR A O 1
ATOM 3403 N N . TYR A 1 414 ? 13.156 -0.881 -2.816 1.00 94.12 414 TYR A N 1
ATOM 3404 C CA . TYR A 1 414 ? 14.270 -1.369 -2.003 1.00 94.12 414 TYR A CA 1
ATOM 3405 C C . TYR A 1 414 ? 13.780 -2.047 -0.717 1.00 94.12 414 TYR A C 1
ATOM 3407 O O . TYR A 1 414 ? 14.157 -3.186 -0.432 1.00 94.12 414 TYR A O 1
ATOM 3415 N N . ASP A 1 415 ? 12.893 -1.380 0.022 1.00 90.94 415 ASP A N 1
ATOM 3416 C CA . ASP A 1 415 ? 12.347 -1.889 1.281 1.00 90.94 415 ASP A CA 1
ATOM 3417 C C . ASP A 1 415 ? 11.406 -3.083 1.072 1.00 90.94 415 ASP A C 1
ATOM 3419 O O . ASP A 1 415 ? 11.469 -4.044 1.840 1.00 90.94 415 ASP A O 1
ATOM 3423 N N . LEU A 1 416 ? 10.600 -3.087 0.005 1.00 93.62 416 LEU A N 1
ATOM 3424 C CA . LEU A 1 416 ? 9.740 -4.221 -0.337 1.00 93.62 416 LEU A CA 1
ATOM 3425 C C . LEU A 1 416 ? 10.552 -5.476 -0.672 1.00 93.62 416 LEU A C 1
ATOM 3427 O O . LEU A 1 416 ? 10.256 -6.561 -0.173 1.00 93.62 416 LEU A O 1
ATOM 3431 N N . ILE A 1 417 ? 11.607 -5.352 -1.479 1.00 95.06 417 ILE A N 1
ATOM 3432 C CA . ILE A 1 417 ? 12.460 -6.499 -1.820 1.00 95.06 417 ILE A CA 1
ATOM 3433 C C . ILE A 1 417 ? 13.252 -6.959 -0.592 1.00 95.06 417 ILE A C 1
ATOM 3435 O O . ILE A 1 417 ? 13.445 -8.163 -0.407 1.00 95.06 417 ILE A O 1
ATOM 3439 N N . ARG A 1 418 ? 13.671 -6.033 0.280 1.00 92.50 418 ARG A N 1
ATOM 3440 C CA . ARG A 1 418 ? 14.285 -6.365 1.571 1.00 92.50 418 ARG A CA 1
ATOM 3441 C C . ARG A 1 418 ? 13.326 -7.187 2.435 1.00 92.50 418 ARG A C 1
ATOM 3443 O O . ARG A 1 418 ? 13.702 -8.269 2.870 1.00 92.50 418 ARG A O 1
ATOM 3450 N N . PHE A 1 419 ? 12.071 -6.759 2.567 1.00 91.12 419 PHE A N 1
ATOM 3451 C CA . PHE A 1 419 ? 11.021 -7.526 3.245 1.00 91.12 419 PHE A CA 1
ATOM 3452 C C . PHE A 1 419 ? 10.848 -8.934 2.648 1.00 91.12 419 PHE A C 1
ATOM 3454 O O . PHE A 1 419 ? 10.840 -9.920 3.386 1.00 91.12 419 PHE A O 1
ATOM 3461 N N . LEU A 1 420 ? 10.775 -9.058 1.316 1.00 92.75 420 LEU A N 1
ATOM 3462 C CA . LEU A 1 420 ? 10.673 -10.358 0.639 1.00 92.75 420 LEU A CA 1
ATOM 3463 C C . LEU A 1 420 ? 11.870 -11.271 0.949 1.00 92.75 420 LEU A C 1
ATOM 3465 O O . LEU A 1 420 ? 11.701 -12.471 1.170 1.00 92.75 420 LEU A O 1
ATOM 3469 N N . ARG A 1 421 ? 13.087 -10.717 0.981 1.00 91.12 421 ARG A N 1
ATOM 3470 C CA . ARG A 1 421 ? 14.312 -11.465 1.301 1.00 91.12 421 ARG A CA 1
ATOM 3471 C C . ARG A 1 421 ? 14.358 -11.915 2.750 1.00 91.12 421 ARG A C 1
ATOM 3473 O O . ARG A 1 421 ? 14.749 -13.054 2.995 1.00 91.12 421 ARG A O 1
ATOM 3480 N N . GLU A 1 422 ? 13.955 -11.062 3.685 1.00 87.81 422 GLU A N 1
ATOM 3481 C CA . GLU A 1 422 ? 13.890 -11.447 5.094 1.00 87.81 422 GLU A CA 1
ATOM 3482 C C . GLU A 1 422 ? 12.825 -12.518 5.319 1.00 87.81 422 GLU A C 1
ATOM 3484 O O . GLU A 1 422 ? 13.068 -13.518 5.994 1.00 87.81 422 GLU A O 1
ATOM 3489 N N . ARG A 1 423 ? 11.670 -12.399 4.658 1.00 86.75 423 ARG A N 1
ATOM 3490 C CA . ARG A 1 423 ? 10.629 -13.429 4.704 1.00 86.75 423 ARG A CA 1
ATOM 3491 C C . ARG A 1 423 ? 11.130 -14.786 4.201 1.00 86.75 423 ARG A C 1
ATOM 3493 O O . ARG A 1 423 ? 10.851 -15.794 4.843 1.00 86.75 423 ARG A O 1
ATOM 3500 N N . LEU A 1 424 ? 11.923 -14.829 3.128 1.00 88.25 424 LEU A N 1
ATOM 3501 C CA . LEU A 1 424 ? 12.555 -16.067 2.643 1.00 88.25 424 LEU A CA 1
ATOM 3502 C C . LEU A 1 424 ? 13.588 -16.664 3.616 1.00 88.25 424 LEU A C 1
ATOM 3504 O O . LEU A 1 424 ? 13.902 -17.855 3.529 1.00 88.25 424 LEU A O 1
ATOM 3508 N N . GLN A 1 425 ? 14.177 -15.846 4.487 1.00 85.38 425 GLN A N 1
ATOM 3509 C CA . GLN A 1 425 ? 15.118 -16.286 5.521 1.00 85.38 425 GLN A CA 1
ATOM 3510 C C . GLN A 1 425 ? 14.416 -16.686 6.825 1.00 85.38 425 GLN A C 1
ATOM 3512 O O . GLN A 1 425 ? 15.020 -17.365 7.654 1.00 85.38 425 GLN A O 1
ATOM 3517 N N . SER A 1 426 ? 13.153 -16.295 6.995 1.00 82.00 426 SER A N 1
ATOM 3518 C CA . SER A 1 426 ? 12.337 -16.646 8.155 1.00 82.00 426 SER A CA 1
ATOM 3519 C C . SER A 1 426 ? 11.985 -18.140 8.206 1.00 82.00 426 SER A C 1
ATOM 3521 O O . SER A 1 426 ? 12.157 -18.885 7.241 1.00 82.00 426 SER A O 1
ATOM 3523 N N . GLN A 1 427 ? 11.439 -18.578 9.343 1.00 77.75 427 GLN A N 1
ATOM 3524 C CA . GLN A 1 427 ? 10.931 -19.944 9.539 1.00 77.75 427 GLN A CA 1
ATOM 3525 C C . GLN A 1 427 ? 9.514 -20.160 8.967 1.00 77.75 427 GLN A C 1
ATOM 3527 O O . GLN A 1 427 ? 8.933 -21.231 9.157 1.00 77.75 427 GLN A O 1
ATOM 3532 N N . SER A 1 428 ? 8.942 -19.157 8.292 1.00 80.69 428 SER A N 1
ATOM 3533 C CA . SER A 1 428 ? 7.599 -19.241 7.716 1.00 80.69 428 SER A CA 1
ATOM 3534 C C . SER A 1 428 ? 7.535 -20.312 6.623 1.00 80.69 428 SER A C 1
ATOM 3536 O O . SER A 1 428 ? 8.404 -20.391 5.756 1.00 80.69 428 SER A O 1
ATOM 3538 N N . LYS A 1 429 ? 6.485 -21.136 6.656 1.00 84.12 429 LYS A N 1
ATOM 3539 C CA . LYS A 1 429 ? 6.168 -22.128 5.615 1.00 84.12 429 LYS A CA 1
ATOM 3540 C C . LYS A 1 429 ? 5.124 -21.612 4.624 1.00 84.12 429 LYS A C 1
ATOM 3542 O O . LYS A 1 429 ? 4.801 -22.311 3.668 1.00 84.12 429 LYS A O 1
ATOM 3547 N N . ALA A 1 430 ? 4.575 -20.426 4.872 1.00 89.38 430 ALA A N 1
ATOM 3548 C CA . ALA A 1 430 ? 3.546 -19.826 4.047 1.00 89.38 430 ALA A CA 1
ATOM 3549 C C . ALA A 1 430 ? 4.113 -19.296 2.728 1.00 89.38 430 ALA A C 1
ATOM 3551 O O . ALA A 1 430 ? 5.227 -18.768 2.657 1.00 89.38 430 ALA A O 1
ATOM 3552 N N . SER A 1 431 ? 3.312 -19.403 1.676 1.00 94.19 431 SER A N 1
ATOM 3553 C CA . SER A 1 431 ? 3.703 -18.991 0.336 1.00 94.19 431 SER A CA 1
ATOM 3554 C C . SER A 1 431 ? 3.676 -17.471 0.194 1.00 94.19 431 SER A C 1
ATOM 3556 O O . SER A 1 431 ? 2.969 -16.751 0.905 1.00 94.19 431 SER A O 1
ATOM 3558 N N . THR A 1 432 ? 4.482 -16.967 -0.736 1.00 95.50 432 THR A N 1
ATOM 3559 C CA . THR A 1 432 ? 4.477 -15.554 -1.129 1.00 95.50 432 THR A CA 1
ATOM 3560 C C . THR A 1 432 ? 4.352 -15.487 -2.636 1.00 95.50 432 THR A C 1
ATOM 3562 O O . THR A 1 432 ? 5.117 -16.153 -3.316 1.00 95.50 432 THR A O 1
ATOM 3565 N N . TYR A 1 433 ? 3.427 -14.698 -3.165 1.00 98.19 433 TYR A N 1
ATOM 3566 C CA . TYR A 1 433 ? 3.233 -14.514 -4.601 1.00 98.19 433 TYR A CA 1
ATOM 3567 C C . TYR A 1 433 ? 3.472 -13.051 -4.945 1.00 98.19 433 TYR A C 1
ATOM 3569 O O . TYR A 1 433 ? 2.848 -12.173 -4.350 1.00 98.19 433 TYR A O 1
ATOM 3577 N N . VAL A 1 434 ? 4.396 -12.793 -5.873 1.00 98.38 434 VAL A N 1
ATOM 3578 C CA . VAL A 1 434 ? 4.821 -11.431 -6.228 1.00 98.38 434 VAL A CA 1
ATOM 3579 C C . VAL A 1 434 ? 4.295 -11.035 -7.603 1.00 98.38 434 VAL A C 1
ATOM 3581 O O . VAL A 1 434 ? 4.408 -11.824 -8.544 1.00 98.38 434 VAL A O 1
ATOM 3584 N N . TYR A 1 435 ? 3.715 -9.838 -7.724 1.00 98.12 435 TYR A N 1
ATOM 3585 C CA . TYR A 1 435 ? 3.312 -9.267 -9.010 1.00 98.12 435 TYR A CA 1
ATOM 3586 C C . TYR A 1 435 ? 4.011 -7.947 -9.327 1.00 98.12 435 TYR A C 1
ATOM 3588 O O . TYR A 1 435 ? 4.404 -7.186 -8.442 1.00 98.12 435 TYR A O 1
ATOM 3596 N N . TYR A 1 436 ? 4.106 -7.669 -10.622 1.00 97.81 436 TYR A N 1
ATOM 3597 C CA . TYR A 1 436 ? 4.519 -6.393 -11.180 1.00 97.81 436 TYR A CA 1
ATOM 3598 C C . TYR A 1 436 ? 3.465 -5.928 -12.178 1.00 97.81 436 TYR A C 1
ATOM 3600 O O . TYR A 1 436 ? 3.095 -6.673 -13.081 1.00 97.81 436 TYR A O 1
ATOM 3608 N N . TYR A 1 437 ? 2.939 -4.722 -12.010 1.00 95.88 437 TYR A N 1
ATOM 3609 C CA . TYR A 1 437 ? 1.903 -4.190 -12.884 1.00 95.88 437 TYR A CA 1
ATOM 3610 C C . TYR A 1 437 ? 2.487 -3.144 -13.828 1.00 95.88 437 TYR A C 1
ATOM 3612 O O . TYR A 1 437 ? 3.019 -2.124 -13.390 1.00 95.88 437 TYR A O 1
ATOM 3620 N N . THR A 1 438 ? 2.391 -3.401 -15.134 1.00 94.69 438 THR A N 1
ATOM 3621 C CA . THR A 1 438 ? 2.986 -2.552 -16.180 1.00 94.69 438 THR A CA 1
ATOM 3622 C C . THR A 1 438 ? 1.972 -2.083 -17.223 1.00 94.69 438 THR A C 1
ATOM 3624 O O . THR A 1 438 ? 2.346 -1.425 -18.193 1.00 94.69 438 THR A O 1
ATOM 3627 N N . ASN A 1 439 ? 0.683 -2.389 -17.043 1.00 91.31 439 ASN A N 1
ATOM 3628 C CA . ASN A 1 439 ? -0.363 -1.888 -17.926 1.00 91.31 439 ASN A CA 1
ATOM 3629 C C . ASN A 1 439 ? -0.655 -0.401 -17.636 1.00 91.31 439 ASN A C 1
ATOM 3631 O O . ASN A 1 439 ? -0.902 -0.052 -16.484 1.00 91.31 439 ASN A O 1
ATOM 3635 N N . PRO A 1 440 ? -0.670 0.494 -18.637 1.00 82.75 440 PRO A N 1
ATOM 3636 C CA . PRO A 1 440 ? -1.048 1.891 -18.428 1.00 82.75 440 PRO A CA 1
ATOM 3637 C C . PRO A 1 440 ? -2.458 2.040 -17.840 1.00 82.75 440 PRO A C 1
ATOM 3639 O O . PRO A 1 440 ? -3.380 1.329 -18.237 1.00 82.75 440 PRO A O 1
ATOM 3642 N N . ALA A 1 441 ? -2.638 2.988 -16.916 1.00 71.31 441 ALA A N 1
ATOM 3643 C CA . ALA A 1 441 ? -3.947 3.266 -16.329 1.00 71.31 441 ALA A CA 1
ATOM 3644 C C . ALA A 1 441 ? -4.899 3.904 -17.357 1.00 71.31 441 ALA A C 1
ATOM 3646 O O . ALA A 1 441 ? -4.531 4.860 -18.048 1.00 71.31 441 ALA A O 1
ATOM 3647 N N . ILE A 1 442 ? -6.141 3.418 -17.413 1.00 69.44 442 ILE A N 1
ATOM 3648 C CA . ILE A 1 442 ? -7.231 4.054 -18.175 1.00 69.44 442 ILE A CA 1
ATOM 3649 C C . ILE A 1 442 ? -8.005 5.024 -17.286 1.00 69.44 442 ILE A C 1
ATOM 3651 O O . ILE A 1 442 ? -8.454 6.082 -17.735 1.00 69.44 442 ILE A O 1
ATOM 3655 N N . PHE A 1 443 ? -8.161 4.672 -16.011 1.00 63.50 443 PHE A N 1
ATOM 3656 C CA . PHE A 1 443 ? -8.832 5.513 -15.038 1.00 63.50 443 PHE A CA 1
ATOM 3657 C C . PHE A 1 443 ? -8.037 6.799 -14.747 1.00 63.50 443 PHE A C 1
ATOM 3659 O O . PHE A 1 443 ? -6.890 6.763 -14.303 1.00 63.50 443 PHE A O 1
ATOM 3666 N N . ASN A 1 444 ? -8.679 7.953 -14.960 1.00 59.09 444 ASN A N 1
ATOM 3667 C CA . ASN A 1 444 ? -8.100 9.274 -14.721 1.00 59.09 444 ASN A CA 1
ATOM 3668 C C . ASN A 1 444 ? -8.737 9.929 -13.485 1.00 59.09 444 ASN A C 1
ATOM 3670 O O . ASN A 1 444 ? -9.856 10.446 -13.541 1.00 59.09 444 ASN A O 1
ATOM 3674 N N . LEU A 1 445 ? -8.003 9.959 -12.370 1.00 52.78 445 LEU A N 1
ATOM 3675 C CA . LEU A 1 445 ? -8.397 10.697 -11.170 1.00 52.78 445 LEU A CA 1
ATOM 3676 C C . LEU A 1 445 ? -8.083 12.199 -11.333 1.00 52.78 445 LEU A C 1
ATOM 3678 O O . LEU A 1 445 ? -7.120 12.708 -10.762 1.00 52.78 445 LEU A O 1
ATOM 3682 N N . ASN A 1 446 ? -8.881 12.910 -12.138 1.00 49.03 446 ASN A N 1
ATOM 3683 C CA . ASN A 1 446 ? -8.814 14.370 -12.324 1.00 49.03 446 ASN A CA 1
ATOM 3684 C C . ASN A 1 446 ? -7.384 14.936 -12.516 1.00 49.03 446 ASN A C 1
ATOM 3686 O O . ASN A 1 446 ? -7.032 15.969 -11.944 1.00 49.03 446 ASN A O 1
ATOM 3690 N N . ASN A 1 447 ? -6.578 14.304 -13.374 1.00 49.47 447 ASN A N 1
ATOM 3691 C CA . ASN A 1 447 ? -5.218 14.712 -13.765 1.00 49.47 447 ASN A CA 1
ATOM 3692 C C . ASN A 1 447 ? -4.119 14.531 -12.706 1.00 49.47 447 ASN A C 1
ATOM 3694 O O . ASN A 1 447 ? -3.030 15.074 -12.887 1.00 49.47 447 ASN A O 1
ATOM 3698 N N . LEU A 1 448 ? -4.369 13.793 -11.620 1.00 48.47 448 LEU A N 1
ATOM 3699 C CA . LEU A 1 448 ? -3.340 13.535 -10.605 1.00 48.47 448 LEU A CA 1
ATOM 3700 C C . LEU A 1 448 ? -2.311 12.470 -11.042 1.00 48.47 448 LEU A C 1
ATOM 3702 O O . LEU A 1 448 ? -1.208 12.460 -10.513 1.00 48.47 448 LEU A O 1
ATOM 3706 N N . LEU A 1 449 ? -2.670 11.574 -11.974 1.00 52.34 449 LEU A N 1
ATOM 3707 C CA . LEU A 1 449 ? -1.891 10.358 -12.278 1.00 52.34 449 LEU A CA 1
ATOM 3708 C C . LEU A 1 449 ? -1.511 10.176 -13.760 1.00 52.34 449 LEU A C 1
ATOM 3710 O O . LEU A 1 449 ? -0.955 9.143 -14.118 1.00 52.34 449 LEU A O 1
ATOM 3714 N N . GLN A 1 450 ? -1.829 11.130 -14.642 1.00 57.81 450 GLN A N 1
ATOM 3715 C CA . GLN A 1 450 ? -1.618 10.960 -16.090 1.00 57.81 450 GLN A CA 1
ATOM 3716 C C . GLN A 1 450 ? -1.223 12.262 -16.800 1.00 57.81 450 GLN A C 1
ATOM 3718 O O . GLN A 1 450 ? -1.652 12.533 -17.923 1.00 57.81 450 GLN A O 1
ATOM 3723 N N . ARG A 1 451 ? -0.418 13.115 -16.152 1.00 62.34 451 ARG A N 1
ATOM 3724 C CA . ARG A 1 451 ? 0.099 14.323 -16.820 1.00 62.34 451 ARG A CA 1
ATOM 3725 C C . ARG A 1 451 ? 1.210 13.966 -17.802 1.00 62.34 451 ARG A C 1
ATOM 3727 O O . ARG A 1 451 ? 1.401 14.681 -18.787 1.00 62.34 451 ARG A O 1
ATOM 3734 N N . ILE A 1 452 ? 1.923 12.873 -17.536 1.00 68.56 452 ILE A N 1
ATOM 3735 C CA . ILE A 1 452 ? 2.947 12.302 -18.406 1.00 68.56 452 ILE A CA 1
ATOM 3736 C C . ILE A 1 452 ? 2.404 10.995 -19.010 1.00 68.56 452 ILE A C 1
ATOM 3738 O O . ILE A 1 452 ? 2.013 10.091 -18.271 1.00 68.56 452 ILE A O 1
ATOM 3742 N N . PRO A 1 453 ? 2.327 10.874 -20.349 1.00 67.62 453 PRO A N 1
ATOM 3743 C CA . PRO A 1 453 ? 1.733 9.704 -20.988 1.00 67.62 453 PRO A CA 1
ATOM 3744 C C . PRO A 1 453 ? 2.600 8.454 -20.798 1.00 67.62 453 PRO A C 1
ATOM 3746 O O . PRO A 1 453 ? 3.822 8.550 -20.688 1.00 67.62 453 PRO A O 1
ATOM 3749 N N . ASN A 1 454 ? 1.958 7.284 -20.873 1.00 72.31 454 ASN A N 1
ATOM 3750 C CA . ASN A 1 454 ? 2.591 5.957 -20.833 1.00 72.31 454 ASN A CA 1
ATOM 3751 C C . ASN A 1 454 ? 3.357 5.633 -19.538 1.00 72.31 454 ASN A C 1
ATOM 3753 O O . ASN A 1 454 ? 4.243 4.784 -19.560 1.00 72.31 454 ASN A O 1
ATOM 3757 N N . MET A 1 455 ? 3.019 6.285 -18.425 1.00 80.19 455 MET A N 1
ATOM 3758 C CA . MET A 1 455 ? 3.528 5.931 -17.099 1.00 80.19 455 MET A CA 1
ATOM 3759 C C . MET A 1 455 ? 2.483 5.125 -16.321 1.00 80.19 455 MET A C 1
ATOM 3761 O O . MET A 1 455 ? 1.278 5.312 -16.505 1.00 80.19 455 MET A O 1
ATOM 3765 N N . VAL A 1 456 ? 2.947 4.220 -15.464 1.00 86.94 456 VAL A N 1
ATOM 3766 C CA . VAL A 1 456 ? 2.113 3.297 -14.682 1.00 86.94 456 VAL A CA 1
ATOM 3767 C C . VAL A 1 456 ? 2.255 3.645 -13.208 1.00 86.94 456 VAL A C 1
ATOM 3769 O O . VAL A 1 456 ? 3.008 3.012 -12.471 1.00 86.94 456 VAL A O 1
ATOM 3772 N N . GLY A 1 457 ? 1.587 4.728 -12.815 1.00 84.44 457 GLY A N 1
ATOM 3773 C CA . GLY A 1 457 ? 1.670 5.264 -11.461 1.00 84.44 457 GLY A CA 1
ATOM 3774 C C . GLY A 1 457 ? 1.035 4.368 -10.398 1.00 84.44 457 GLY A C 1
ATOM 3775 O O . GLY A 1 457 ? 0.321 3.415 -10.708 1.00 84.44 457 GLY A O 1
ATOM 3776 N N . HIS A 1 458 ? 1.235 4.742 -9.134 1.00 84.88 458 HIS A N 1
ATOM 3777 C CA . HIS A 1 458 ? 0.517 4.157 -8.001 1.00 84.88 458 HIS A CA 1
ATOM 3778 C C . HIS A 1 458 ? -0.994 4.080 -8.271 1.00 84.88 458 HIS A C 1
ATOM 3780 O O . HIS A 1 458 ? -1.581 5.039 -8.783 1.00 84.88 458 HIS A O 1
ATOM 3786 N N . PHE A 1 459 ? -1.612 2.955 -7.898 1.00 82.44 459 PHE A N 1
ATOM 3787 C CA . PHE A 1 459 ? -3.030 2.625 -8.108 1.00 82.44 459 PHE A CA 1
ATOM 3788 C C . PHE A 1 459 ? -3.463 2.309 -9.543 1.00 82.44 459 PHE A C 1
ATOM 3790 O O . PHE A 1 459 ? -4.660 2.111 -9.778 1.00 82.44 459 PHE A O 1
ATOM 3797 N N . ALA A 1 460 ? -2.540 2.256 -10.507 1.00 85.31 460 ALA A N 1
ATOM 3798 C CA . ALA A 1 460 ? -2.873 1.994 -11.906 1.00 85.31 460 ALA A CA 1
ATOM 3799 C C . ALA A 1 460 ? -3.559 0.637 -12.145 1.00 85.31 460 ALA A C 1
ATOM 3801 O O . ALA A 1 460 ? -4.162 0.447 -13.199 1.00 85.31 460 ALA A O 1
ATOM 3802 N N . GLU A 1 461 ? -3.463 -0.304 -11.206 1.00 88.81 461 GLU A N 1
ATOM 3803 C CA . GLU A 1 461 ? -4.059 -1.636 -11.303 1.00 88.81 461 GLU A CA 1
ATOM 3804 C C . GLU A 1 461 ? -5.482 -1.737 -10.738 1.00 88.81 461 GLU A C 1
ATOM 3806 O O . GLU A 1 461 ? -6.170 -2.740 -10.959 1.00 88.81 461 GLU A O 1
ATOM 3811 N N . LEU A 1 462 ? -5.922 -0.738 -9.966 1.00 86.31 462 LEU A N 1
ATOM 3812 C CA . LEU A 1 462 ? -7.139 -0.853 -9.164 1.00 86.31 462 LEU A CA 1
ATOM 3813 C C . LEU A 1 462 ? -8.399 -0.958 -10.023 1.00 86.31 462 LEU A C 1
ATOM 3815 O O . LEU A 1 462 ? -9.297 -1.724 -9.687 1.00 86.31 462 LEU A O 1
ATOM 3819 N N . ASP A 1 463 ? -8.490 -0.227 -11.131 1.00 83.06 463 ASP A N 1
ATOM 3820 C CA . ASP A 1 463 ? -9.679 -0.255 -11.985 1.00 83.06 463 ASP A CA 1
ATOM 3821 C C . ASP A 1 463 ? -9.935 -1.652 -12.577 1.00 83.06 463 ASP A C 1
ATOM 3823 O O . ASP A 1 463 ? -11.073 -2.136 -12.569 1.00 83.06 463 ASP A O 1
ATOM 3827 N N . LEU A 1 464 ? -8.878 -2.344 -13.004 1.00 89.00 464 LEU A N 1
ATOM 3828 C CA . LEU A 1 464 ? -8.968 -3.712 -13.506 1.00 89.00 464 LEU A CA 1
ATOM 3829 C C . LEU A 1 464 ? -9.254 -4.722 -12.387 1.00 89.00 464 LEU A C 1
ATOM 3831 O O . LEU A 1 464 ? -10.067 -5.624 -12.597 1.00 89.00 464 LEU A O 1
ATOM 3835 N N . ILE A 1 465 ? -8.659 -4.576 -11.197 1.00 89.44 465 ILE A N 1
ATOM 3836 C CA . ILE A 1 465 ? -8.918 -5.477 -10.054 1.00 89.44 465 ILE A CA 1
ATOM 3837 C C . ILE A 1 465 ? -10.350 -5.332 -9.535 1.00 89.44 465 ILE A C 1
ATOM 3839 O O . ILE A 1 465 ? -10.984 -6.326 -9.190 1.00 89.44 465 ILE A O 1
ATOM 3843 N N . TRP A 1 466 ? -10.891 -4.114 -9.508 1.00 87.44 466 TRP A N 1
ATOM 3844 C CA . TRP A 1 466 ? -12.264 -3.857 -9.066 1.00 87.44 466 TRP A CA 1
ATOM 3845 C C . TRP A 1 466 ? -13.317 -4.138 -10.144 1.00 87.44 466 TRP A C 1
ATOM 3847 O O . TRP A 1 466 ? -14.510 -3.949 -9.904 1.00 87.44 466 TRP A O 1
ATOM 3857 N N . GLY A 1 467 ? -12.900 -4.614 -11.320 1.00 87.69 467 GLY A N 1
ATOM 3858 C CA . GLY A 1 467 ? -13.810 -5.019 -12.386 1.00 87.69 467 GLY A CA 1
ATOM 3859 C C . GLY A 1 467 ? -14.550 -3.857 -13.034 1.00 87.69 467 GLY A C 1
ATOM 3860 O O . GLY A 1 467 ? -15.645 -4.058 -13.559 1.00 87.69 467 GLY A O 1
ATOM 3861 N N . VAL A 1 468 ? -13.953 -2.659 -13.038 1.00 85.19 468 VAL A N 1
ATOM 3862 C CA . VAL A 1 468 ? -14.522 -1.477 -13.700 1.00 85.19 468 VAL A CA 1
ATOM 3863 C C . VAL A 1 468 ? -14.945 -1.746 -15.152 1.00 85.19 468 VAL A C 1
ATOM 3865 O O . VAL A 1 468 ? -16.048 -1.321 -15.505 1.00 85.19 468 VAL A O 1
ATOM 3868 N N . PRO A 1 469 ? -14.185 -2.511 -15.970 1.00 87.06 469 PRO A N 1
ATOM 3869 C CA . PRO A 1 469 ? -14.590 -2.844 -17.340 1.00 87.06 469 PRO A CA 1
ATOM 3870 C C . PRO A 1 469 ? -15.943 -3.564 -17.473 1.00 87.06 469 PRO A C 1
ATOM 3872 O O . PRO A 1 469 ? -16.522 -3.581 -18.556 1.00 87.06 469 PRO A O 1
ATOM 3875 N N . PHE A 1 470 ? -16.469 -4.165 -16.400 1.00 86.25 470 PHE A N 1
ATOM 3876 C CA . PHE A 1 470 ? -17.739 -4.901 -16.415 1.00 86.25 470 PHE A CA 1
ATOM 3877 C C . PHE A 1 470 ? -18.946 -4.049 -15.995 1.00 86.25 470 PHE A C 1
ATOM 3879 O O . PHE A 1 470 ? -20.081 -4.533 -16.023 1.00 86.25 470 PHE A O 1
ATOM 3886 N N . PHE A 1 471 ? -18.744 -2.784 -15.610 1.00 82.19 471 PHE A N 1
ATOM 3887 C CA . PHE A 1 471 ? -19.838 -1.896 -15.229 1.00 82.19 471 PHE A CA 1
ATOM 3888 C C . PHE A 1 471 ? -20.376 -1.115 -16.431 1.00 82.19 471 PHE A C 1
ATOM 3890 O O . PHE A 1 471 ? -19.700 -0.274 -17.012 1.00 82.19 471 PHE A O 1
ATOM 3897 N N . ASN A 1 472 ? -21.666 -1.294 -16.728 1.00 59.69 472 ASN A N 1
ATOM 3898 C CA . ASN A 1 472 ? -22.369 -0.679 -17.866 1.00 59.69 472 ASN A CA 1
ATOM 3899 C C . ASN A 1 472 ? -22.562 0.860 -17.765 1.00 59.69 472 ASN A C 1
ATOM 3901 O O . ASN A 1 472 ? -23.399 1.434 -18.453 1.00 59.69 472 ASN A O 1
ATOM 3905 N N . ARG A 1 473 ? -21.865 1.540 -16.842 1.00 60.66 473 ARG A N 1
ATOM 3906 C CA . ARG A 1 473 ? -22.001 2.984 -16.558 1.00 60.66 473 ARG A CA 1
ATOM 3907 C C . ARG A 1 473 ? -20.675 3.753 -16.587 1.00 60.66 473 ARG A C 1
ATOM 3909 O O . ARG A 1 473 ? -20.672 4.938 -16.263 1.00 60.66 473 ARG A O 1
ATOM 3916 N N . SER A 1 474 ? -19.551 3.122 -16.925 1.00 61.97 474 SER A N 1
ATOM 3917 C CA . SER A 1 474 ? -18.283 3.846 -17.038 1.00 61.97 474 SER A CA 1
ATOM 3918 C C . SER A 1 474 ? -18.213 4.607 -18.365 1.00 61.97 474 SER A C 1
ATOM 3920 O O . SER A 1 474 ? -18.329 4.005 -19.425 1.00 61.97 474 SER A O 1
ATOM 3922 N N . ASN A 1 475 ? -17.914 5.908 -18.327 1.00 68.06 475 ASN A N 1
ATOM 3923 C CA . ASN A 1 475 ? -17.561 6.699 -19.521 1.00 68.06 475 ASN A CA 1
ATOM 3924 C C . ASN A 1 475 ? -16.157 6.354 -20.080 1.00 68.06 475 ASN A C 1
ATOM 3926 O O . ASN A 1 475 ? -15.604 7.104 -20.881 1.00 68.06 475 ASN A O 1
ATOM 3930 N N . LEU A 1 476 ? -15.551 5.259 -19.617 1.00 74.44 476 LEU A N 1
ATOM 3931 C CA . LEU A 1 476 ? -14.207 4.811 -19.972 1.00 74.44 476 LEU A CA 1
ATOM 3932 C C . LEU A 1 476 ? -14.306 3.682 -20.999 1.00 74.44 476 LEU A C 1
ATOM 3934 O O . LEU A 1 476 ? -15.154 2.802 -20.875 1.00 74.44 476 LEU A O 1
ATOM 3938 N N . SER A 1 477 ? -13.439 3.716 -22.011 1.00 81.31 477 SER A N 1
ATOM 3939 C CA . SER A 1 477 ? -13.357 2.679 -23.044 1.00 81.31 477 SER A CA 1
ATOM 3940 C C . SER A 1 477 ? -12.158 1.778 -22.773 1.00 81.31 477 SER A C 1
ATOM 3942 O O . SER A 1 477 ? -11.023 2.235 -22.867 1.00 81.31 477 SER A O 1
ATOM 3944 N N . TYR A 1 478 ? -12.425 0.513 -22.454 1.00 86.81 478 TYR A N 1
ATOM 3945 C CA . TYR A 1 478 ? -11.415 -0.529 -22.267 1.00 86.81 478 TYR A CA 1
ATOM 3946 C C . TYR A 1 478 ? -11.298 -1.383 -23.533 1.00 86.81 478 TYR A C 1
ATOM 3948 O O . TYR A 1 478 ? -12.295 -1.653 -24.207 1.00 86.81 478 TYR A O 1
ATOM 3956 N N . THR A 1 479 ? -10.088 -1.824 -23.862 1.00 90.75 479 THR A N 1
ATOM 3957 C CA . THR A 1 479 ? -9.858 -2.787 -24.947 1.00 90.75 479 THR A CA 1
ATOM 3958 C C . THR A 1 479 ? -10.305 -4.198 -24.542 1.00 90.75 479 THR A C 1
ATOM 3960 O O . THR A 1 479 ? -10.512 -4.502 -23.361 1.00 90.75 479 THR A O 1
ATOM 3963 N N . SER A 1 480 ? -10.445 -5.096 -25.524 1.00 91.81 480 SER A N 1
ATOM 3964 C CA . SER A 1 480 ? -10.720 -6.517 -25.266 1.00 91.81 480 SER A CA 1
ATOM 3965 C C . SER A 1 480 ? -9.647 -7.153 -24.384 1.00 91.81 480 SER A C 1
ATOM 3967 O O . SER A 1 480 ? -9.972 -7.905 -23.467 1.00 91.81 480 SER A O 1
ATOM 3969 N N . ASP A 1 481 ? -8.385 -6.801 -24.630 1.00 94.19 481 ASP A N 1
ATOM 3970 C CA . ASP A 1 481 ? -7.228 -7.342 -23.919 1.00 94.19 481 ASP A CA 1
ATOM 3971 C C . ASP A 1 481 ? -7.217 -6.875 -22.457 1.00 94.19 481 ASP A C 1
ATOM 3973 O O . ASP A 1 481 ? -6.939 -7.660 -21.557 1.00 94.19 481 ASP A O 1
ATOM 3977 N N . GLU A 1 482 ? -7.590 -5.621 -22.190 1.00 93.19 482 GLU A N 1
ATOM 3978 C CA . GLU A 1 482 ? -7.716 -5.093 -20.821 1.00 93.19 482 GLU A CA 1
ATOM 3979 C C . GLU A 1 482 ? -8.915 -5.684 -20.081 1.00 93.19 482 GLU A C 1
ATOM 3981 O O . GLU A 1 482 ? -8.844 -5.945 -18.880 1.00 93.19 482 GLU A O 1
ATOM 3986 N N . THR A 1 483 ? -10.007 -5.953 -20.797 1.00 93.44 483 THR A N 1
ATOM 3987 C CA . THR A 1 483 ? -11.174 -6.641 -20.231 1.00 93.44 483 THR A CA 1
ATOM 3988 C C . THR A 1 483 ? -10.822 -8.079 -19.837 1.00 93.44 483 THR A C 1
ATOM 3990 O O . THR A 1 483 ? -11.235 -8.555 -18.777 1.00 93.44 483 THR A O 1
ATOM 3993 N N . GLU A 1 484 ? -10.037 -8.781 -20.658 1.00 95.25 484 GLU A N 1
ATOM 3994 C CA . GLU A 1 484 ? -9.530 -10.113 -20.316 1.00 95.25 484 GLU A CA 1
ATOM 3995 C C . GLU A 1 484 ? -8.499 -10.058 -19.184 1.00 95.25 484 GLU A C 1
ATOM 3997 O O . GLU A 1 484 ? -8.579 -10.859 -18.254 1.00 95.25 484 GLU A O 1
ATOM 4002 N N . LEU A 1 485 ? -7.590 -9.078 -19.190 1.00 95.75 485 LEU A N 1
ATOM 4003 C CA . LEU A 1 485 ? -6.648 -8.863 -18.093 1.00 95.75 485 LEU A CA 1
ATOM 4004 C C . LEU A 1 485 ? -7.382 -8.644 -16.762 1.00 95.75 485 LEU A C 1
ATOM 4006 O O . LEU A 1 485 ? -7.050 -9.300 -15.778 1.00 95.75 485 LEU A O 1
ATOM 4010 N N . SER A 1 486 ? -8.420 -7.799 -16.736 1.00 94.88 486 SER A N 1
ATOM 4011 C CA . SER A 1 486 ? -9.268 -7.581 -15.554 1.00 94.88 486 SER A CA 1
ATOM 4012 C C . SER A 1 486 ? -9.894 -8.885 -15.056 1.00 94.88 486 SER A C 1
ATOM 4014 O O . SER A 1 486 ? -9.826 -9.196 -13.865 1.00 94.88 486 SER A O 1
ATOM 4016 N N . ARG A 1 487 ? -10.421 -9.716 -15.967 1.00 96.12 487 ARG A N 1
ATOM 4017 C CA . ARG A 1 487 ? -10.963 -11.041 -15.625 1.00 96.12 487 ARG A CA 1
ATOM 4018 C C . ARG A 1 487 ? -9.906 -11.951 -14.994 1.00 96.12 487 ARG A C 1
ATOM 4020 O O . ARG A 1 487 ? -10.204 -12.613 -13.997 1.00 96.12 487 ARG A O 1
ATOM 4027 N N . GLN A 1 488 ? -8.693 -11.989 -15.551 1.00 97.06 488 GLN A N 1
ATOM 4028 C CA . GLN A 1 488 ? -7.589 -12.790 -15.012 1.00 97.06 488 GLN A CA 1
ATOM 4029 C C . GLN A 1 488 ? -7.138 -12.277 -13.641 1.00 97.06 488 GLN A C 1
ATOM 4031 O O . GLN A 1 488 ? -7.020 -13.070 -12.712 1.00 97.06 488 GLN A O 1
ATOM 4036 N N . MET A 1 489 ? -6.958 -10.965 -13.471 1.00 96.81 489 MET A N 1
ATOM 4037 C CA . MET A 1 489 ? -6.573 -10.360 -12.191 1.00 96.81 489 MET A CA 1
ATOM 4038 C C . MET A 1 489 ? -7.602 -10.659 -11.095 1.00 96.81 489 MET A C 1
ATOM 4040 O O . MET A 1 489 ? -7.243 -11.199 -10.051 1.00 96.81 489 MET A O 1
ATOM 4044 N N . ILE A 1 490 ? -8.896 -10.437 -11.350 1.00 96.06 490 ILE A N 1
ATOM 4045 C CA . ILE A 1 490 ? -9.964 -10.793 -10.399 1.00 96.06 490 ILE A CA 1
ATOM 4046 C C . ILE A 1 490 ? -9.899 -12.281 -10.041 1.00 96.06 490 ILE A C 1
ATOM 4048 O O . ILE A 1 490 ? -10.059 -12.658 -8.877 1.00 96.06 490 ILE A O 1
ATOM 4052 N N . ARG A 1 491 ? -9.634 -13.151 -11.023 1.00 96.88 491 ARG A N 1
ATOM 4053 C CA . ARG A 1 491 ? -9.501 -14.589 -10.778 1.00 96.88 491 ARG A CA 1
ATOM 4054 C C . ARG A 1 491 ? -8.312 -14.909 -9.876 1.00 96.88 491 ARG A C 1
ATOM 4056 O O . ARG A 1 491 ? -8.521 -15.610 -8.894 1.00 96.88 491 ARG A O 1
ATOM 4063 N N . TYR A 1 492 ? -7.122 -14.372 -10.141 1.00 98.31 492 TYR A N 1
ATOM 4064 C CA . TYR A 1 492 ? -5.947 -14.589 -9.288 1.00 98.31 492 TYR A CA 1
ATOM 4065 C C . TYR A 1 492 ? -6.184 -14.109 -7.849 1.00 98.31 492 TYR A C 1
ATOM 4067 O O . TYR A 1 492 ? -5.925 -14.859 -6.907 1.00 98.31 492 TYR A O 1
ATOM 4075 N N . TRP A 1 493 ? -6.742 -12.905 -7.668 1.00 97.44 493 TRP A N 1
ATOM 4076 C CA . TRP A 1 493 ? -7.030 -12.346 -6.341 1.00 97.44 493 TRP A CA 1
ATOM 4077 C C . TRP A 1 493 ? -8.061 -13.188 -5.584 1.00 97.44 493 TRP A C 1
ATOM 4079 O O . TRP A 1 493 ? -7.876 -13.500 -4.408 1.00 97.44 493 TRP A O 1
ATOM 4089 N N . THR A 1 494 ? -9.144 -13.595 -6.251 1.00 95.69 494 THR A N 1
ATOM 4090 C CA . THR A 1 494 ? -10.206 -14.388 -5.611 1.00 95.69 494 THR A CA 1
ATOM 4091 C C . THR A 1 494 ? -9.793 -15.836 -5.351 1.00 95.69 494 THR A C 1
ATOM 4093 O O . THR A 1 494 ? -10.199 -16.399 -4.336 1.00 95.69 494 THR A O 1
ATOM 4096 N N . ASN A 1 495 ? -8.981 -16.440 -6.219 1.00 97.50 495 ASN A N 1
ATOM 4097 C CA . ASN A 1 495 ? -8.358 -17.744 -5.992 1.00 97.50 495 ASN A CA 1
ATOM 4098 C C . ASN A 1 495 ? -7.456 -17.699 -4.754 1.00 97.50 495 ASN A C 1
ATOM 4100 O O . ASN A 1 495 ? -7.676 -18.445 -3.800 1.00 97.50 495 ASN A O 1
ATOM 4104 N N . PHE A 1 496 ? -6.533 -16.734 -4.714 1.00 97.25 496 PHE A N 1
ATOM 4105 C CA . PHE A 1 496 ? -5.640 -16.539 -3.579 1.00 97.25 496 PHE A CA 1
ATOM 4106 C C . PHE A 1 496 ? -6.412 -16.317 -2.273 1.00 97.25 496 PHE A C 1
ATOM 4108 O O . PHE A 1 496 ? -6.137 -16.982 -1.278 1.00 97.25 496 PHE A O 1
ATOM 4115 N N . ALA A 1 497 ? -7.439 -15.462 -2.277 1.00 92.75 497 ALA A N 1
ATOM 4116 C CA . ALA A 1 497 ? -8.268 -15.230 -1.096 1.00 92.75 497 ALA A CA 1
ATOM 4117 C C . ALA A 1 497 ? -8.937 -16.518 -0.574 1.00 92.75 497 ALA A C 1
ATOM 4119 O O . ALA A 1 497 ? -9.057 -16.700 0.640 1.00 92.75 497 ALA A O 1
ATOM 4120 N N . LYS A 1 498 ? -9.337 -17.434 -1.470 1.00 91.56 498 LYS A N 1
ATOM 4121 C CA . LYS A 1 498 ? -9.980 -18.712 -1.121 1.00 91.56 498 LYS A CA 1
ATOM 4122 C C . LYS A 1 498 ? -8.991 -19.747 -0.586 1.00 91.56 498 LYS A C 1
ATOM 4124 O O . LYS A 1 498 ? -9.272 -20.362 0.443 1.00 91.56 498 LYS A O 1
ATOM 4129 N N . THR A 1 499 ? -7.864 -19.951 -1.267 1.00 94.31 499 THR A N 1
ATOM 4130 C CA . THR A 1 499 ? -6.995 -21.128 -1.061 1.00 94.31 499 THR A CA 1
ATOM 4131 C C . THR A 1 499 ? -5.594 -20.789 -0.564 1.00 94.31 499 THR A C 1
ATOM 4133 O O . THR A 1 499 ? -4.983 -21.620 0.097 1.00 94.31 499 THR A O 1
ATOM 4136 N N . GLY A 1 500 ? -5.104 -19.570 -0.797 1.00 94.25 500 GLY A N 1
ATOM 4137 C CA . GLY A 1 500 ? -3.701 -19.190 -0.580 1.00 94.25 500 GLY A CA 1
ATOM 4138 C C . GLY A 1 500 ? -2.833 -19.413 -1.810 1.00 94.25 500 GLY A C 1
ATOM 4139 O O . GLY A 1 500 ? -1.677 -19.009 -1.821 1.00 94.25 500 GLY A O 1
ATOM 4140 N N . ASN A 1 501 ? -3.399 -19.987 -2.874 1.00 97.06 501 ASN A N 1
ATOM 4141 C CA . ASN A 1 501 ? -2.741 -20.196 -4.152 1.00 97.06 501 ASN A CA 1
ATOM 4142 C C . ASN A 1 501 ? -3.518 -19.441 -5.247 1.00 97.06 501 ASN A C 1
ATOM 4144 O O . ASN A 1 501 ? -4.683 -19.757 -5.492 1.00 97.06 501 ASN A O 1
ATOM 4148 N N . PRO A 1 502 ? -2.917 -18.456 -5.938 1.00 97.88 502 PRO A N 1
ATOM 4149 C CA . PRO A 1 502 ? -3.612 -17.683 -6.966 1.00 97.88 502 PRO A CA 1
ATOM 4150 C C . PRO A 1 502 ? -4.018 -18.539 -8.183 1.00 97.88 502 PRO A C 1
ATOM 4152 O O . PRO A 1 502 ? -4.874 -18.129 -8.967 1.00 97.88 502 PRO A O 1
ATOM 4155 N N . ASN A 1 503 ? -3.470 -19.748 -8.330 1.00 98.12 503 ASN A N 1
ATOM 4156 C CA . ASN A 1 503 ? -3.763 -20.654 -9.443 1.00 98.12 503 ASN A CA 1
ATOM 4157 C C . ASN A 1 503 ? -4.998 -21.542 -9.227 1.00 98.12 503 ASN A C 1
ATOM 4159 O O . ASN A 1 503 ? -5.457 -22.174 -10.176 1.00 98.12 503 ASN A O 1
ATOM 4163 N N . GLU A 1 504 ? -5.544 -21.593 -8.007 1.00 94.12 504 GLU A N 1
ATOM 4164 C CA . GLU A 1 504 ? -6.617 -22.518 -7.627 1.00 94.12 504 GLU A CA 1
ATOM 4165 C C . GLU A 1 504 ? -7.705 -21.837 -6.780 1.00 94.12 504 GLU A C 1
ATOM 4167 O O . GLU A 1 504 ? -7.409 -20.960 -5.968 1.00 94.12 504 GLU A O 1
ATOM 4172 N N . PRO A 1 505 ? -8.983 -22.242 -6.900 1.00 95.19 505 PRO A N 1
ATOM 4173 C CA . PRO A 1 505 ? -9.456 -23.465 -7.559 1.00 95.19 505 PRO A CA 1
ATOM 4174 C C . PRO A 1 505 ? -9.818 -23.286 -9.037 1.00 95.19 505 PRO A C 1
ATOM 4176 O O . PRO A 1 505 ? -9.959 -24.268 -9.758 1.00 95.19 505 PRO A O 1
ATOM 4179 N N . ASN A 1 506 ? -10.009 -22.049 -9.500 1.00 93.88 506 ASN A N 1
ATOM 4180 C CA . ASN A 1 506 ? -10.403 -21.803 -10.885 1.00 93.88 506 ASN A CA 1
ATOM 4181 C C . ASN A 1 506 ? -9.172 -21.720 -11.778 1.00 93.88 506 ASN A C 1
ATOM 4183 O O . ASN A 1 506 ? -8.258 -20.960 -11.471 1.00 93.88 506 ASN A O 1
ATOM 4187 N N . SER A 1 507 ? -9.199 -22.404 -12.921 1.00 94.19 507 SER A N 1
ATOM 4188 C CA . SER A 1 507 ? -8.099 -22.382 -13.886 1.00 94.19 507 SER A CA 1
ATOM 4189 C C . SER A 1 507 ? -7.762 -20.960 -14.348 1.00 94.19 507 SER A C 1
ATOM 4191 O O . SER A 1 507 ? -8.648 -20.178 -14.723 1.00 94.19 507 SER A O 1
ATOM 4193 N N . VAL A 1 508 ? -6.471 -20.660 -14.377 1.00 95.31 508 VAL A N 1
ATOM 4194 C CA . VAL A 1 508 ? -5.877 -19.390 -14.814 1.00 95.31 508 VAL A CA 1
ATOM 4195 C C . VAL A 1 508 ? -5.100 -19.592 -16.116 1.00 95.31 508 VAL A C 1
ATOM 4197 O O . VAL A 1 508 ? -4.719 -20.719 -16.435 1.00 95.31 508 VAL A O 1
ATOM 4200 N N . SER A 1 509 ? -4.880 -18.523 -16.884 1.00 92.56 509 SER A N 1
ATOM 4201 C CA . SER A 1 509 ? -4.188 -18.612 -18.181 1.00 92.56 509 SER A CA 1
ATOM 4202 C C . SER A 1 509 ? -2.686 -18.876 -18.049 1.00 92.56 509 SER A C 1
ATOM 4204 O O . SER A 1 509 ? -2.114 -19.605 -18.857 1.00 92.56 509 SER A O 1
ATOM 4206 N N . VAL A 1 510 ? -2.051 -18.307 -17.023 1.00 96.69 510 VAL A N 1
ATOM 4207 C CA . VAL A 1 510 ? -0.621 -18.461 -16.739 1.00 96.69 510 VAL A CA 1
ATOM 4208 C C . VAL A 1 510 ? -0.447 -18.946 -15.304 1.00 96.69 510 VAL A C 1
ATOM 4210 O O . VAL A 1 510 ? -1.031 -18.387 -14.378 1.00 96.69 510 VAL A O 1
ATOM 4213 N N . GLN A 1 511 ? 0.358 -19.985 -15.104 1.00 97.31 511 GLN A N 1
ATOM 4214 C CA . GLN A 1 511 ? 0.671 -20.472 -13.761 1.00 97.31 511 GLN A CA 1
ATOM 4215 C C . GLN A 1 511 ? 1.608 -19.489 -13.061 1.00 97.31 511 GLN A C 1
ATOM 4217 O O . GLN A 1 511 ? 2.692 -19.219 -13.567 1.00 97.31 511 GLN A O 1
ATOM 4222 N N . TRP A 1 512 ? 1.190 -18.972 -11.909 1.00 97.56 512 TRP A N 1
ATOM 4223 C CA . TRP A 1 512 ? 1.932 -18.033 -11.077 1.00 97.56 512 TRP A CA 1
ATOM 4224 C C . TRP A 1 512 ? 2.657 -18.794 -9.958 1.00 97.56 512 TRP A C 1
ATOM 4226 O O . TRP A 1 512 ? 2.018 -19.184 -8.979 1.00 97.56 512 TRP A O 1
ATOM 4236 N N . PRO A 1 513 ? 3.971 -19.046 -10.079 1.00 97.56 513 PRO A N 1
ATOM 4237 C CA . PRO A 1 513 ? 4.725 -19.757 -9.054 1.00 97.56 513 PRO A CA 1
ATOM 4238 C C . PRO A 1 513 ? 4.934 -18.892 -7.800 1.00 97.56 513 PRO A C 1
ATOM 4240 O O . PRO A 1 513 ? 4.939 -17.659 -7.893 1.00 97.56 513 PRO A O 1
ATOM 4243 N N . PRO A 1 514 ? 5.147 -19.517 -6.630 1.00 97.25 514 PRO A N 1
ATOM 4244 C CA . PRO A 1 514 ? 5.553 -18.795 -5.436 1.00 97.25 514 PRO A CA 1
ATOM 4245 C C . PRO A 1 514 ? 6.932 -18.143 -5.626 1.00 97.25 514 PRO A C 1
ATOM 4247 O O . PRO A 1 514 ? 7.786 -18.603 -6.384 1.00 97.25 514 PRO A O 1
ATOM 4250 N N . TYR A 1 515 ? 7.153 -17.057 -4.899 1.00 96.62 515 TYR A N 1
ATOM 4251 C CA . TYR A 1 515 ? 8.415 -16.346 -4.826 1.00 96.62 515 TYR A CA 1
ATOM 4252 C C . TYR A 1 515 ? 9.423 -17.148 -3.997 1.00 96.62 515 TYR A C 1
ATOM 4254 O O . TYR A 1 515 ? 9.205 -17.414 -2.815 1.00 96.62 515 TYR A O 1
ATOM 4262 N N . GLU A 1 516 ? 10.544 -17.512 -4.618 1.00 94.94 516 GLU A N 1
ATOM 4263 C CA . GLU A 1 516 ? 11.556 -18.408 -4.051 1.00 94.94 516 GLU A CA 1
ATOM 4264 C C . GLU A 1 516 ? 12.961 -17.792 -4.073 1.00 94.94 516 GLU A C 1
ATOM 4266 O O . GLU A 1 516 ? 13.249 -16.874 -4.840 1.00 94.94 516 GLU A O 1
ATOM 4271 N N . LYS A 1 517 ? 13.882 -18.359 -3.279 1.00 91.62 517 LYS A N 1
ATOM 4272 C CA . LYS A 1 517 ? 15.272 -17.877 -3.142 1.00 91.62 517 LYS A CA 1
ATOM 4273 C C . LYS A 1 517 ? 16.044 -17.813 -4.462 1.00 91.62 517 LYS A C 1
ATOM 4275 O O . LYS A 1 517 ? 16.828 -16.884 -4.647 1.00 91.62 517 LYS A O 1
ATOM 4280 N N . ILE A 1 518 ? 15.851 -18.802 -5.339 1.00 92.94 518 ILE A N 1
ATOM 4281 C CA . ILE A 1 518 ? 16.624 -18.942 -6.581 1.00 92.94 518 ILE A CA 1
ATOM 4282 C C . ILE A 1 518 ? 15.984 -18.123 -7.699 1.00 92.94 518 ILE A C 1
ATOM 4284 O O . ILE A 1 518 ? 16.595 -17.173 -8.178 1.00 92.94 518 ILE A O 1
ATOM 4288 N N . LYS A 1 519 ? 14.760 -18.479 -8.108 1.00 94.38 519 LYS A N 1
ATOM 4289 C CA . LYS A 1 519 ? 14.120 -17.863 -9.277 1.00 94.38 519 LYS A CA 1
ATOM 4290 C C . LYS A 1 519 ? 13.564 -16.470 -9.006 1.00 94.38 519 LYS A C 1
ATOM 4292 O O . LYS A 1 519 ? 13.576 -15.635 -9.906 1.00 94.38 519 LYS A O 1
ATOM 4297 N N . LYS A 1 520 ? 13.101 -16.202 -7.774 1.00 96.06 520 LYS A N 1
ATOM 4298 C CA . LYS A 1 520 ? 12.460 -14.927 -7.395 1.00 96.06 520 LYS A CA 1
ATOM 4299 C C . LYS A 1 520 ? 11.367 -14.537 -8.397 1.00 96.06 520 LYS A C 1
ATOM 4301 O O . LYS A 1 520 ? 11.321 -13.398 -8.869 1.00 96.06 520 LYS A O 1
ATOM 4306 N N . SER A 1 521 ? 10.566 -15.530 -8.781 1.00 97.75 521 SER A N 1
ATOM 4307 C CA . SER A 1 521 ? 9.589 -15.411 -9.853 1.00 97.75 521 SER A CA 1
ATOM 4308 C C . SER A 1 521 ? 8.449 -14.473 -9.473 1.00 97.75 521 SER A C 1
ATOM 4310 O O . SER A 1 521 ? 8.024 -14.424 -8.317 1.00 97.75 521 SER A O 1
ATOM 4312 N N . TYR A 1 522 ? 7.937 -13.752 -10.459 1.00 98.31 522 TYR A N 1
ATOM 4313 C CA . TYR A 1 522 ? 6.813 -12.840 -10.317 1.00 98.31 522 TYR A CA 1
ATOM 4314 C C . TYR A 1 522 ? 5.963 -12.854 -11.587 1.00 98.31 522 TYR A C 1
ATOM 4316 O O . TYR A 1 522 ? 6.454 -13.178 -12.668 1.00 98.31 522 TYR A O 1
ATOM 4324 N N . ILE A 1 523 ? 4.684 -12.505 -11.469 1.00 98.25 523 ILE A N 1
ATOM 4325 C CA . ILE A 1 523 ? 3.816 -12.325 -12.636 1.00 98.25 523 ILE A CA 1
ATOM 4326 C C . ILE A 1 523 ? 3.811 -10.854 -13.061 1.00 98.25 523 ILE A C 1
ATOM 4328 O O . ILE A 1 523 ? 3.680 -9.959 -12.225 1.00 98.25 523 ILE A O 1
ATOM 4332 N N . ASN A 1 524 ? 3.954 -10.599 -14.357 1.00 98.12 524 ASN A N 1
ATOM 4333 C CA . ASN A 1 524 ? 3.853 -9.273 -14.946 1.00 98.12 524 ASN A CA 1
ATOM 4334 C C . ASN A 1 524 ? 2.474 -9.090 -15.595 1.00 98.12 524 ASN A C 1
ATOM 4336 O O . ASN A 1 524 ? 2.143 -9.752 -16.583 1.00 98.12 524 ASN A O 1
ATOM 4340 N N . PHE A 1 525 ? 1.670 -8.190 -15.032 1.00 97.56 525 PHE A N 1
ATOM 4341 C CA . PHE A 1 525 ? 0.342 -7.852 -15.529 1.00 97.56 525 PHE A CA 1
ATOM 4342 C C . PHE A 1 525 ? 0.427 -6.738 -16.579 1.00 97.56 525 PHE A C 1
ATOM 4344 O O . PHE A 1 525 ? 0.584 -5.558 -16.255 1.00 97.56 525 PHE A O 1
ATOM 4351 N N . HIS A 1 526 ? 0.276 -7.129 -17.845 1.00 95.62 526 HIS A N 1
ATOM 4352 C CA . HI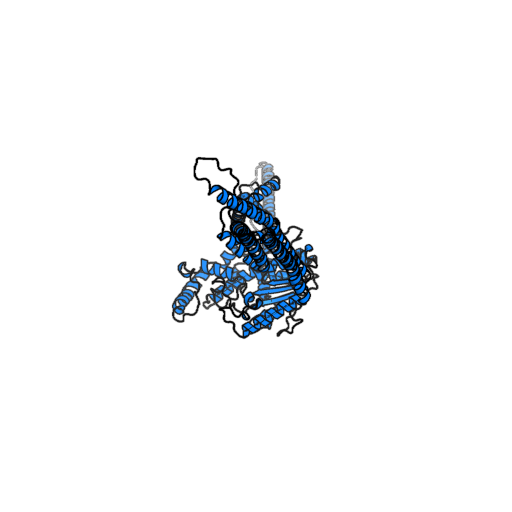S A 1 526 ? 0.174 -6.236 -18.998 1.00 95.62 526 HIS A CA 1
ATOM 4353 C C . HIS A 1 526 ? -0.837 -6.795 -20.006 1.00 95.62 526 HIS A C 1
ATOM 4355 O O . HIS A 1 526 ? -0.757 -7.973 -20.356 1.00 95.62 526 HIS A O 1
ATOM 4361 N N . ALA A 1 527 ? -1.755 -5.972 -20.530 1.00 93.19 527 ALA A N 1
ATOM 4362 C CA . ALA A 1 527 ? -2.904 -6.469 -21.301 1.00 93.19 527 ALA A CA 1
ATOM 4363 C C . ALA A 1 527 ? -2.488 -7.260 -22.548 1.00 93.19 527 ALA A C 1
ATOM 4365 O O . ALA A 1 527 ? -3.001 -8.341 -22.813 1.00 93.19 527 ALA A O 1
ATOM 4366 N N . LYS A 1 528 ? -1.470 -6.776 -23.267 1.00 92.62 528 LYS A N 1
ATOM 4367 C CA . LYS A 1 528 ? -0.946 -7.464 -24.461 1.00 92.62 528 LYS A CA 1
ATOM 4368 C C . LYS A 1 528 ? -0.135 -8.724 -24.157 1.00 92.62 528 LYS A C 1
ATOM 4370 O O . LYS A 1 528 ? 0.116 -9.516 -25.061 1.00 92.62 528 LYS A O 1
ATOM 4375 N N . LYS A 1 529 ? 0.399 -8.850 -22.939 1.00 93.25 529 LYS A N 1
ATOM 4376 C CA . LYS A 1 529 ? 1.369 -9.894 -22.603 1.00 93.25 529 LYS A CA 1
ATOM 4377 C C . LYS A 1 529 ? 1.375 -10.146 -21.096 1.00 93.25 529 LYS A C 1
ATOM 4379 O O . LYS A 1 529 ? 2.144 -9.534 -20.366 1.00 93.25 529 LYS A O 1
ATOM 4384 N N . LEU A 1 530 ? 0.531 -11.072 -20.657 1.00 96.06 530 LEU A N 1
ATOM 4385 C CA . LEU A 1 530 ? 0.569 -11.626 -19.307 1.00 96.06 530 LEU A CA 1
ATOM 4386 C C . LEU A 1 530 ? 1.612 -12.747 -19.264 1.00 96.06 530 LEU A C 1
ATOM 4388 O O . LEU A 1 530 ? 1.488 -13.721 -20.007 1.00 96.06 530 LEU A O 1
ATOM 4392 N N . LEU A 1 531 ? 2.644 -12.617 -18.433 1.00 96.88 531 LEU A N 1
ATOM 4393 C CA . LEU A 1 531 ? 3.684 -13.643 -18.312 1.00 96.88 531 LEU A CA 1
ATOM 4394 C C . LEU A 1 531 ? 4.297 -13.704 -16.914 1.00 96.88 531 LEU A C 1
ATOM 4396 O O . LEU A 1 531 ? 4.182 -12.764 -16.135 1.00 96.88 531 LEU A O 1
ATOM 4400 N N . VAL A 1 532 ? 4.982 -14.810 -16.632 1.00 97.94 532 VAL A N 1
ATOM 4401 C CA . VAL A 1 532 ? 5.845 -14.955 -15.456 1.00 97.94 532 VAL A CA 1
ATOM 4402 C C . VAL A 1 532 ? 7.288 -14.692 -15.850 1.00 97.94 532 VAL A C 1
ATOM 4404 O O . VAL A 1 532 ? 7.770 -15.187 -16.870 1.00 97.94 532 VAL A O 1
ATOM 4407 N N . GLU A 1 533 ? 7.961 -13.912 -15.020 1.00 97.44 533 GLU A N 1
ATOM 4408 C CA . GLU A 1 533 ? 9.357 -13.529 -15.151 1.00 97.44 533 GLU A CA 1
ATOM 4409 C C . GLU A 1 533 ? 10.114 -13.894 -13.871 1.00 97.44 533 GLU A C 1
ATOM 4411 O O . GLU A 1 533 ? 9.521 -14.103 -12.813 1.00 97.44 533 GLU A O 1
ATOM 4416 N N . ASP A 1 534 ? 11.439 -13.955 -13.971 1.00 97.50 534 ASP A N 1
ATOM 4417 C CA . ASP A 1 534 ? 12.341 -14.266 -12.864 1.00 97.50 534 ASP A CA 1
ATOM 4418 C C . ASP A 1 534 ? 13.173 -13.036 -12.478 1.00 97.50 534 ASP A C 1
ATOM 4420 O O . ASP A 1 534 ? 13.241 -12.047 -13.211 1.00 97.50 534 ASP A O 1
ATOM 4424 N N . ASN A 1 535 ? 13.860 -13.115 -11.336 1.00 96.69 535 ASN A N 1
ATOM 4425 C CA . ASN A 1 535 ? 14.748 -12.067 -10.825 1.00 96.69 535 ASN A CA 1
ATOM 4426 C C . ASN A 1 535 ? 14.043 -10.721 -10.586 1.00 96.69 535 ASN A C 1
ATOM 4428 O O . ASN A 1 535 ? 14.561 -9.673 -10.984 1.00 96.69 535 ASN A O 1
ATOM 4432 N N . PHE A 1 536 ? 12.884 -10.749 -9.917 1.00 97.12 536 PHE A N 1
ATOM 4433 C CA . PHE A 1 536 ? 12.093 -9.556 -9.596 1.00 97.12 536 PHE A CA 1
ATOM 4434 C C . PHE A 1 536 ? 12.956 -8.384 -9.091 1.00 97.12 536 PHE A C 1
ATOM 4436 O O . PHE A 1 536 ? 13.502 -8.426 -7.988 1.00 97.12 536 PHE A O 1
ATOM 4443 N N . LEU A 1 537 ? 13.097 -7.353 -9.936 1.00 95.75 537 LEU A N 1
ATOM 4444 C CA . LEU A 1 537 ? 13.835 -6.105 -9.683 1.00 95.75 537 LEU A CA 1
ATOM 4445 C C . LEU A 1 537 ? 15.257 -6.279 -9.094 1.00 95.75 537 LEU A C 1
ATOM 4447 O O . LEU A 1 537 ? 15.798 -5.367 -8.462 1.00 95.75 537 LEU A O 1
ATOM 4451 N N . GLU A 1 538 ? 15.907 -7.420 -9.345 1.00 94.69 538 GLU A N 1
ATOM 4452 C CA . GLU A 1 538 ? 17.148 -7.816 -8.668 1.00 94.69 538 GLU A CA 1
ATOM 4453 C C . GLU A 1 538 ? 18.293 -6.817 -8.890 1.00 94.69 538 GLU A C 1
ATOM 4455 O O . GLU A 1 538 ? 18.982 -6.442 -7.944 1.00 94.69 538 GLU A O 1
ATOM 4460 N N . ALA A 1 539 ? 18.484 -6.339 -10.124 1.00 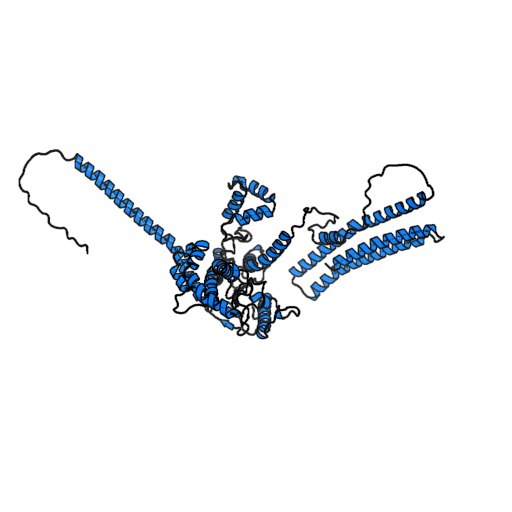94.44 539 ALA A N 1
ATOM 4461 C CA . ALA A 1 539 ? 19.560 -5.401 -10.450 1.00 94.44 539 ALA A CA 1
ATOM 4462 C C . ALA A 1 539 ? 19.422 -4.064 -9.700 1.00 94.44 539 ALA A C 1
ATOM 4464 O O . ALA A 1 539 ? 20.413 -3.516 -9.213 1.00 94.44 539 ALA A O 1
ATOM 4465 N N . ARG A 1 540 ? 18.187 -3.559 -9.566 1.00 93.88 540 ARG A N 1
ATOM 4466 C CA . ARG A 1 540 ? 17.893 -2.319 -8.830 1.00 93.88 540 ARG A CA 1
ATOM 4467 C C . ARG A 1 540 ? 18.115 -2.513 -7.337 1.00 93.88 540 ARG A C 1
ATOM 4469 O O . ARG A 1 540 ? 18.742 -1.669 -6.702 1.00 93.88 540 ARG A O 1
ATOM 4476 N N . PHE A 1 541 ? 17.680 -3.651 -6.794 1.00 95.38 541 PHE A N 1
ATOM 4477 C CA . PHE A 1 541 ? 17.936 -3.984 -5.398 1.00 95.38 541 PHE A CA 1
ATOM 4478 C C . PHE A 1 541 ? 19.433 -4.057 -5.093 1.00 95.38 541 PHE A C 1
ATOM 4480 O O . PHE A 1 541 ? 19.884 -3.456 -4.124 1.00 95.38 541 PHE A O 1
ATOM 4487 N N . GLN A 1 542 ? 20.214 -4.771 -5.910 1.00 95.62 542 GLN A N 1
ATOM 4488 C CA . GLN A 1 542 ? 21.648 -4.954 -5.665 1.00 95.62 542 GLN A CA 1
ATOM 4489 C C . GLN A 1 542 ? 22.403 -3.623 -5.654 1.00 95.62 542 GLN A C 1
ATOM 4491 O O . GLN A 1 542 ? 23.254 -3.413 -4.790 1.00 95.62 542 GLN A O 1
ATOM 4496 N N . PHE A 1 543 ? 22.043 -2.704 -6.553 1.00 95.88 543 PHE A N 1
ATOM 4497 C CA . PHE A 1 543 ? 22.587 -1.350 -6.563 1.00 95.88 543 PHE A CA 1
ATOM 4498 C C . PHE A 1 543 ? 22.391 -0.642 -5.210 1.00 95.88 543 PHE A C 1
ATOM 4500 O O . PHE A 1 543 ? 23.365 -0.222 -4.582 1.00 95.88 543 PHE A O 1
ATOM 4507 N N . TRP A 1 544 ? 21.151 -0.570 -4.717 1.00 95.19 544 TRP A N 1
ATOM 4508 C CA . TRP A 1 544 ? 20.856 0.088 -3.439 1.00 95.19 544 TRP A CA 1
ATOM 4509 C C . TRP A 1 544 ? 21.406 -0.662 -2.234 1.00 95.19 544 TRP A C 1
ATOM 4511 O O . TRP A 1 544 ? 21.871 -0.032 -1.288 1.00 95.19 544 TRP A O 1
ATOM 4521 N N . ASN A 1 545 ? 21.430 -1.991 -2.286 1.00 93.94 545 ASN A N 1
ATOM 4522 C CA . ASN A 1 545 ? 21.981 -2.820 -1.225 1.00 93.94 545 ASN A CA 1
ATOM 4523 C C . ASN A 1 545 ? 23.474 -2.531 -1.010 1.00 93.94 545 ASN A C 1
ATOM 4525 O O . ASN A 1 545 ? 23.911 -2.380 0.130 1.00 93.94 545 ASN A O 1
ATOM 4529 N N . ILE A 1 546 ? 24.251 -2.382 -2.091 1.00 93.31 546 ILE A N 1
ATOM 4530 C CA . ILE A 1 546 ? 25.672 -2.004 -2.023 1.00 93.31 546 ILE A CA 1
ATOM 4531 C C . ILE A 1 546 ? 25.839 -0.607 -1.412 1.00 93.31 546 ILE A C 1
ATOM 4533 O O . ILE A 1 546 ? 26.677 -0.419 -0.527 1.00 93.31 546 ILE A O 1
ATOM 4537 N N . ILE A 1 547 ? 25.042 0.368 -1.862 1.00 92.12 547 ILE A N 1
ATOM 4538 C CA . ILE A 1 547 ? 25.090 1.744 -1.347 1.00 92.12 547 ILE A CA 1
ATOM 4539 C C . ILE A 1 547 ? 24.752 1.781 0.148 1.00 92.12 547 ILE A C 1
ATOM 4541 O O . ILE A 1 547 ? 25.500 2.371 0.930 1.00 92.12 547 ILE A O 1
ATOM 4545 N N . ALA A 1 548 ? 23.676 1.112 0.564 1.00 88.19 548 ALA A N 1
ATOM 4546 C CA . ALA A 1 548 ? 23.234 1.065 1.954 1.00 88.19 548 ALA A CA 1
ATOM 4547 C C . ALA A 1 548 ? 24.277 0.409 2.877 1.00 88.19 548 ALA A C 1
ATOM 4549 O O . ALA A 1 548 ? 24.573 0.940 3.947 1.00 88.19 548 ALA A O 1
ATOM 4550 N N . HIS A 1 549 ? 24.908 -0.691 2.451 1.00 86.69 549 HIS A N 1
ATOM 4551 C CA . HIS A 1 549 ? 25.980 -1.325 3.227 1.00 86.69 549 HIS A CA 1
ATOM 4552 C C . HIS A 1 549 ? 27.206 -0.413 3.366 1.00 86.69 549 HIS A C 1
ATOM 4554 O O . HIS A 1 549 ? 27.748 -0.262 4.461 1.00 86.69 549 HIS A O 1
ATOM 4560 N N . ARG A 1 550 ? 27.631 0.251 2.282 1.00 86.25 550 ARG A N 1
ATOM 4561 C CA . ARG A 1 550 ? 28.774 1.181 2.320 1.00 86.25 550 ARG A CA 1
ATOM 4562 C C . ARG A 1 550 ? 28.496 2.393 3.203 1.00 86.25 550 ARG A C 1
ATOM 4564 O O . ARG A 1 550 ? 29.396 2.828 3.916 1.00 86.25 550 ARG A O 1
ATOM 4571 N N . GLN A 1 551 ? 27.270 2.913 3.192 1.00 81.06 551 GLN A N 1
ATOM 4572 C CA . GLN A 1 551 ? 26.849 4.012 4.062 1.00 81.06 551 GLN A CA 1
ATOM 4573 C C . GLN A 1 551 ? 27.081 3.680 5.545 1.00 81.06 551 GLN A C 1
ATOM 4575 O O . GLN A 1 551 ? 27.629 4.508 6.272 1.00 81.06 551 GLN A O 1
ATOM 4580 N N . LEU A 1 552 ? 26.725 2.468 5.988 1.00 70.06 552 LEU A N 1
ATOM 4581 C CA . LEU A 1 552 ? 26.921 2.017 7.373 1.00 70.06 552 LEU A CA 1
ATOM 4582 C C . LEU A 1 552 ? 28.405 1.920 7.769 1.00 70.06 552 LEU A C 1
ATOM 4584 O O . LEU A 1 552 ? 28.749 2.117 8.934 1.00 70.06 552 LEU A O 1
ATOM 4588 N N . CYS A 1 553 ? 29.301 1.670 6.811 1.00 59.06 553 CYS A N 1
ATOM 4589 C CA . CYS A 1 553 ? 30.742 1.584 7.061 1.00 59.06 553 CYS A CA 1
ATOM 4590 C C . CYS A 1 553 ? 31.446 2.952 7.144 1.00 59.06 553 CYS A C 1
ATOM 4592 O O . CYS A 1 553 ? 32.538 3.036 7.710 1.00 59.06 553 CYS A O 1
ATOM 4594 N N . ILE A 1 554 ? 30.854 4.032 6.615 1.00 61.62 554 ILE A N 1
ATOM 4595 C CA . ILE A 1 554 ? 31.474 5.370 6.631 1.00 61.62 554 ILE A CA 1
ATOM 4596 C C . ILE A 1 554 ? 31.691 5.885 8.070 1.00 61.62 554 ILE A C 1
ATOM 4598 O O . ILE A 1 554 ? 32.827 6.245 8.382 1.00 61.62 554 ILE A O 1
ATOM 4602 N N . PRO A 1 555 ? 30.700 5.880 8.988 1.00 55.59 555 PRO A N 1
ATOM 4603 C CA . PRO A 1 555 ? 30.914 6.294 10.380 1.00 55.59 555 PRO A CA 1
ATOM 4604 C C . PRO A 1 555 ? 32.030 5.505 11.080 1.00 55.59 555 PRO A C 1
ATOM 4606 O O . PRO A 1 555 ? 32.811 6.073 11.844 1.00 55.59 555 PRO A O 1
ATOM 4609 N N . PHE A 1 556 ? 32.133 4.208 10.777 1.00 54.41 556 PHE A N 1
ATOM 4610 C CA . PHE A 1 556 ? 33.128 3.309 11.357 1.00 54.41 556 PHE A CA 1
ATOM 4611 C C . PHE A 1 556 ? 34.557 3.671 10.919 1.00 54.41 556 PHE A C 1
ATOM 4613 O O . PHE A 1 556 ? 35.464 3.742 11.747 1.00 54.41 556 PHE A O 1
ATOM 4620 N N . TYR A 1 557 ? 34.762 3.992 9.637 1.00 53.22 557 TYR A N 1
ATOM 4621 C CA . TYR A 1 557 ? 36.076 4.380 9.111 1.00 53.22 557 TYR A CA 1
ATOM 4622 C C . TYR A 1 557 ? 36.573 5.720 9.682 1.00 53.22 557 TYR A C 1
ATOM 4624 O O . TYR A 1 557 ? 37.727 5.835 10.103 1.00 53.22 557 TYR A O 1
ATOM 4632 N N . TRP A 1 558 ? 35.694 6.726 9.767 1.00 56.56 558 TRP A N 1
ATOM 4633 C CA . TRP A 1 558 ? 36.059 8.042 10.303 1.00 56.56 558 TRP A CA 1
ATOM 4634 C C . TRP A 1 558 ? 36.472 7.970 11.777 1.00 56.56 558 TRP A C 1
ATOM 4636 O O . TRP A 1 558 ? 37.488 8.558 12.146 1.00 56.56 558 TRP A O 1
ATOM 4646 N N . TYR A 1 559 ? 35.775 7.177 12.598 1.00 58.44 559 TYR A N 1
ATOM 4647 C CA . TYR A 1 559 ? 36.114 7.013 14.015 1.00 58.44 559 TYR A CA 1
ATOM 4648 C C . TYR A 1 559 ? 37.538 6.473 14.225 1.00 58.44 559 TYR A C 1
ATOM 4650 O O . TYR A 1 559 ? 38.296 7.020 15.027 1.00 58.44 559 TYR A O 1
ATOM 4658 N N . HIS A 1 560 ? 37.949 5.459 13.457 1.00 61.03 560 HIS A N 1
ATOM 4659 C CA . HIS A 1 560 ? 39.303 4.909 13.550 1.00 61.03 560 HIS A CA 1
ATOM 4660 C C . HIS A 1 560 ? 40.374 5.886 13.059 1.00 61.03 560 HIS A C 1
ATOM 4662 O O . HIS A 1 560 ? 41.408 6.024 13.710 1.00 61.03 560 HIS A O 1
ATOM 4668 N N . THR A 1 561 ? 40.127 6.616 11.966 1.00 71.50 561 THR A N 1
ATOM 4669 C CA . THR A 1 561 ? 41.088 7.626 11.487 1.00 71.50 561 THR A CA 1
ATOM 4670 C C . THR A 1 561 ? 41.253 8.782 12.473 1.00 71.50 561 THR A C 1
ATOM 4672 O O . THR A 1 561 ? 42.381 9.162 12.775 1.00 71.50 561 THR A O 1
ATOM 4675 N N . SER A 1 562 ? 40.164 9.296 13.055 1.00 72.94 562 SER A N 1
ATOM 4676 C CA . SER A 1 562 ? 40.224 10.353 14.069 1.00 72.94 562 SER A CA 1
ATOM 4677 C C . SER A 1 562 ? 40.865 9.879 15.373 1.00 72.94 562 SER A C 1
ATOM 4679 O O . SER A 1 562 ? 41.626 10.634 15.974 1.00 72.94 562 SER A O 1
ATOM 4681 N N . LEU A 1 563 ? 40.623 8.633 15.791 1.00 79.50 563 LEU A N 1
ATOM 4682 C CA . LEU A 1 563 ? 41.281 8.036 16.954 1.00 79.50 563 LEU A CA 1
ATOM 4683 C C . LEU A 1 563 ? 42.791 7.877 16.725 1.00 79.50 563 LEU A C 1
ATOM 4685 O O . LEU A 1 563 ? 43.577 8.244 17.592 1.00 79.50 563 LEU A O 1
ATOM 4689 N N . LEU A 1 564 ? 43.207 7.390 15.552 1.00 83.88 564 LEU A N 1
ATOM 4690 C CA . LEU A 1 564 ? 44.623 7.249 15.193 1.00 83.88 564 LEU A CA 1
ATOM 4691 C C . LEU A 1 564 ? 45.328 8.606 15.103 1.00 83.88 564 LEU A C 1
ATOM 4693 O O . LEU A 1 564 ? 46.428 8.760 15.631 1.00 83.88 564 LEU A O 1
ATOM 4697 N N . VAL A 1 565 ? 44.681 9.608 14.501 1.00 87.50 565 VAL A N 1
ATOM 4698 C CA . VAL A 1 565 ? 45.184 10.990 14.472 1.00 87.50 565 VAL A CA 1
ATOM 4699 C C . VAL A 1 565 ? 45.257 11.569 15.887 1.00 87.50 565 VAL A C 1
ATOM 4701 O O . VAL A 1 565 ? 46.246 12.208 16.233 1.00 87.50 565 VAL A O 1
ATOM 4704 N N . GLY A 1 566 ? 44.266 11.297 16.739 1.00 87.31 566 GLY A N 1
ATOM 4705 C CA . GLY A 1 566 ? 44.269 11.702 18.145 1.00 87.31 566 GLY A CA 1
ATOM 4706 C C . GLY A 1 566 ? 45.418 11.079 18.942 1.00 87.31 566 GLY A C 1
ATOM 4707 O O . GLY A 1 566 ? 46.116 11.788 19.667 1.00 87.31 566 GLY A O 1
ATOM 4708 N N . ILE A 1 567 ? 45.671 9.778 18.760 1.00 92.12 567 ILE A N 1
ATOM 4709 C CA . ILE A 1 567 ? 46.810 9.071 19.365 1.00 92.12 567 ILE A CA 1
ATOM 4710 C C . ILE A 1 567 ? 48.132 9.665 18.864 1.00 92.12 567 ILE A C 1
ATOM 4712 O O . ILE A 1 567 ? 49.026 9.906 19.671 1.00 92.12 567 ILE A O 1
ATOM 4716 N N . LEU A 1 568 ? 48.256 9.956 17.565 1.00 92.00 568 LEU A N 1
ATOM 4717 C CA . LEU A 1 568 ? 49.454 10.570 16.984 1.00 92.00 568 LEU A CA 1
ATOM 4718 C C . LEU A 1 568 ? 49.722 11.975 17.552 1.00 92.00 568 LEU A C 1
ATOM 4720 O O . LEU A 1 568 ? 50.852 12.307 17.895 1.00 92.00 568 LEU A O 1
ATOM 4724 N N . ILE A 1 569 ? 48.687 12.806 17.691 1.00 93.06 569 ILE A N 1
ATOM 4725 C CA . ILE A 1 569 ? 48.822 14.143 18.285 1.00 93.06 569 ILE A CA 1
ATOM 4726 C C . ILE A 1 569 ? 49.239 14.035 19.756 1.00 93.06 569 ILE A C 1
ATOM 4728 O O . ILE A 1 569 ? 50.134 14.759 20.196 1.00 93.06 569 ILE A O 1
ATOM 4732 N N . LEU A 1 570 ? 48.636 13.112 20.513 1.00 93.12 570 LEU A N 1
ATOM 4733 C CA . LEU A 1 570 ? 48.977 12.891 21.918 1.00 93.12 570 LEU A CA 1
ATOM 4734 C C . LEU A 1 570 ? 50.423 12.401 22.082 1.00 93.12 570 LEU A C 1
ATOM 4736 O O . LEU A 1 570 ? 51.128 12.886 22.965 1.00 93.12 570 LEU A O 1
ATOM 4740 N N . THR A 1 571 ? 50.896 11.489 21.228 1.00 93.81 571 THR A N 1
ATOM 4741 C CA . THR A 1 571 ? 52.286 11.010 21.285 1.00 93.81 571 THR A CA 1
ATOM 4742 C C . THR A 1 571 ? 53.278 12.117 20.945 1.00 93.81 571 THR A C 1
ATOM 4744 O O . THR A 1 571 ? 54.249 12.292 21.679 1.00 93.81 571 THR A O 1
ATOM 4747 N N . ILE A 1 572 ? 53.012 12.929 19.916 1.00 94.38 572 ILE A N 1
ATOM 4748 C CA . ILE A 1 572 ? 53.831 14.108 19.593 1.00 94.38 572 ILE A CA 1
ATOM 4749 C C . ILE A 1 572 ? 53.864 15.080 20.778 1.00 94.38 572 ILE A C 1
ATOM 4751 O O . ILE A 1 572 ? 54.931 15.560 21.157 1.00 94.38 572 ILE A O 1
ATOM 4755 N N . PHE A 1 573 ? 52.717 15.340 21.407 1.00 94.38 573 PHE A N 1
ATOM 4756 C CA . PHE A 1 573 ? 52.630 16.230 22.562 1.00 94.38 573 PHE A CA 1
ATOM 4757 C C . PHE A 1 573 ? 53.440 15.711 23.760 1.00 94.38 573 PHE A C 1
ATOM 4759 O O . PHE A 1 573 ? 54.186 16.470 24.379 1.00 94.38 573 PHE A O 1
ATOM 4766 N N . LEU A 1 574 ? 53.368 14.408 24.049 1.00 93.38 574 LEU A N 1
ATOM 4767 C CA . LEU A 1 574 ? 54.170 13.771 25.097 1.00 93.38 574 LEU A CA 1
ATOM 4768 C C . LEU A 1 574 ? 55.674 13.823 24.790 1.00 93.38 574 LEU A C 1
ATOM 4770 O O . LEU A 1 574 ? 56.466 14.097 25.692 1.00 93.38 574 LEU A O 1
ATOM 4774 N N . ILE A 1 575 ? 56.073 13.631 23.528 1.00 92.62 575 ILE A N 1
ATOM 4775 C CA . ILE A 1 575 ? 57.468 13.780 23.085 1.00 92.62 575 ILE A CA 1
ATOM 4776 C C . ILE A 1 575 ? 57.941 15.225 23.284 1.00 92.62 575 ILE A C 1
ATOM 4778 O O . ILE A 1 575 ? 59.028 15.447 23.815 1.00 92.62 575 ILE A O 1
ATOM 4782 N N . LEU A 1 576 ? 57.128 16.220 22.923 1.00 91.06 576 LEU A N 1
ATOM 4783 C CA . LEU A 1 576 ? 57.462 17.634 23.115 1.00 91.06 576 LEU A CA 1
ATOM 4784 C C . LEU A 1 576 ? 57.592 18.001 24.598 1.00 91.06 576 LEU A C 1
ATOM 4786 O O . LEU A 1 576 ? 58.536 18.698 24.969 1.00 91.06 576 LEU A O 1
ATOM 4790 N N . ILE A 1 577 ? 56.702 17.493 25.457 1.00 91.25 577 ILE A N 1
ATOM 4791 C CA . ILE A 1 577 ? 56.812 17.637 26.916 1.00 91.25 577 ILE A CA 1
ATOM 4792 C C . ILE A 1 577 ? 58.119 17.014 27.411 1.00 91.25 577 ILE A C 1
ATOM 4794 O O . ILE A 1 577 ? 58.863 17.655 28.156 1.00 91.25 577 ILE A O 1
ATOM 4798 N N . TYR A 1 578 ? 58.426 15.791 26.978 1.00 89.38 578 TYR A N 1
ATOM 4799 C CA . TYR A 1 578 ? 59.656 15.098 27.350 1.00 89.38 578 TYR A CA 1
ATOM 4800 C C . TYR A 1 578 ? 60.904 15.901 26.950 1.00 89.38 578 TYR A C 1
ATOM 4802 O O . TYR A 1 578 ? 61.776 16.143 27.788 1.00 89.38 578 TYR A O 1
ATOM 4810 N N . ILE A 1 579 ? 60.960 16.394 25.708 1.00 87.69 579 ILE A N 1
ATOM 4811 C CA . ILE A 1 579 ? 62.049 17.247 25.208 1.00 87.69 579 ILE A CA 1
ATOM 4812 C C . ILE A 1 579 ? 62.134 18.547 26.019 1.00 87.69 579 ILE A C 1
ATOM 4814 O O . ILE A 1 579 ? 63.227 18.947 26.425 1.00 87.69 579 ILE A O 1
ATOM 4818 N N . PHE A 1 580 ? 61.005 19.197 26.313 1.00 84.38 580 PHE A N 1
ATOM 4819 C CA . PHE A 1 580 ? 60.972 20.433 27.094 1.00 84.38 580 PHE A CA 1
ATOM 4820 C C . PHE A 1 580 ? 61.549 20.232 28.502 1.00 84.38 580 PHE A C 1
ATOM 4822 O O . PHE A 1 580 ? 62.447 20.975 28.911 1.00 84.38 580 PHE A O 1
ATOM 4829 N N . PHE A 1 581 ? 61.113 19.197 29.225 1.00 79.50 581 PHE A N 1
ATOM 4830 C CA . PHE A 1 581 ? 61.619 18.908 30.569 1.00 79.50 581 PHE A CA 1
ATOM 4831 C C . PHE A 1 581 ? 63.093 18.482 30.567 1.00 79.50 581 PHE A C 1
ATOM 4833 O O . PHE A 1 581 ? 63.855 18.947 31.422 1.00 79.50 581 PHE A O 1
ATOM 4840 N N . ASN A 1 582 ? 63.535 17.688 29.587 1.00 75.44 582 ASN A N 1
ATOM 4841 C CA . ASN A 1 582 ? 64.945 17.309 29.468 1.00 75.44 582 ASN A CA 1
ATOM 4842 C C . ASN A 1 582 ? 65.847 18.478 29.055 1.00 75.44 582 ASN A C 1
ATOM 4844 O O . ASN A 1 582 ? 66.932 18.626 29.617 1.00 75.44 582 ASN A O 1
ATOM 4848 N N . SER A 1 583 ? 65.399 19.370 28.167 1.00 70.06 583 SER A N 1
ATOM 4849 C CA . SER A 1 583 ? 66.157 20.580 27.813 1.00 70.06 583 SER A CA 1
ATOM 4850 C C . SER A 1 583 ? 66.352 21.500 29.027 1.00 70.06 583 SER A C 1
ATOM 4852 O O . SER A 1 583 ? 67.429 22.067 29.228 1.00 70.06 583 SER A O 1
ATOM 4854 N N . LYS A 1 584 ? 65.345 21.582 29.908 1.00 62.56 584 LYS A N 1
ATOM 4855 C CA . LYS A 1 584 ? 65.397 22.365 31.148 1.00 62.56 584 LYS A CA 1
ATOM 4856 C C . LYS A 1 584 ? 66.297 21.713 32.205 1.00 62.56 584 LYS A C 1
ATOM 4858 O O . LYS A 1 584 ? 66.981 22.427 32.938 1.00 62.56 584 LYS A O 1
ATOM 4863 N N . ARG A 1 585 ? 66.349 20.374 32.256 1.00 59.38 585 ARG A N 1
ATOM 4864 C CA . ARG A 1 585 ? 67.285 19.610 33.102 1.00 59.38 585 ARG A CA 1
ATOM 4865 C C . ARG A 1 585 ? 68.732 19.760 32.624 1.00 59.38 585 ARG A C 1
ATOM 4867 O O . ARG A 1 585 ? 69.610 19.980 33.451 1.00 59.38 585 ARG A O 1
ATOM 4874 N N . SER A 1 586 ? 68.965 19.749 31.310 1.00 54.56 586 SER A N 1
ATOM 4875 C CA . SER A 1 586 ? 70.289 19.985 30.720 1.00 54.56 586 SER A CA 1
ATOM 4876 C C . SER A 1 586 ? 70.813 21.392 31.019 1.00 54.56 586 SER A C 1
ATOM 4878 O O . SER A 1 586 ? 71.981 21.537 31.360 1.00 54.56 586 SER A O 1
ATOM 4880 N N . ARG A 1 587 ? 69.962 22.430 30.971 1.00 55.47 587 ARG A N 1
ATOM 4881 C CA . ARG A 1 587 ? 70.372 23.814 31.294 1.00 55.47 587 ARG A CA 1
ATOM 4882 C C . ARG A 1 587 ? 70.698 24.042 32.774 1.00 55.47 587 ARG A C 1
ATOM 4884 O O . ARG A 1 587 ? 71.444 24.962 33.079 1.00 55.47 587 ARG A O 1
ATOM 4891 N N . ARG A 1 588 ? 70.170 23.225 33.695 1.00 54.69 588 ARG A N 1
ATOM 4892 C CA . ARG A 1 588 ? 70.483 23.323 35.137 1.00 54.69 588 ARG A CA 1
ATOM 4893 C C . ARG A 1 588 ? 71.828 22.698 35.524 1.00 54.69 588 ARG A C 1
ATOM 4895 O O . ARG A 1 588 ? 72.324 23.005 36.600 1.00 54.69 588 ARG A O 1
ATOM 4902 N N . ASN A 1 589 ? 72.419 21.865 34.665 1.00 52.28 589 ASN A N 1
ATOM 4903 C CA . ASN A 1 589 ? 73.655 21.132 34.962 1.00 52.28 589 ASN A CA 1
ATOM 4904 C C . ASN A 1 589 ? 74.916 21.711 34.298 1.00 52.28 589 ASN A C 1
ATOM 4906 O O . ASN A 1 589 ? 75.987 21.123 34.429 1.00 52.28 589 ASN A O 1
ATOM 4910 N N . ILE A 1 590 ? 74.828 22.854 33.613 1.00 49.88 590 ILE A N 1
ATOM 4911 C CA . ILE A 1 590 ? 76.001 23.498 33.008 1.00 49.88 590 ILE A CA 1
ATOM 4912 C C . ILE A 1 590 ? 76.585 24.486 34.025 1.00 49.88 590 ILE A C 1
ATOM 4914 O O . ILE A 1 590 ? 76.097 25.605 34.171 1.00 49.88 590 ILE A O 1
ATOM 4918 N N . LYS A 1 591 ? 77.619 24.051 34.757 1.00 43.34 591 LYS A N 1
ATOM 4919 C CA . LYS A 1 591 ? 78.532 24.957 35.471 1.00 43.34 591 LYS A CA 1
ATOM 4920 C C . LYS A 1 591 ? 79.438 25.649 34.439 1.00 43.34 591 LYS A C 1
ATOM 4922 O O . LYS A 1 591 ? 79.831 24.993 33.475 1.00 43.34 591 LYS A O 1
ATOM 4927 N N . PRO A 1 592 ? 79.788 26.934 34.618 1.00 44.53 592 PRO A N 1
ATOM 4928 C CA . PRO A 1 592 ? 80.767 27.586 33.764 1.00 44.53 592 PRO A CA 1
ATOM 4929 C C . PRO A 1 592 ? 82.145 27.007 34.097 1.00 44.53 592 PRO A C 1
ATOM 4931 O O . PRO A 1 592 ? 82.684 27.262 35.169 1.00 44.53 592 PRO A O 1
ATOM 4934 N N . THR A 1 593 ? 82.691 26.185 33.208 1.00 46.44 593 THR A N 1
ATOM 4935 C CA . THR A 1 593 ? 84.106 25.804 33.241 1.00 46.44 593 THR A CA 1
ATOM 4936 C C . THR A 1 593 ? 84.812 26.439 32.058 1.00 46.44 593 THR A C 1
ATOM 4938 O O . THR A 1 593 ? 84.417 26.265 30.906 1.00 46.44 593 THR A O 1
ATOM 4941 N N . GLU A 1 594 ? 85.822 27.223 32.410 1.00 36.81 594 GLU A N 1
ATOM 4942 C CA . GLU A 1 594 ? 86.770 27.920 31.557 1.00 36.81 594 GLU A CA 1
ATOM 4943 C C . GLU A 1 594 ? 87.624 26.966 30.700 1.00 36.81 594 GLU A C 1
ATOM 4945 O O . GLU A 1 594 ? 87.944 25.865 31.136 1.00 36.81 594 GLU A O 1
ATOM 4950 N N . LEU A 1 595 ? 88.034 27.478 29.528 1.00 39.34 595 LEU A N 1
ATOM 4951 C CA . LEU A 1 595 ? 89.298 27.229 28.805 1.00 39.34 595 LEU A CA 1
ATOM 4952 C C . LEU A 1 595 ? 89.661 25.755 28.492 1.00 39.34 595 LEU A C 1
ATOM 4954 O O . LEU A 1 595 ? 89.966 24.941 29.349 1.00 39.34 595 LEU A O 1
ATOM 4958 N N . THR A 1 596 ? 89.803 25.367 27.226 1.00 36.81 596 THR A N 1
ATOM 4959 C CA . THR A 1 596 ? 90.927 25.816 26.393 1.00 36.81 596 THR A CA 1
ATOM 4960 C C . THR A 1 596 ? 90.656 25.516 24.917 1.00 36.81 596 THR A C 1
ATOM 4962 O O . THR A 1 596 ? 90.220 24.436 24.530 1.00 36.81 596 THR A O 1
ATOM 4965 N N . THR A 1 597 ? 90.935 26.509 24.080 1.00 42.25 597 THR A N 1
ATOM 4966 C CA . THR A 1 597 ? 91.002 26.416 22.624 1.00 42.25 597 THR A CA 1
ATOM 4967 C C . THR A 1 597 ? 92.126 25.481 22.205 1.00 42.25 597 THR A C 1
ATOM 4969 O O . THR A 1 597 ? 93.293 25.840 22.321 1.00 42.25 597 THR A O 1
ATOM 4972 N N . THR A 1 598 ? 91.792 24.308 21.683 1.00 38.59 598 THR A N 1
ATOM 4973 C CA . THR A 1 598 ? 92.561 23.621 20.635 1.00 38.59 598 THR A CA 1
ATOM 4974 C C . THR A 1 598 ? 91.723 22.464 20.097 1.00 38.59 598 THR A C 1
ATOM 4976 O O . THR A 1 598 ? 91.119 21.718 20.858 1.00 38.59 598 THR A O 1
ATOM 4979 N N . ASN A 1 599 ? 91.701 22.334 18.771 1.00 36.84 599 ASN A N 1
ATOM 4980 C CA . ASN A 1 599 ? 91.029 21.298 17.975 1.00 36.84 599 ASN A CA 1
ATOM 4981 C C . ASN A 1 599 ? 89.555 21.559 17.633 1.00 36.84 599 ASN A C 1
ATOM 4983 O O . ASN A 1 599 ? 88.653 20.773 17.913 1.00 36.84 599 ASN A O 1
ATOM 4987 N N . ILE A 1 600 ? 89.348 22.646 16.885 1.00 35.19 600 ILE A N 1
ATOM 4988 C CA . ILE A 1 600 ? 88.284 22.721 15.881 1.00 35.19 600 ILE A CA 1
ATOM 4989 C C . ILE A 1 600 ? 88.648 21.713 14.783 1.00 35.19 600 ILE A C 1
ATOM 4991 O O . ILE A 1 600 ? 89.443 22.011 13.898 1.00 35.19 600 ILE A O 1
ATOM 4995 N N . ILE A 1 601 ? 88.093 20.504 14.859 1.00 38.09 601 ILE A N 1
ATOM 4996 C CA . ILE A 1 601 ? 87.996 19.601 13.710 1.00 38.09 601 ILE A CA 1
ATOM 4997 C C . ILE A 1 601 ? 86.510 19.391 13.452 1.00 38.09 601 ILE A C 1
ATOM 4999 O O . ILE A 1 601 ? 85.821 18.607 14.101 1.00 38.09 601 ILE A O 1
ATOM 5003 N N . THR A 1 602 ? 86.022 20.171 12.497 1.00 35.47 602 THR A N 1
ATOM 5004 C CA . THR A 1 602 ? 84.748 20.012 11.807 1.00 35.47 602 THR A CA 1
ATOM 5005 C C . THR A 1 602 ? 84.585 18.583 11.302 1.00 35.47 602 THR A C 1
ATOM 5007 O O . THR A 1 602 ? 85.285 18.159 10.387 1.00 35.47 602 THR A O 1
ATOM 5010 N N . THR A 1 603 ? 83.616 17.860 11.854 1.00 34.34 603 THR A N 1
ATOM 5011 C CA . THR A 1 603 ? 83.062 16.637 11.263 1.00 34.34 603 THR A CA 1
ATOM 5012 C C . THR A 1 603 ? 81.562 16.836 11.060 1.00 34.34 603 THR A C 1
ATOM 5014 O O . THR A 1 603 ? 80.7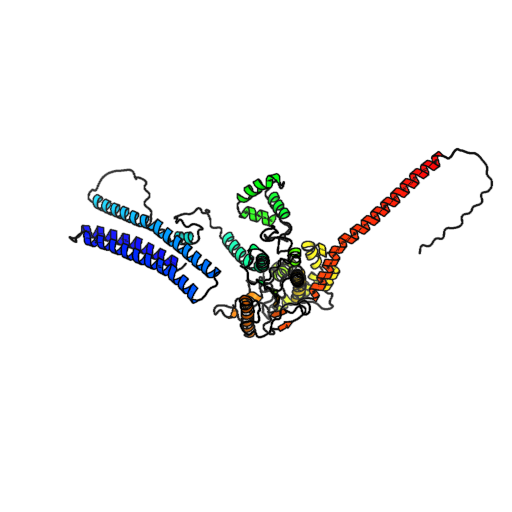26 16.368 11.823 1.00 34.34 603 THR A O 1
ATOM 5017 N N . TYR A 1 604 ? 81.225 17.586 10.009 1.00 30.92 604 TYR A N 1
ATOM 5018 C CA . TYR A 1 604 ? 79.937 17.473 9.329 1.00 30.92 604 TYR A CA 1
ATOM 5019 C C . TYR A 1 604 ? 80.088 16.379 8.275 1.00 30.92 604 TYR A C 1
ATOM 5021 O O . TYR A 1 604 ? 80.624 16.632 7.204 1.00 30.92 604 TYR A O 1
ATOM 5029 N N . HIS A 1 605 ? 79.640 15.164 8.572 1.00 31.98 605 HIS A N 1
ATOM 5030 C CA . HIS A 1 605 ? 79.342 14.175 7.541 1.00 31.98 605 HIS A CA 1
ATOM 5031 C C . HIS A 1 605 ? 78.221 13.253 8.026 1.00 31.98 605 HIS A C 1
ATOM 5033 O O . HIS A 1 605 ? 78.266 12.766 9.149 1.00 31.98 605 HIS A O 1
ATOM 5039 N N . PHE A 1 606 ? 77.264 13.023 7.122 1.00 32.22 606 PHE A N 1
ATOM 5040 C CA . PHE A 1 606 ? 76.069 12.167 7.183 1.00 32.22 606 PHE A CA 1
ATOM 5041 C C . PHE A 1 606 ? 74.720 12.846 7.457 1.00 32.22 606 PHE A C 1
ATOM 5043 O O . PHE A 1 606 ? 74.120 12.741 8.520 1.00 32.22 606 PHE A O 1
ATOM 5050 N N . LEU A 1 607 ? 74.197 13.437 6.381 1.00 30.69 607 LEU A N 1
ATOM 5051 C CA . LEU A 1 607 ? 72.771 13.564 6.085 1.00 30.69 607 LEU A CA 1
ATOM 5052 C C . LEU A 1 607 ? 72.590 13.212 4.597 1.00 30.69 607 LEU A C 1
ATOM 5054 O O . LEU A 1 607 ? 73.112 13.942 3.755 1.00 30.69 607 LEU A O 1
ATOM 5058 N N . PRO A 1 608 ? 71.894 12.119 4.233 1.00 38.94 608 PRO A N 1
ATOM 5059 C CA . PRO A 1 608 ? 71.367 11.951 2.889 1.00 38.94 608 PRO A CA 1
ATOM 5060 C C . PRO A 1 608 ? 70.008 12.650 2.807 1.00 38.94 608 PRO A C 1
ATOM 5062 O O . PRO A 1 608 ? 69.029 12.245 3.432 1.00 38.94 608 PRO A O 1
ATOM 5065 N N . SER A 1 609 ? 69.967 13.715 2.018 1.00 35.22 609 SER A N 1
ATOM 5066 C CA . SER A 1 609 ? 68.759 14.302 1.454 1.00 35.22 609 SER A CA 1
ATOM 5067 C C . SER A 1 609 ? 68.181 13.377 0.383 1.00 35.22 609 SER A C 1
ATOM 5069 O O . SER A 1 609 ? 68.850 13.135 -0.620 1.00 35.22 609 SER A O 1
ATOM 5071 N N . VAL A 1 610 ? 66.935 12.928 0.541 1.00 35.16 610 VAL A N 1
ATOM 5072 C CA . VAL A 1 610 ? 66.101 12.503 -0.593 1.00 35.16 610 VAL A CA 1
ATOM 5073 C C . VAL A 1 610 ? 64.686 13.039 -0.378 1.00 35.16 610 VAL A C 1
ATOM 5075 O O . VAL A 1 610 ? 63.882 12.463 0.348 1.00 35.16 610 VAL A O 1
ATOM 5078 N N . VAL A 1 611 ? 64.421 14.179 -1.012 1.00 40.38 611 VAL A N 1
ATOM 5079 C CA . VAL A 1 611 ? 63.107 14.567 -1.525 1.00 40.38 611 VAL A CA 1
ATOM 5080 C C . VAL A 1 611 ? 63.321 14.822 -3.011 1.00 40.38 611 VAL A C 1
ATOM 5082 O O . VAL A 1 611 ? 64.139 15.669 -3.373 1.00 40.38 611 VAL A O 1
ATOM 5085 N N . SER A 1 612 ? 62.584 14.097 -3.844 1.00 38.12 612 SER A N 1
ATOM 5086 C CA . SER A 1 612 ? 62.096 14.569 -5.139 1.00 38.12 612 SER A CA 1
ATOM 5087 C C . SER A 1 612 ? 60.723 13.965 -5.360 1.00 38.12 612 SER A C 1
ATOM 5089 O O . SER A 1 612 ? 60.664 12.713 -5.305 1.00 38.12 612 SER A O 1
#

Secondary structure (DSSP, 8-state):
-HHHHHHHHHHHHHHHHHHHHHHHHHHHHTTS---THHHHHHHHHHHHHHHHHHHHHHHHHHHHHHHHHHHTT--HHHHHHHHHHHHHHHHHHHHHHHHHHHHHHHHHHHHHHHHHHHHHHTT---------------SSSS--HHHHHHHHHSS-SS--S-----SS--HHHHHHHHHHHHHHHHHSHHHHHHHHHHSGGGTTT--EEEEES--TTSTTTSBS-HHHHHHHHHHHTT---SGGGHHHHHHHHHHS-HHHHHHHHHHTS-TT--S---B--SSSS-S-HHHHHHTT-S---EEEEEEETBTTHHHHHHHHHHHHS-GGGTT-S-TTS--TTTHHHHHHHIIIIIHHHHHHS-HHHHHHHHH-GGGGGGHHHHHHHHS---SSPPPHHHHHHHHHHHHHIIIIIHHHHHHHHHHHHSS--S-EEEEEE-SPP---STTSS-SSTT--BTTTTHHHHTTGGG-TT-S----HHHHHHHHHHHHHHHHHHHHS-TT-SS--SS--PPP-TTT--EEEE-TT--EEESSTTHHHHHHHHHHHHHHHHHHHHHHHHHHHHHHHHHHHHHHHHHHHHHHHHHHHS-----------------------

Foldseek 3Di:
DVLLVVLVVLLVVLLVVLLVLLVVLLVVVVPDPDPNVVSVVVSVVSVVVSVVVVVVSLVCLQPVQQVVCVVVVDDPVVNVVSNVLSVLSSLLSVLQCVVQVVLSVVLSVVVSVVVVVVVVCVVDDDDDDDDDDDDDRDPDSHADPVQSVVSSPDPDSHRDSDDDDDPDDPVVVVVVVVVVVVCCCAPQVLQVQQLQLLFPVCVVVAQAGEHELDHCLFPQAEDPCVLLLVVLLCVLVVHDSPPVCVVVSVVVLVVDDVVSSLVSSQVSDQPQHRDDHHYCPCHSNNDDVLVCLAVQSSRLHQYEYEYELLAQLLVLVVVCLVQQDDPVCSPDLCLPDDDPPPVVVSQVCCQPPRQVSPVVDLVLLVCCVRHPVLLNVVSVVLCCQLPNDDPDGDGPLSNSSSSSLSVCCNRGVLSVVVVVVSNQVGPHPHFYAYAYEQAAAQDDPSSSRPNDHRGTYRPSCVCLLVQVVVDPPDPTDDDPLSNVLSVQNVQLVVQCVVPVASCDDDHHPEHGDTQHPPFSKHWYRYSVDTYIHGCVCVVSNVSVVVSVVVSVCPVVVVVVVVVVVVVVVVVVVVVVVVVVVVVVVVVVPDDDDDDDDDDPDDDPDDDDDDDD

Sequence (612 aa):
MSTCAIIYYCFHFWSYKRLSLLSNNLLSSNETEKSPTSNSTTLVIFDWVWFVAYCCYIGLFLYIPAHYIIAENYPIVTRIIILAEQVRFLMKSHAFVRENAPRAILYGQIYSQEINADDLNKDKSNDSSNEQSTFSVPHTPCPEFSKFLYFLFAPTLIYRDSYPRTSSIRWTYVISQLVQFATTSLFADATNAILLAMSKHSDGIIARVIAQSGCPFHQWSVDRQPIVRFNNVLKQNNMNSKKKFLHSNIEQLKTMAAKDFQYTYQYGLDKSSDYPFPVVDNDLVIDNFEQLIHTGSLVNTDILIGVTADESLYLAEEHIFYNYLPKQNRKNSSIVTNSRSSAKSITEYEQIHGFSYFKKKKFIKNFLKKYHPEYLCFYEEIEAQYMPKIKRERSLTEIAHLYTNLVSDLMIYYDLIRFLRERLQSQSKASTYVYYYTNPAIFNLNNLLQRIPNMVGHFAELDLIWGVPFFNRSNLSYTSDETELSRQMIRYWTNFAKTGNPNEPNSVSVQWPPYEKIKKSYINFHAKKLLVEDNFLEARFQFWNIIAHRQLCIPFYWYHTSLLVGILILTIFLILIYIFFNSKRSRRNIKPTELTTTNIITTYHFLPSVVS

pLDDT: mean 75.87, std 18.22, range [28.5, 98.38]

InterPro domains:
  IPR002018 Carboxylesterase, type B [PF00135] (190-544)
  IPR029058 Alpha/Beta hydrolase fold [G3DSA:3.40.50.1820] (188-552)
  IPR029058 Alpha/Beta hydrolase fold [SSF53474] (190-545)
  IPR050654 Acetylcholinesterase-related enzymes [PTHR43918] (190-528)